Protein AF-0000000080483961 (afdb_homodimer)

Radius of gyration: 27.03 Å; Cα contacts (8 Å, |Δi|>4): 1705; chains: 2; bounding box: 63×78×65 Å

Organism: Haloferax mediterranei (strain ATCC 33500 / DSM 1411 / JCM 8866 / NBRC 14739 / NCIMB 2177 / R-4) (NCBI:txid523841)

pLDDT: mean 86.82, std 18.53, range [15.66, 98.79]

Secondary structure (DSSP, 8-state):
-EEEEEEEEEE-TTSPEEEEEEEEE--TT-----EEEEEE-S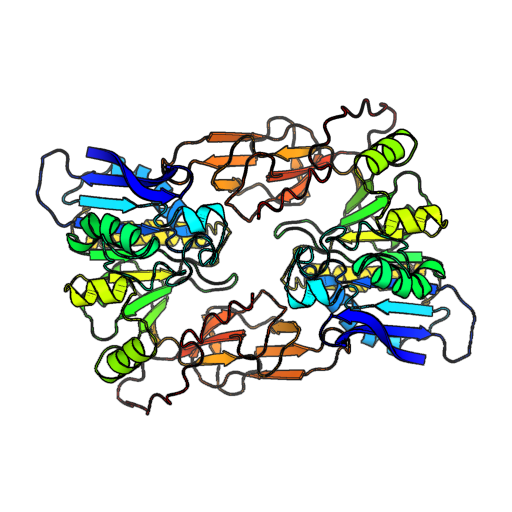STT--HHHHHHHHHHHHHHHS--SSEEEEES-S-HHHHTTT-SS--TTT-SS---GGGSTT--TTS-HHHHHHHHHHHHHTT-SEEEEEEEESSSB--EEEEETT-HHHHHHHHHHT-SEEEEE--SHHHHHHHHHTT-TT-HHHHHHHTT--EEEEEEEESSS--HHHHHHHHHHHHHHHHHTTSS-SPPPPP--EEEE-SSS-EE-SS-EEEEE-TT--TT-EE-TT-EEEEEE-TTT--EEEEEE--S-EEEEEE--S-EE-TT-EEEEEEEE--SS------S--TTS--------/-EEEEEEEEEE-TTSPEEEEEEEEE--TT-----EEEEEE-SSTT--HHHHHHHHHHHHHHHS--SSEEEEES-S-HHHHTTT-SS--TTT-SS---GGGSTT--TTS-HHHHHHHHHHHHHTT-SEEEEEEEESSSB--EEEEETT-HHHHHHHHHHT-SEEEEEP-SHHHHHHHHHTT-TT-HHHHHHHTT--EEEEEEEESSS--HHHHHHHHHHHHHHHHHTTSS-SPPPPP--EEEE-SSS-EE-SS-EEEEE-TT--TT-EE-TT-EEEEEE-TTT--EEEEEE--S-EEEEEE--S-EE-TT-EEEEEEEE--SS------S--TTS--------

Sequence (684 aa):
MHTAETVTLARLPSGVPVQTTVHTYEPDDGTDGPTLYVQAAQHGREINGTEVLRRLHSQLERADLSGRVVAVPVADPLTFDRVSYATPEALDSLNSNMNRVWPGDAEGTLHERMAATLWEFAGEADAIVDLHTGSPDMLTHTVYRQNDDESRELAEAFGADLLLAEAAGEDAEEEWTKRNFDGKLRVAATTANIPSITPELAHNKQLVESAIVAGVEGLLNVCRSLSILTGAVEPWNGQTYRNHLGRVSAATSGLFVAREDVELGHEVRPGDHLGWVYDPTEYTVLQEVEAERAGIVYSITREATVTAGTTLVGVALPLADGLDADLDEDDPFADDDDVLDIMHTAETVTLARLPSGVPVQTTVHTYEPDDGTDGPTLYVQAAQHGREINGTEVLRRLHSQLERADLSGRVVAVPVADPLTFDRVSYATPEALDSLNSNMNRVWPGDAEGTLHERMAATLWEFAGEADAIVDLHTGSPDMLTHTVYRQNDDESRELAEAFGADLLLAEAAGEDAEEEWTKRNFDGKLRVAATTANIPSITPELAHNKQLVESAIVAGVEGLLNVCRSLSILTGAVEPWNGQTYRNHLGRVSAATSGLFVAREDVELGHEVRPGDHLGWVYDPTEYTVLQEVEAERAGIVYSITREATVTAGTTLVGVALPLADGLDADLDEDDPFADDDDVLDI

Solvent-accessible surface area (backbone atoms only — not comparable to full-atom values): 34140 Å² total; per-residue (Å²): 74,77,49,76,43,82,43,74,37,46,66,46,97,90,63,52,68,40,59,35,34,43,34,38,37,34,25,79,84,64,55,87,44,49,34,39,23,36,40,5,11,60,32,18,24,15,44,29,28,21,54,20,48,47,60,41,45,65,53,57,73,72,48,77,41,42,9,32,40,38,39,25,30,39,65,23,53,73,16,36,79,60,57,20,71,46,44,56,56,92,73,28,69,87,50,35,44,52,67,44,36,27,57,36,32,82,87,54,53,61,43,19,22,31,34,26,55,51,31,70,56,51,73,71,25,62,30,39,40,45,32,35,34,36,56,77,38,27,50,53,26,27,35,24,50,37,95,35,65,66,14,46,52,48,42,40,35,31,45,49,56,32,34,29,34,35,80,56,54,76,69,26,51,50,46,27,56,73,47,58,42,63,9,18,56,58,50,36,29,48,75,68,71,23,38,31,33,36,39,28,34,21,24,40,40,30,77,49,66,72,37,29,52,49,46,37,54,12,52,52,23,35,33,20,69,60,50,23,29,81,67,82,57,66,83,60,84,54,48,66,26,26,53,83,72,30,60,34,58,30,89,55,60,28,34,48,44,67,38,88,83,64,48,72,68,38,74,46,42,60,65,41,77,46,32,35,29,24,35,60,58,77,60,43,80,74,40,82,38,46,36,83,46,53,28,29,27,40,29,44,58,44,62,18,76,41,49,53,66,38,67,43,34,34,22,30,25,67,62,64,91,82,74,75,75,80,65,74,85,79,53,70,81,42,73,64,77,79,73,65,74,126,75,76,49,74,43,82,43,74,37,46,67,46,97,89,62,51,68,39,58,36,36,42,34,38,38,35,26,81,84,65,56,86,43,50,33,38,25,36,38,6,12,61,33,18,25,14,44,28,30,21,52,22,48,48,61,40,46,66,54,58,73,70,49,78,41,43,10,32,40,38,38,24,28,40,65,24,54,73,18,37,78,60,57,20,71,46,45,55,58,91,74,25,70,86,49,34,43,50,68,42,37,28,59,36,32,81,86,54,54,60,43,18,20,30,34,28,56,51,30,69,56,50,72,71,26,62,29,38,42,45,32,33,33,37,56,78,37,28,52,53,26,28,36,25,51,36,96,34,67,63,14,45,51,49,42,40,34,30,46,47,56,33,34,30,34,34,81,58,52,77,70,29,50,52,47,27,58,72,49,56,43,61,9,19,56,58,50,36,28,49,75,70,72,23,37,31,31,35,40,26,34,20,25,38,39,29,77,49,65,71,37,30,52,48,46,36,53,12,52,54,22,36,33,20,69,60,50,23,31,83,67,84,57,66,84,61,85,54,48,68,26,26,53,83,73,31,62,34,57,31,88,55,60,29,35,48,44,69,38,87,83,63,48,72,68,37,75,45,43,61,65,40,76,45,33,36,28,25,34,61,56,78,59,44,82,75,39,80,38,46,37,81,46,54,28,29,27,40,31,43,57,44,63,17,77,40,49,53,66,38,68,43,34,35,22,32,25,66,59,61,90,83,71,76,67,80,73,74,83,78,50,70,82,43,75,65,76,77,75,64,74,126

Foldseek 3Di:
DKDKDKDFQFADPVRDTDIFIKIKFAAPVPAAFFEEEEEEPLQQQFQLQLVLVVVLVVVSVPAHFNYMYIYTSHLDVQRNVVSGRFHDCVQPVPDRRLQLQPCADCPDGSSSSSSVRCCVVVLPGQAYEYEGAAAQAFAWEKEFEPPPVVLVVLRQLLARQEYAYEYDDPVVVVVCVVLSSCRGPCNNCVVSVHHYMYIHQHHTNDHDPVSSVSRNNSVVSSCCVRVRHPDDRDGHDHAYFYFLPWFWWAQAWAFWDFDPPDHFFDWFAFFAFGTFGAHPVPRHTPDGTTTHHTATWGGAHDVGGDGGLHTGTTGTHHPDPPDDCPPDPPSSVSPPDPCPVD/DKDKDKDFQFADPVRDTDIFIKIKFAAPVPAAFFEEEEEEPLQQQFQLQLVLVVVLVVVSVPAHFNYMYIYTSHLDVQRNVVSGRFHDCVQPVPDRRLQLQPCADCPDGSSSSSSVRCCVVVLPGQAYEYEGAAAQAFAWEKEFEPPPVVLVVLRQLLARQEYAYEYDDPVVVVVCVVLSSCRGPCNNCVVSVHHYMYIHQHHTNDHDPVSSVSRNNSVVSSCCVRVRHPDDRDGHDHAYFYFLQWFWWAQAWAFWDFDPPDHFFDWFAFFAFGTFGAHPVPRDTPDGTTTHHTATWGGAHDVGGDGGLHTGTTGTHHPPPPDPPDPPPPSSVSPPDPCVVD

Nearest PDB structures (foldseek):
  6twm-assembly10_J  TM=8.615E-01  e=2.887E-25  Ruegeria pomeroyi DSS-3
  6twm-assembly13_D  TM=8.549E-01  e=2.302E-24  Ruegeria pomeroyi DSS-3
  3na6-assembly1_A  TM=8.326E-01  e=4.705E-25  Ruegeria sp. TM1040
  6twm-assembly14_L  TM=8.326E-01  e=8.819E-24  Ruegeria pomeroyi DSS-3
  6twl-assembly1_A  TM=8.377E-01  e=3.721E-21  Ruegeria pomeroyi DSS-3

InterPro domains:
  IPR043795 N-alpha-acetyl diaminobutyric acid deacetylase-like [PIRSF039012] (29-317)
  IPR053138 N-alpha-acetyl-L-2,4-diaminobutyric acid deacetylase [PTHR37326] (15-316)
  IPR055438 Succinylglutamate desuccinylase/Aspartoacylase, catalytic domain [PF24827] (32-224)

Structure (mmCIF, N/CA/C/O backbone):
data_AF-0000000080483961-model_v1
#
loop_
_entity.id
_entity.type
_entity.pdbx_description
1 polymer 'Serine protease'
#
loop_
_atom_site.group_PDB
_atom_site.id
_atom_site.type_symbol
_atom_site.label_atom_id
_atom_site.label_alt_id
_atom_site.label_comp_id
_atom_site.label_asym_id
_atom_site.label_entity_id
_atom_site.label_seq_id
_atom_site.pdbx_PDB_ins_code
_atom_site.Cartn_x
_atom_site.Cartn_y
_atom_site.Cartn_z
_atom_site.occupancy
_atom_site.B_iso_or_equiv
_atom_site.auth_seq_id
_atom_site.auth_comp_id
_atom_site.auth_asym_id
_atom_site.auth_atom_id
_atom_site.pdbx_PDB_model_num
ATOM 1 N N . MET A 1 1 ? 16.861 -33.311 -11.259 1 91.24 1 MET A N 1
ATOM 2 C CA . MET A 1 1 ? 17.583 -32.346 -12.084 1 91.24 1 MET A CA 1
ATOM 3 C C . MET A 1 1 ? 16.828 -31.023 -12.16 1 91.24 1 MET A C 1
ATOM 5 O O . MET A 1 1 ? 15.604 -31.009 -12.294 1 91.24 1 MET A O 1
ATOM 9 N N . HIS A 1 2 ? 17.515 -29.99 -11.985 1 95.84 2 HIS A N 1
ATOM 10 C CA . HIS A 1 2 ? 16.963 -28.646 -12.117 1 95.84 2 HIS A CA 1
ATOM 11 C C . HIS A 1 2 ? 17.548 -27.927 -13.328 1 95.84 2 HIS A C 1
ATOM 13 O O . HIS A 1 2 ? 18.762 -27.951 -13.543 1 95.84 2 HIS A O 1
ATOM 19 N N . THR A 1 3 ? 16.73 -27.365 -14.164 1 96.35 3 THR A N 1
ATOM 20 C CA . THR A 1 3 ? 17.151 -26.501 -15.261 1 96.35 3 THR A CA 1
ATOM 21 C C . THR A 1 3 ? 16.403 -25.172 -15.22 1 96.35 3 THR A C 1
ATOM 23 O O . THR A 1 3 ? 15.263 -25.109 -14.754 1 96.35 3 THR A O 1
ATOM 26 N N . ALA A 1 4 ? 17.062 -24.146 -15.551 1 96.67 4 ALA A N 1
ATOM 27 C CA . ALA A 1 4 ? 16.484 -22.812 -15.69 1 96.67 4 ALA A CA 1
ATOM 28 C C . ALA A 1 4 ? 16.706 -22.262 -17.096 1 96.67 4 ALA A C 1
ATOM 30 O O . ALA A 1 4 ? 17.825 -22.295 -17.613 1 96.67 4 ALA A O 1
ATOM 31 N N . GLU A 1 5 ? 15.65 -21.816 -17.721 1 96.65 5 GLU A N 1
ATOM 32 C CA . GLU A 1 5 ? 15.744 -21.276 -19.074 1 96.65 5 GLU A CA 1
ATOM 33 C C . GLU A 1 5 ? 15.149 -19.873 -19.151 1 96.65 5 GLU A C 1
ATOM 35 O O . GLU A 1 5 ? 14.09 -19.61 -18.578 1 96.65 5 GLU A O 1
ATOM 40 N N . THR A 1 6 ? 15.878 -18.976 -19.793 1 96.01 6 THR A N 1
ATOM 41 C CA . THR A 1 6 ? 15.341 -17.655 -20.101 1 96.01 6 THR A CA 1
ATOM 42 C C . THR A 1 6 ? 14.404 -17.718 -21.304 1 96.01 6 THR A C 1
ATOM 44 O O . THR A 1 6 ? 14.801 -18.163 -22.383 1 96.01 6 THR A O 1
ATOM 47 N N . VAL A 1 7 ? 13.238 -17.309 -21.144 1 97.24 7 VAL A N 1
ATOM 48 C CA . VAL A 1 7 ? 12.221 -17.358 -22.19 1 97.24 7 VAL A CA 1
ATOM 49 C C . VAL A 1 7 ? 11.813 -15.94 -22.582 1 97.24 7 VAL A C 1
ATOM 51 O O . VAL A 1 7 ? 11.486 -15.121 -21.72 1 97.24 7 VAL A O 1
ATOM 54 N N . THR A 1 8 ? 11.864 -15.634 -23.841 1 96.53 8 THR A N 1
ATOM 55 C CA . THR A 1 8 ? 11.38 -14.35 -24.336 1 96.53 8 THR A CA 1
ATOM 56 C C . THR A 1 8 ? 9.868 -14.383 -24.54 1 96.53 8 THR A C 1
ATOM 58 O O . THR A 1 8 ? 9.358 -15.206 -25.304 1 96.53 8 THR A O 1
ATOM 61 N N . LEU A 1 9 ? 9.171 -13.531 -23.912 1 96.28 9 LEU A N 1
ATOM 62 C CA . LEU A 1 9 ? 7.713 -13.509 -23.942 1 96.28 9 LEU A CA 1
ATOM 63 C C . LEU A 1 9 ? 7.206 -12.578 -25.038 1 96.28 9 LEU A C 1
ATOM 65 O O . LEU A 1 9 ? 6.167 -12.839 -25.649 1 96.28 9 LEU A O 1
ATOM 69 N N . ALA A 1 10 ? 7.921 -11.522 -25.19 1 93.16 10 ALA A N 1
ATOM 70 C CA . ALA A 1 10 ? 7.585 -10.485 -26.162 1 93.16 10 ALA A CA 1
ATOM 71 C C . ALA A 1 10 ? 8.763 -9.54 -26.384 1 93.16 10 ALA A C 1
ATOM 73 O O . ALA A 1 10 ? 9.868 -9.79 -25.898 1 93.16 10 ALA A O 1
ATOM 74 N N . ARG A 1 11 ? 8.558 -8.581 -27.253 1 91.29 11 ARG A N 1
ATOM 75 C CA . ARG A 1 11 ? 9.553 -7.546 -27.518 1 91.29 11 ARG A CA 1
ATOM 76 C C . ARG A 1 11 ? 8.913 -6.162 -27.533 1 91.29 11 ARG A C 1
ATOM 78 O O . ARG A 1 11 ? 7.835 -5.977 -28.103 1 91.29 11 ARG A O 1
ATOM 85 N N . LEU A 1 12 ? 9.589 -5.24 -26.884 1 88.81 12 LEU A N 1
ATOM 86 C CA . LEU A 1 12 ? 9.102 -3.865 -26.861 1 88.81 12 LEU A CA 1
ATOM 87 C C . LEU A 1 12 ? 9.554 -3.107 -28.105 1 88.81 12 LEU A C 1
ATOM 89 O O . LEU A 1 12 ? 10.411 -3.585 -28.851 1 88.81 12 LEU A O 1
ATOM 93 N N . PRO A 1 13 ? 8.938 -1.917 -28.449 1 83.06 13 PRO A N 1
ATOM 94 C CA . PRO A 1 13 ? 9.284 -1.162 -29.655 1 83.06 13 PRO A CA 1
ATOM 95 C C . PRO A 1 13 ? 10.769 -0.818 -29.73 1 83.06 13 PRO A C 1
ATOM 97 O O . PRO A 1 13 ? 11.329 -0.719 -30.825 1 83.06 13 PRO A O 1
ATOM 100 N N . SER A 1 14 ? 11.482 -0.667 -28.609 1 86.34 14 SER A N 1
ATOM 101 C CA . SER A 1 14 ? 12.905 -0.349 -28.562 1 86.34 14 SER A CA 1
ATOM 102 C C . SER A 1 14 ? 13.753 -1.547 -28.977 1 86.34 14 SER A C 1
ATOM 104 O O . SER A 1 14 ? 14.962 -1.417 -29.183 1 86.34 14 SER A O 1
ATOM 106 N N . GLY A 1 15 ? 13.094 -2.704 -29.051 1 86.43 15 GLY A N 1
ATOM 107 C CA . GLY A 1 15 ? 13.805 -3.938 -29.343 1 86.43 15 GLY A CA 1
ATOM 108 C C . GLY A 1 15 ? 14.151 -4.736 -28.1 1 86.43 15 GLY A C 1
ATOM 109 O O . GLY A 1 15 ? 14.595 -5.882 -28.195 1 86.43 15 GLY A O 1
ATOM 110 N N . VAL A 1 16 ? 13.904 -4.221 -26.959 1 87.86 16 VAL A N 1
ATOM 111 C CA . VAL A 1 16 ? 14.222 -4.871 -25.692 1 87.86 16 VAL A CA 1
ATOM 112 C C . VAL A 1 16 ? 13.306 -6.075 -25.484 1 87.86 16 VAL A C 1
ATOM 114 O O . VAL A 1 16 ? 12.083 -5.958 -25.589 1 87.86 16 VAL A O 1
ATOM 117 N N . PRO A 1 17 ? 13.892 -7.186 -25.23 1 94 17 PRO A N 1
ATOM 118 C CA . PRO A 1 17 ? 13.054 -8.36 -24.975 1 94 17 PRO A CA 1
ATOM 119 C C . PRO A 1 17 ? 12.435 -8.351 -23.579 1 94 17 PRO A C 1
ATOM 121 O O . PRO A 1 17 ? 13.081 -7.93 -22.616 1 94 17 PRO A O 1
ATOM 124 N N . VAL A 1 18 ? 11.199 -8.674 -23.53 1 94.24 18 VAL A N 1
ATOM 125 C CA . VAL A 1 18 ? 10.555 -8.999 -22.262 1 94.24 18 VAL A CA 1
ATOM 126 C C . VAL A 1 18 ? 10.762 -10.478 -21.942 1 94.24 18 VAL A C 1
ATOM 128 O O . VAL A 1 18 ? 10.279 -11.35 -22.668 1 94.24 18 VAL A O 1
ATOM 131 N N . GLN A 1 19 ? 11.473 -10.708 -20.837 1 96.48 19 GLN A N 1
ATOM 132 C CA . GLN A 1 19 ? 11.891 -12.083 -20.585 1 96.48 19 GLN A CA 1
ATOM 133 C C . GLN A 1 19 ? 11.534 -12.515 -19.165 1 96.48 19 GLN A C 1
ATOM 135 O O . GLN A 1 19 ? 11.345 -11.674 -18.284 1 96.48 19 GLN A O 1
ATOM 140 N N . THR A 1 20 ? 11.342 -13.757 -19.008 1 97.01 20 THR A N 1
ATOM 141 C CA . THR A 1 20 ? 11.224 -14.39 -17.699 1 97.01 20 THR A CA 1
ATOM 142 C C . THR A 1 20 ? 12.067 -15.661 -17.636 1 97.01 20 THR A C 1
ATOM 144 O O . THR A 1 20 ? 12.75 -16.009 -18.601 1 97.01 20 THR A O 1
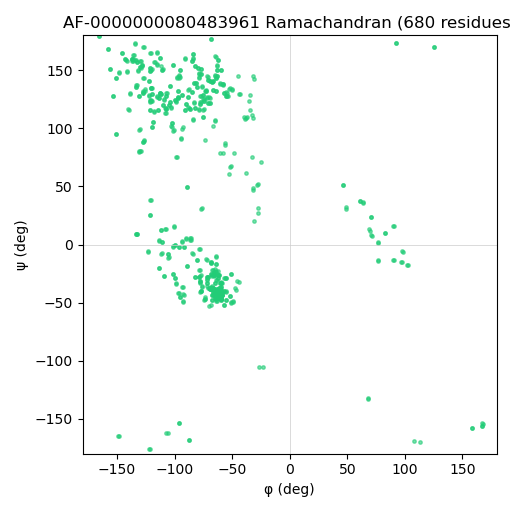ATOM 147 N N . THR A 1 21 ? 12.171 -16.243 -16.499 1 97.75 21 THR A N 1
ATOM 148 C CA . THR A 1 21 ? 12.888 -17.5 -16.315 1 97.75 21 THR A CA 1
ATOM 149 C C . THR A 1 21 ? 11.919 -18.631 -15.979 1 97.75 21 THR A C 1
ATOM 151 O O . THR A 1 21 ? 11.054 -18.478 -15.114 1 97.75 21 THR A O 1
ATOM 154 N N . VAL A 1 22 ? 12.005 -19.717 -16.655 1 98.28 22 VAL A N 1
ATOM 155 C CA . VAL A 1 22 ? 11.253 -20.932 -16.36 1 98.28 22 VAL A CA 1
ATOM 156 C C . VAL A 1 22 ? 12.17 -21.962 -15.705 1 98.28 22 VAL A C 1
ATOM 158 O O . VAL A 1 22 ? 13.189 -22.351 -16.281 1 98.28 22 VAL A O 1
ATOM 161 N N . HIS A 1 23 ? 11.804 -22.336 -14.498 1 98.44 23 HIS A N 1
ATOM 162 C CA . HIS A 1 23 ? 12.531 -23.38 -13.783 1 98.44 23 HIS A CA 1
ATOM 163 C C . HIS A 1 23 ? 11.845 -24.733 -13.938 1 98.44 23 HIS A C 1
ATOM 165 O O . HIS A 1 23 ? 10.631 -24.844 -13.751 1 98.44 23 HIS A O 1
ATOM 171 N N . THR A 1 24 ? 12.602 -25.755 -14.272 1 97.84 24 THR A N 1
ATOM 172 C CA . THR A 1 24 ? 12.08 -27.114 -14.367 1 97.84 24 THR A CA 1
ATOM 173 C C . THR A 1 24 ? 12.83 -28.049 -13.422 1 97.84 24 THR A C 1
ATOM 175 O O . THR A 1 24 ? 14.062 -28.093 -13.432 1 97.84 24 THR A O 1
ATOM 178 N N . TYR A 1 25 ? 12.054 -28.658 -12.574 1 97.8 25 TYR A N 1
ATOM 179 C CA . TYR A 1 25 ? 12.561 -29.693 -11.679 1 97.8 25 TYR A CA 1
ATOM 180 C C . TYR A 1 25 ? 12.047 -31.068 -12.09 1 97.8 25 TYR A C 1
ATOM 182 O O . TYR A 1 25 ? 10.84 -31.268 -12.238 1 97.8 25 TYR A O 1
ATOM 190 N N . GLU A 1 26 ? 12.911 -32.009 -12.314 1 95.47 26 GLU A N 1
ATOM 191 C CA . GLU A 1 26 ? 12.478 -33.327 -12.768 1 95.47 26 GLU A CA 1
ATOM 192 C C . GLU A 1 26 ? 13.371 -34.427 -12.2 1 95.47 26 GLU A C 1
ATOM 194 O O . GLU A 1 26 ? 14.459 -34.149 -11.69 1 95.47 26 GLU A O 1
ATOM 199 N N . PRO A 1 27 ? 12.887 -35.652 -12.291 1 94.36 27 PRO A N 1
ATOM 200 C CA . PRO A 1 27 ? 13.659 -36.77 -11.744 1 94.36 27 PRO A CA 1
ATOM 201 C C . PRO A 1 27 ? 14.998 -36.965 -12.452 1 94.36 27 PRO A C 1
ATOM 203 O O . PRO A 1 27 ? 15.082 -36.817 -13.674 1 94.36 27 PRO A O 1
ATOM 206 N N . ASP A 1 28 ? 15.948 -37.359 -11.698 1 89.36 28 ASP A N 1
ATOM 207 C CA . ASP A 1 28 ? 17.278 -37.616 -12.24 1 89.36 28 ASP A CA 1
ATOM 208 C C . ASP A 1 28 ? 17.286 -38.878 -13.101 1 89.36 28 ASP A C 1
ATOM 210 O O . ASP A 1 28 ? 18.063 -38.981 -14.053 1 89.36 28 ASP A O 1
ATOM 214 N N . ASP A 1 29 ? 16.395 -39.768 -12.773 1 88.33 29 ASP A N 1
ATOM 215 C CA . ASP A 1 29 ? 16.435 -41.067 -13.436 1 88.33 29 ASP A CA 1
ATOM 216 C C . ASP A 1 29 ? 15.52 -41.088 -14.659 1 88.33 29 ASP A C 1
ATOM 218 O O . ASP A 1 29 ? 15.329 -42.136 -15.279 1 88.33 29 ASP A O 1
ATOM 222 N N . GLY A 1 30 ? 14.904 -40.033 -14.979 1 83.4 30 GLY A N 1
ATOM 223 C CA . GLY A 1 30 ? 14.098 -39.922 -16.184 1 83.4 30 GLY A CA 1
ATOM 224 C C . GLY A 1 30 ? 12.696 -40.477 -16.017 1 83.4 30 GLY A C 1
ATOM 225 O O . GLY A 1 30 ? 11.972 -40.657 -16.998 1 83.4 30 GLY A O 1
ATOM 226 N N . THR A 1 31 ? 12.347 -40.788 -14.805 1 86.23 31 THR A N 1
ATOM 227 C CA . THR A 1 31 ? 10.99 -41.253 -14.542 1 86.23 31 THR A CA 1
ATOM 228 C C . THR A 1 31 ? 9.964 -40.282 -15.119 1 86.23 31 THR A C 1
ATOM 230 O O . THR A 1 31 ? 10.115 -39.065 -14.995 1 86.23 31 THR A O 1
ATOM 233 N N . ASP A 1 32 ? 8.974 -40.881 -15.789 1 88.54 32 ASP A N 1
ATOM 234 C CA . ASP A 1 32 ? 7.897 -40.081 -16.364 1 88.54 32 ASP A CA 1
ATOM 235 C C . ASP A 1 32 ? 6.717 -39.975 -15.4 1 88.54 32 ASP A C 1
ATOM 237 O O . ASP A 1 32 ? 5.997 -40.951 -15.182 1 88.54 32 ASP A O 1
ATOM 241 N N . GLY A 1 33 ? 6.612 -38.94 -14.724 1 93.75 33 GLY A N 1
ATOM 242 C CA . GLY A 1 33 ? 5.524 -38.703 -13.789 1 93.75 33 GLY A CA 1
ATOM 243 C C . GLY A 1 33 ? 4.72 -37.457 -14.111 1 93.75 33 GLY A C 1
ATOM 244 O O . GLY A 1 33 ? 4.887 -36.863 -15.178 1 93.75 33 GLY A O 1
ATOM 245 N N . PRO A 1 34 ? 3.785 -37.134 -13.285 1 97.34 34 PRO A N 1
ATOM 246 C CA . PRO A 1 34 ? 2.919 -35.974 -13.51 1 97.34 34 PRO A CA 1
ATOM 247 C C . PRO A 1 34 ? 3.687 -34.655 -13.505 1 97.34 34 PRO A C 1
ATOM 249 O O . PRO A 1 34 ? 4.783 -34.576 -12.945 1 97.34 34 PRO A O 1
ATOM 252 N N . THR A 1 35 ? 3.134 -33.699 -14.188 1 98.11 35 THR A N 1
ATOM 253 C CA . THR A 1 35 ? 3.742 -32.375 -14.267 1 98.11 35 THR A CA 1
ATOM 254 C C . THR A 1 35 ? 2.868 -31.336 -13.572 1 98.11 35 THR A C 1
ATOM 256 O O . THR A 1 35 ? 1.666 -31.253 -13.833 1 98.11 35 THR A O 1
ATOM 259 N N . LEU A 1 36 ? 3.451 -30.6 -12.648 1 98.68 36 LEU A N 1
ATOM 260 C CA . LEU A 1 36 ? 2.81 -29.457 -12.008 1 98.68 36 LEU A CA 1
ATOM 261 C C . LEU A 1 36 ? 3.362 -28.146 -12.558 1 98.68 36 LEU A C 1
ATOM 263 O O . LEU A 1 36 ? 4.577 -27.936 -12.569 1 98.68 36 LEU A O 1
ATOM 267 N N . TYR A 1 37 ? 2.468 -27.299 -13.096 1 98.76 37 TYR A N 1
ATOM 268 C CA . TYR A 1 37 ? 2.837 -25.942 -13.482 1 98.76 37 TYR A CA 1
ATOM 269 C C . TYR A 1 37 ? 2.464 -24.945 -12.391 1 98.76 37 TYR A C 1
ATOM 271 O O . TYR A 1 37 ? 1.325 -24.929 -11.918 1 98.76 37 TYR A O 1
ATOM 279 N N . VAL A 1 38 ? 3.414 -24.156 -11.943 1 98.79 38 VAL A N 1
ATOM 280 C CA . VAL A 1 38 ? 3.175 -23.132 -10.932 1 98.79 38 VAL A CA 1
ATOM 281 C C . VAL A 1 38 ? 3.701 -21.786 -11.425 1 98.79 38 VAL A C 1
ATOM 283 O O . VAL A 1 38 ? 4.827 -21.697 -11.922 1 98.79 38 VAL A O 1
ATOM 286 N N . GLN A 1 39 ? 2.881 -20.751 -11.308 1 98.55 39 GLN A N 1
ATOM 287 C CA . GLN A 1 39 ? 3.378 -19.422 -11.651 1 98.55 39 GLN A CA 1
ATOM 288 C C . GLN A 1 39 ? 2.995 -18.4 -10.585 1 98.55 39 GLN A C 1
ATOM 290 O O . GLN A 1 39 ? 2.1 -18.647 -9.773 1 98.55 39 GLN A O 1
ATOM 295 N N . ALA A 1 40 ? 3.748 -17.302 -10.564 1 98.09 40 ALA A N 1
ATOM 296 C CA . ALA A 1 40 ? 3.5 -16.162 -9.686 1 98.09 40 ALA A CA 1
ATOM 297 C C . ALA A 1 40 ? 3.63 -14.845 -10.446 1 98.09 40 ALA A C 1
ATOM 299 O O . ALA A 1 40 ? 4.104 -14.823 -11.584 1 98.09 40 ALA A O 1
ATOM 300 N N . ALA A 1 41 ? 3.113 -13.807 -9.885 1 96.77 41 ALA A N 1
ATOM 301 C CA . ALA A 1 41 ? 3.283 -12.432 -10.348 1 96.77 41 ALA A CA 1
ATOM 302 C C . ALA A 1 41 ? 2.73 -12.257 -11.76 1 96.77 41 ALA A C 1
ATOM 304 O O . ALA A 1 41 ? 3.374 -11.645 -12.614 1 96.77 41 ALA A O 1
ATOM 305 N N . GLN A 1 42 ? 1.595 -12.981 -11.958 1 95.88 42 GLN A N 1
ATOM 306 C CA . GLN A 1 42 ? 0.837 -12.602 -13.145 1 95.88 42 GLN A CA 1
ATOM 307 C C . GLN A 1 42 ? 0.378 -11.149 -13.064 1 95.88 42 GLN A C 1
ATOM 309 O O . GLN A 1 42 ? 0.267 -10.47 -14.087 1 95.88 42 GLN A O 1
ATOM 314 N N . HIS A 1 43 ? 0.028 -10.763 -11.908 1 94.21 43 HIS A N 1
ATOM 315 C CA . HIS A 1 43 ? -0.047 -9.361 -11.515 1 94.21 43 HIS A CA 1
ATOM 316 C C . HIS A 1 43 ? 1.194 -8.94 -10.734 1 94.21 43 HIS A C 1
ATOM 318 O O . HIS A 1 43 ? 1.516 -9.537 -9.703 1 94.21 43 HIS A O 1
ATOM 324 N N . GLY A 1 44 ? 1.819 -7.925 -11.219 1 93.06 44 GLY A N 1
ATOM 325 C CA . GLY A 1 44 ? 3.167 -7.598 -10.781 1 93.06 44 GLY A CA 1
ATOM 326 C C . GLY A 1 44 ? 3.235 -7.17 -9.328 1 93.06 44 GLY A C 1
ATOM 327 O O . GLY A 1 44 ? 4.299 -7.224 -8.708 1 93.06 44 GLY A O 1
ATOM 328 N N . ARG A 1 45 ? 2.163 -6.691 -8.799 1 93.18 45 ARG A N 1
ATOM 329 C CA . ARG A 1 45 ? 2.173 -6.252 -7.407 1 93.18 45 ARG A CA 1
ATOM 330 C C . ARG A 1 45 ? 1.928 -7.423 -6.462 1 93.18 45 ARG A C 1
ATOM 332 O O . ARG A 1 45 ? 2.025 -7.274 -5.242 1 93.18 45 ARG A O 1
ATOM 339 N N . GLU A 1 46 ? 1.606 -8.588 -6.921 1 94.77 46 GLU A N 1
ATOM 340 C CA . GLU A 1 46 ? 1.35 -9.785 -6.126 1 94.77 46 GLU A CA 1
ATOM 341 C C . GLU A 1 46 ? 2.606 -10.643 -6.001 1 94.77 46 GLU A C 1
ATOM 343 O O . GLU A 1 46 ? 2.814 -11.568 -6.789 1 94.77 46 GLU A O 1
ATOM 348 N N . ILE A 1 47 ? 3.41 -10.416 -4.94 1 94.68 47 ILE A N 1
ATOM 349 C CA . ILE A 1 47 ? 4.796 -10.864 -5.023 1 94.68 47 ILE A CA 1
ATOM 350 C C . ILE A 1 47 ? 5.028 -12.008 -4.039 1 94.68 47 ILE A C 1
ATOM 352 O O . ILE A 1 47 ? 6.093 -12.631 -4.042 1 94.68 47 ILE A O 1
ATOM 356 N N . ASN A 1 48 ? 4.085 -12.35 -3.156 1 96.77 48 ASN A N 1
ATOM 357 C CA . ASN A 1 48 ? 4.313 -13.441 -2.215 1 96.77 48 ASN A CA 1
ATOM 358 C C . ASN A 1 48 ? 4.585 -14.757 -2.938 1 96.77 48 ASN A C 1
ATOM 360 O O . ASN A 1 48 ? 5.396 -15.565 -2.482 1 96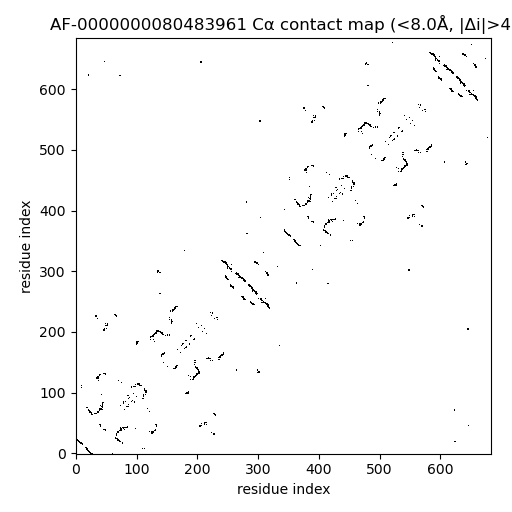.77 48 ASN A O 1
ATOM 364 N N . GLY A 1 49 ? 3.879 -14.923 -4.051 1 97.83 49 GLY A N 1
ATOM 365 C CA . GLY A 1 49 ? 4.109 -16.13 -4.829 1 97.83 49 GLY A CA 1
ATOM 366 C C . GLY A 1 49 ? 5.534 -16.251 -5.336 1 97.83 49 GLY A C 1
ATOM 367 O O . GLY A 1 49 ? 6.08 -17.354 -5.412 1 97.83 49 GLY A O 1
ATOM 368 N N . THR A 1 50 ? 6.103 -15.121 -5.722 1 97.3 50 THR A N 1
ATOM 369 C CA . THR A 1 50 ? 7.488 -15.102 -6.181 1 97.3 50 THR A CA 1
ATOM 370 C C . THR A 1 50 ? 8.43 -15.577 -5.078 1 97.3 50 THR A C 1
ATOM 372 O O . THR A 1 50 ? 9.331 -16.38 -5.327 1 97.3 50 THR A O 1
ATOM 375 N N . GLU A 1 51 ? 8.225 -15.111 -3.885 1 96.91 51 GLU A N 1
ATOM 376 C CA . GLU A 1 51 ? 9.039 -15.53 -2.748 1 96.91 51 GLU A CA 1
ATOM 377 C C . GLU A 1 51 ? 8.783 -16.992 -2.395 1 96.91 51 GLU A C 1
ATOM 379 O O . GLU A 1 51 ? 9.701 -17.709 -1.992 1 96.91 51 GLU A O 1
ATOM 384 N N . VAL A 1 52 ? 7.564 -17.451 -2.492 1 97.95 52 VAL A N 1
ATOM 385 C CA . VAL A 1 52 ? 7.228 -18.853 -2.271 1 97.95 52 VAL A CA 1
ATOM 386 C C . VAL A 1 52 ? 8.07 -19.737 -3.188 1 97.95 52 VAL A C 1
ATOM 388 O O . VAL A 1 52 ? 8.668 -20.718 -2.739 1 97.95 52 VAL A O 1
ATOM 391 N N . LEU A 1 53 ? 8.127 -19.372 -4.457 1 98.37 53 LEU A N 1
ATOM 392 C CA . LEU A 1 53 ? 8.837 -20.197 -5.428 1 98.37 53 LEU A CA 1
ATOM 393 C C . LEU A 1 53 ? 10.338 -20.181 -5.159 1 98.37 53 LEU A C 1
ATOM 395 O O . LEU A 1 53 ? 11.021 -21.187 -5.368 1 98.37 53 LEU A O 1
ATOM 399 N N . ARG A 1 54 ? 10.845 -19.034 -4.726 1 96.9 54 ARG A N 1
ATOM 400 C CA . ARG A 1 54 ? 12.253 -18.99 -4.344 1 96.9 54 ARG A CA 1
ATOM 401 C C . ARG A 1 54 ? 12.545 -19.971 -3.214 1 96.9 54 ARG A C 1
ATOM 403 O O . ARG A 1 54 ? 13.514 -20.731 -3.281 1 96.9 54 ARG A O 1
ATOM 410 N N . ARG A 1 55 ? 11.731 -19.962 -2.233 1 96.9 55 ARG A N 1
ATOM 411 C CA . ARG A 1 55 ? 11.952 -20.837 -1.086 1 96.9 55 ARG A CA 1
ATOM 412 C C . ARG A 1 55 ? 11.716 -22.297 -1.457 1 96.9 55 ARG A C 1
ATOM 414 O O . ARG A 1 55 ? 12.403 -23.189 -0.955 1 96.9 55 ARG A O 1
ATOM 421 N N . LEU A 1 56 ? 10.739 -22.555 -2.281 1 97.64 56 LEU A N 1
ATOM 422 C CA . LEU A 1 56 ? 10.451 -23.907 -2.747 1 97.64 56 LEU A CA 1
ATOM 423 C C . LEU A 1 56 ? 11.64 -24.485 -3.507 1 97.64 56 LEU A C 1
ATOM 425 O O . LEU A 1 56 ? 11.883 -25.693 -3.464 1 97.64 56 LEU A O 1
ATOM 429 N N . HIS A 1 57 ? 12.353 -23.654 -4.179 1 97.03 57 HIS A N 1
ATOM 430 C CA . HIS A 1 57 ? 13.491 -24.036 -5.009 1 97.03 57 HIS A CA 1
ATOM 431 C C . HIS A 1 57 ? 14.471 -24.909 -4.232 1 97.03 57 HIS A C 1
ATOM 433 O O . HIS A 1 57 ? 14.861 -25.98 -4.701 1 97.03 57 HIS A O 1
ATOM 439 N N . SER A 1 58 ? 14.836 -24.446 -3.057 1 93.15 58 SER A N 1
ATOM 440 C CA . SER A 1 58 ? 15.823 -25.167 -2.261 1 93.15 58 SER A CA 1
ATOM 441 C C . SER A 1 58 ? 15.312 -26.548 -1.863 1 93.15 58 SER A C 1
ATOM 443 O O . SER A 1 58 ? 16.093 -27.493 -1.737 1 93.15 58 SER A O 1
ATOM 445 N N . GLN A 1 59 ? 14.089 -26.671 -1.715 1 94.47 59 GLN A N 1
ATOM 446 C CA . GLN A 1 59 ? 13.486 -27.941 -1.322 1 94.47 59 GLN A CA 1
ATOM 447 C C . GLN A 1 59 ? 13.398 -28.898 -2.508 1 94.47 59 GLN A C 1
ATOM 449 O O . GLN A 1 59 ? 13.712 -30.083 -2.379 1 94.47 59 GLN A O 1
ATOM 454 N N . LEU A 1 60 ? 13.059 -28.392 -3.634 1 96.04 60 LEU A N 1
ATOM 455 C CA . LEU A 1 60 ? 12.907 -29.226 -4.82 1 96.04 60 LEU A CA 1
ATOM 456 C C . LEU A 1 60 ? 14.264 -29.703 -5.327 1 96.04 60 LEU A C 1
ATOM 458 O O . LEU A 1 60 ? 14.383 -30.818 -5.84 1 96.04 60 LEU A O 1
ATOM 462 N N . GLU A 1 61 ? 15.231 -28.887 -5.155 1 94.22 61 GLU A N 1
ATOM 463 C CA . GLU A 1 61 ? 16.569 -29.249 -5.612 1 94.22 61 GLU A CA 1
ATOM 464 C C . GLU A 1 61 ? 17.12 -30.435 -4.825 1 94.22 61 GLU A C 1
ATOM 466 O O . GLU A 1 61 ? 17.911 -31.221 -5.349 1 94.22 61 GLU A O 1
ATOM 471 N N . ARG A 1 62 ? 16.641 -30.576 -3.649 1 92.17 62 ARG A N 1
ATOM 472 C CA . ARG A 1 62 ? 17.189 -31.603 -2.769 1 92.17 62 ARG A CA 1
ATOM 473 C C . ARG A 1 62 ? 16.279 -32.826 -2.721 1 92.17 62 ARG A C 1
ATOM 475 O O . ARG A 1 62 ? 16.628 -33.843 -2.117 1 92.17 62 ARG A O 1
ATOM 482 N N . ALA A 1 63 ? 15.221 -32.771 -3.384 1 93.49 63 ALA A N 1
ATOM 483 C CA . ALA A 1 63 ? 14.216 -33.823 -3.248 1 93.49 63 ALA A CA 1
ATOM 484 C C . ALA A 1 63 ? 14.381 -34.882 -4.335 1 93.49 63 ALA A C 1
ATOM 486 O O . ALA A 1 63 ? 14.922 -34.602 -5.407 1 93.49 63 ALA A O 1
ATOM 487 N N . ASP A 1 64 ? 13.99 -36.106 -3.975 1 93.26 64 ASP A N 1
ATOM 488 C CA . ASP A 1 64 ? 13.827 -37.158 -4.974 1 93.26 64 ASP A CA 1
ATOM 489 C C . ASP A 1 64 ? 12.448 -37.085 -5.627 1 93.26 64 ASP A C 1
ATOM 491 O O . ASP A 1 64 ? 11.45 -37.491 -5.029 1 93.26 64 ASP A O 1
ATOM 495 N N . LEU A 1 65 ? 12.427 -36.654 -6.842 1 96.1 65 LEU A N 1
ATOM 496 C CA . LEU A 1 65 ? 11.162 -36.385 -7.517 1 96.1 65 LEU A CA 1
ATOM 497 C C . LEU A 1 65 ? 10.733 -37.578 -8.364 1 96.1 65 LEU A C 1
ATOM 499 O O . LEU A 1 65 ? 11.575 -38.278 -8.93 1 96.1 65 LEU A O 1
ATOM 503 N N . SER A 1 66 ? 9.459 -37.788 -8.431 1 95.87 66 SER A N 1
ATOM 504 C CA . SER A 1 66 ? 8.88 -38.811 -9.296 1 95.87 66 SER A CA 1
ATOM 505 C C . SER A 1 66 ? 8.048 -38.186 -10.41 1 95.87 66 SER A C 1
ATOM 507 O O . SER A 1 66 ? 7.358 -38.894 -11.148 1 95.87 66 SER A O 1
ATOM 509 N N . GLY A 1 67 ? 8.019 -36.939 -10.476 1 97.09 67 GLY A N 1
ATOM 510 C CA . GLY A 1 67 ? 7.374 -36.123 -11.492 1 97.09 67 GLY A CA 1
ATOM 511 C C . GLY A 1 67 ? 8.094 -34.814 -11.752 1 97.09 67 GLY A C 1
ATOM 512 O O . GLY A 1 67 ? 9.28 -34.68 -11.443 1 97.09 67 GLY A O 1
ATOM 513 N N . ARG A 1 68 ? 7.402 -33.925 -12.419 1 97.29 68 ARG A N 1
ATOM 514 C CA . ARG A 1 68 ? 8.038 -32.69 -12.868 1 97.29 68 ARG A CA 1
ATOM 515 C C . ARG A 1 68 ? 7.317 -31.468 -12.308 1 97.29 68 ARG A C 1
ATOM 517 O O . ARG A 1 68 ? 6.088 -31.458 -12.208 1 97.29 68 ARG A O 1
ATOM 524 N N . VAL A 1 69 ? 8.089 -30.453 -11.921 1 98.38 69 VAL A N 1
ATOM 525 C CA . VAL A 1 69 ? 7.55 -29.151 -11.543 1 98.38 69 VAL A CA 1
ATOM 526 C C . VAL A 1 69 ? 8.117 -28.07 -12.461 1 98.38 69 VAL A C 1
ATOM 528 O O . VAL A 1 69 ? 9.334 -27.963 -12.625 1 98.38 69 VAL A O 1
ATOM 531 N N . VAL A 1 70 ? 7.26 -27.351 -13.107 1 98.65 70 VAL A N 1
ATOM 532 C CA . VAL A 1 70 ? 7.63 -26.195 -13.916 1 98.65 70 VAL A CA 1
ATOM 533 C C . VAL A 1 70 ? 7.198 -24.911 -13.211 1 98.65 70 VAL A C 1
ATOM 535 O O . VAL A 1 70 ? 6.004 -24.677 -13.009 1 98.65 70 VAL A O 1
ATOM 538 N N . ALA A 1 71 ? 8.156 -24.073 -12.841 1 98.71 71 ALA A N 1
ATOM 539 C CA . ALA A 1 71 ? 7.882 -22.895 -12.023 1 98.71 71 ALA A CA 1
ATOM 540 C C . ALA A 1 71 ? 8.273 -21.614 -12.755 1 98.71 71 ALA A C 1
ATOM 542 O O . ALA A 1 71 ? 9.376 -21.514 -13.297 1 98.71 71 ALA A O 1
ATOM 543 N N . VAL A 1 72 ? 7.362 -20.673 -12.801 1 98.56 72 VAL A N 1
ATOM 544 C CA . VAL A 1 72 ? 7.601 -19.351 -13.369 1 98.56 72 VAL A CA 1
ATOM 545 C C . VAL A 1 72 ? 7.392 -18.283 -12.298 1 98.56 72 VAL A C 1
ATOM 547 O O . VAL A 1 72 ? 6.262 -17.854 -12.052 1 98.56 72 VAL A O 1
ATOM 550 N N . PRO A 1 73 ? 8.451 -17.749 -11.72 1 98.26 73 PRO A N 1
ATOM 551 C CA . PRO A 1 73 ? 8.334 -16.868 -10.556 1 98.26 73 PRO A CA 1
ATOM 552 C C . PRO A 1 73 ? 7.765 -15.496 -10.909 1 98.26 73 PRO A C 1
ATOM 554 O O . PRO A 1 73 ? 7.17 -14.832 -10.056 1 98.26 73 PRO A O 1
ATOM 557 N N . VAL A 1 74 ? 8.003 -14.995 -12.124 1 98.04 74 VAL A N 1
ATOM 558 C CA . VAL A 1 74 ? 7.455 -13.739 -12.624 1 98.04 74 VAL A CA 1
ATOM 559 C C . VAL A 1 74 ? 6.832 -13.957 -14.001 1 98.04 74 VAL A C 1
ATOM 561 O O . VAL A 1 74 ? 7.526 -13.899 -15.019 1 98.04 74 VAL A O 1
ATOM 564 N N . ALA A 1 75 ? 5.585 -14.097 -14.019 1 98.09 75 ALA A N 1
ATOM 565 C CA . ALA A 1 75 ? 4.896 -14.401 -15.27 1 98.09 75 ALA A CA 1
ATOM 566 C C . ALA A 1 75 ? 4.742 -13.15 -16.13 1 98.09 75 ALA A C 1
ATOM 568 O O . ALA A 1 75 ? 4.74 -13.232 -17.361 1 98.09 75 ALA A O 1
ATOM 569 N N . ASP A 1 76 ? 4.607 -12.003 -15.483 1 97.29 76 ASP A N 1
ATOM 570 C CA . ASP A 1 76 ? 4.423 -10.745 -16.2 1 97.29 76 ASP A CA 1
ATOM 571 C C . ASP A 1 76 ? 5.437 -9.699 -15.741 1 97.29 76 ASP A C 1
ATOM 573 O O . ASP A 1 76 ? 5.122 -8.844 -14.91 1 97.29 76 ASP A O 1
ATOM 577 N N . PRO A 1 77 ? 6.621 -9.67 -16.362 1 96.01 77 PRO A N 1
ATOM 578 C CA . PRO A 1 77 ? 7.656 -8.704 -15.985 1 96.01 77 PRO A CA 1
ATOM 579 C C . PRO A 1 77 ? 7.213 -7.257 -16.184 1 96.01 77 PRO A C 1
ATOM 581 O O . PRO A 1 77 ? 7.698 -6.358 -15.493 1 96.01 77 PRO A O 1
ATOM 584 N N . LEU A 1 78 ? 6.281 -7.027 -17.112 1 94.37 78 LEU A N 1
ATOM 585 C CA . LEU A 1 78 ? 5.835 -5.671 -17.412 1 94.37 78 LEU A CA 1
ATOM 586 C C . LEU A 1 78 ? 5.125 -5.054 -16.211 1 94.37 78 LEU A C 1
ATOM 588 O O . LEU A 1 78 ? 5.382 -3.901 -15.858 1 94.37 78 LEU A O 1
ATOM 592 N N . THR A 1 79 ? 4.246 -5.853 -15.637 1 95.4 79 THR A N 1
ATOM 593 C CA . THR A 1 79 ? 3.536 -5.34 -14.471 1 95.4 79 THR A CA 1
ATOM 594 C C . THR A 1 79 ? 4.412 -5.423 -13.224 1 95.4 79 THR A C 1
ATOM 596 O O . THR A 1 79 ? 4.308 -4.582 -12.329 1 95.4 79 THR A O 1
ATOM 599 N N . PHE A 1 80 ? 5.36 -6.382 -13.159 1 95.5 80 PHE A N 1
ATOM 600 C CA . PHE A 1 80 ? 6.243 -6.54 -12.01 1 95.5 80 PHE A CA 1
ATOM 601 C C . PHE A 1 80 ? 7.124 -5.309 -11.831 1 95.5 80 PHE A C 1
ATOM 603 O O . PHE A 1 80 ? 7.195 -4.743 -10.739 1 95.5 80 PHE A O 1
ATOM 610 N N . ASP A 1 81 ? 7.677 -4.83 -12.943 1 92.63 81 ASP A N 1
ATOM 611 C CA . ASP A 1 81 ? 8.594 -3.695 -12.92 1 92.63 81 ASP A CA 1
ATOM 612 C C . ASP A 1 81 ? 7.865 -2.407 -12.544 1 92.63 81 ASP A C 1
ATOM 614 O O . ASP A 1 81 ? 8.492 -1.434 -12.118 1 92.63 81 ASP A O 1
ATOM 618 N N . ARG A 1 82 ? 6.581 -2.473 -12.629 1 90.09 82 ARG A N 1
ATOM 619 C CA . ARG A 1 82 ? 5.792 -1.271 -12.376 1 90.09 82 ARG A CA 1
ATOM 620 C C . ARG A 1 82 ? 4.997 -1.401 -11.082 1 90.09 82 ARG A C 1
ATOM 622 O O . ARG A 1 82 ? 4.232 -0.502 -10.724 1 90.09 82 ARG A O 1
ATOM 629 N N . VAL A 1 83 ? 5.213 -2.552 -10.436 1 93.55 83 VAL A N 1
ATOM 630 C CA . VAL A 1 83 ? 4.479 -2.841 -9.208 1 93.55 83 VAL A CA 1
ATOM 631 C C . VAL A 1 83 ? 2.999 -2.522 -9.403 1 93.55 83 VAL A C 1
ATOM 633 O O . VAL A 1 83 ? 2.41 -1.772 -8.621 1 93.55 83 VAL A O 1
ATOM 636 N N . SER A 1 84 ? 2.485 -3.075 -10.466 1 91.77 84 SER A N 1
ATOM 637 C CA . SER A 1 84 ? 1.124 -2.72 -10.857 1 91.77 84 SER A CA 1
ATOM 638 C C . SER A 1 84 ? 0.277 -3.964 -11.104 1 91.77 84 SER A C 1
ATOM 640 O O . SER A 1 84 ? 0.812 -5.061 -11.279 1 91.77 84 SER A O 1
ATOM 642 N N . TYR A 1 85 ? -1.01 -3.761 -11.001 1 90.21 85 TYR A N 1
ATOM 643 C CA . TYR A 1 85 ? -1.967 -4.831 -11.264 1 90.21 85 TYR A CA 1
ATOM 644 C C . TYR A 1 85 ? -2.114 -5.075 -12.761 1 90.21 85 TYR A C 1
ATOM 646 O O . TYR A 1 85 ? -2.25 -6.22 -13.198 1 90.21 85 TYR A O 1
ATOM 654 N N . ALA A 1 86 ? -2.045 -3.995 -13.526 1 90.6 86 ALA A N 1
ATOM 655 C CA . ALA A 1 86 ? -2.202 -4.051 -14.977 1 90.6 86 ALA A CA 1
ATOM 656 C C . ALA A 1 86 ? -1.172 -3.168 -15.676 1 90.6 86 ALA A C 1
ATOM 658 O O . ALA A 1 86 ? -0.533 -2.327 -15.04 1 90.6 86 ALA A O 1
ATOM 659 N N . THR A 1 87 ? -0.95 -3.449 -16.94 1 90.91 87 THR A N 1
ATOM 660 C CA . THR A 1 87 ? 0.003 -2.655 -17.707 1 90.91 87 THR A CA 1
ATOM 661 C C . THR A 1 87 ? -0.63 -1.345 -18.167 1 90.91 87 THR A C 1
ATOM 663 O O . THR A 1 87 ? -1.844 -1.273 -18.368 1 90.91 87 THR A O 1
ATOM 666 N N . PRO A 1 88 ? 0.212 -0.322 -18.332 1 87.18 88 PRO A N 1
ATOM 667 C CA . PRO A 1 88 ? -0.306 0.926 -18.896 1 87.18 88 PRO A CA 1
ATOM 668 C C . PRO A 1 88 ? -0.844 0.754 -20.315 1 87.18 88 PRO A C 1
ATOM 670 O O . PRO A 1 88 ? -0.406 -0.142 -21.041 1 87.18 88 PRO A O 1
ATOM 673 N N . GLU A 1 89 ? -1.687 1.653 -20.712 1 84.34 89 GLU A N 1
ATOM 674 C CA . GLU A 1 89 ? -2.292 1.646 -22.04 1 84.34 89 GLU A CA 1
ATOM 675 C C . GLU A 1 89 ? -1.227 1.714 -23.131 1 84.34 89 GLU A C 1
ATOM 677 O O . GLU A 1 89 ? -1.396 1.137 -24.208 1 84.34 89 GLU A O 1
ATOM 682 N N . ALA A 1 90 ? -0.158 2.396 -22.85 1 84.47 90 ALA A N 1
ATOM 683 C CA . ALA A 1 90 ? 0.891 2.582 -23.849 1 84.47 90 ALA A CA 1
ATOM 684 C C . ALA A 1 90 ? 1.532 1.249 -24.225 1 84.47 90 ALA A C 1
ATOM 686 O O . ALA A 1 90 ? 2.092 1.108 -25.315 1 84.47 90 ALA A O 1
ATOM 687 N N . LEU A 1 91 ? 1.454 0.256 -23.36 1 88.07 91 LEU A N 1
ATOM 688 C CA . LEU A 1 91 ? 2.073 -1.036 -23.634 1 88.07 91 LEU A CA 1
ATOM 689 C C . LEU A 1 91 ? 1.058 -2.01 -24.223 1 88.07 91 LEU A C 1
ATOM 691 O O . LEU A 1 91 ? 1.363 -2.731 -25.176 1 88.07 91 LEU A O 1
ATOM 695 N N . ASP A 1 92 ? -0.135 -2.048 -23.718 1 89.49 92 ASP A N 1
ATOM 696 C CA . ASP A 1 92 ? -1.215 -2.879 -24.24 1 89.49 92 ASP A CA 1
ATOM 697 C C . ASP A 1 92 ? -2.577 -2.242 -23.974 1 89.49 92 ASP A C 1
ATOM 699 O O . ASP A 1 92 ? -3.157 -2.43 -22.902 1 89.49 92 ASP A O 1
ATOM 703 N N . SER A 1 93 ? -3.098 -1.563 -24.838 1 84.5 93 SER A N 1
ATOM 704 C CA . SER A 1 93 ? -4.311 -0.769 -24.672 1 84.5 93 SER A CA 1
ATOM 705 C C . SER A 1 93 ? -5.558 -1.645 -24.737 1 84.5 93 SER A C 1
ATOM 707 O O . SER A 1 93 ? -6.609 -1.277 -24.209 1 84.5 93 SER A O 1
ATOM 709 N N . LEU A 1 94 ? -5.497 -2.785 -25.314 1 85.55 94 LEU A N 1
ATOM 710 C CA . LEU A 1 94 ? -6.653 -3.655 -25.496 1 85.55 94 LEU A CA 1
ATOM 711 C C . LEU A 1 94 ? -6.776 -4.644 -24.341 1 85.55 94 LEU A C 1
ATOM 713 O O . LEU A 1 94 ? -7.881 -4.91 -23.861 1 85.55 94 LEU A O 1
ATOM 717 N N . ASN A 1 95 ? -5.596 -5.185 -23.959 1 89.85 95 ASN A N 1
ATOM 718 C CA . ASN A 1 95 ? -5.577 -6.204 -22.916 1 89.85 95 ASN A CA 1
ATOM 719 C C . ASN A 1 95 ? -4.555 -5.876 -21.831 1 89.85 95 ASN A C 1
ATOM 721 O O . ASN A 1 95 ? -3.51 -6.523 -21.74 1 89.85 95 ASN A O 1
ATOM 725 N N . SER A 1 96 ? -4.895 -5.024 -20.936 1 91.39 96 SER A N 1
ATOM 726 C CA . SER A 1 96 ? -3.941 -4.524 -19.951 1 91.39 96 SER A CA 1
ATOM 727 C C . SER A 1 96 ? -3.754 -5.518 -18.809 1 91.39 96 SER A C 1
ATOM 729 O O . SER A 1 96 ? -2.816 -5.395 -18.019 1 91.39 96 SER A O 1
ATOM 731 N N . ASN A 1 97 ? -4.643 -6.47 -18.754 1 92.99 97 ASN A N 1
ATOM 732 C CA . ASN A 1 97 ? -4.591 -7.503 -17.724 1 92.99 97 ASN A CA 1
ATOM 733 C C . ASN A 1 97 ? -4.316 -8.879 -18.324 1 92.99 97 ASN A C 1
ATOM 735 O O . ASN A 1 97 ? -5.167 -9.44 -19.017 1 92.99 97 ASN A O 1
ATOM 739 N N . MET A 1 98 ? -3.215 -9.448 -17.985 1 93.69 98 MET A N 1
ATOM 740 C CA . MET A 1 98 ? -2.811 -10.719 -18.578 1 93.69 98 MET A CA 1
ATOM 741 C C . MET A 1 98 ? -3.779 -11.832 -18.192 1 93.69 98 MET A C 1
ATOM 743 O O . MET A 1 98 ? -4.016 -12.753 -18.976 1 93.69 98 MET A O 1
ATOM 747 N N . ASN A 1 99 ? -4.356 -11.761 -16.966 1 93.84 99 ASN A N 1
ATOM 748 C CA . ASN A 1 99 ? -5.279 -12.798 -16.517 1 93.84 99 ASN A CA 1
ATOM 749 C C . ASN A 1 99 ? -6.653 -12.644 -17.163 1 93.84 99 ASN A C 1
ATOM 751 O O . ASN A 1 99 ? -7.674 -12.929 -16.535 1 93.84 99 ASN A O 1
ATOM 755 N N . ARG A 1 100 ? -6.672 -12.136 -18.345 1 92.93 100 ARG A N 1
ATOM 756 C CA . ARG A 1 100 ? -7.904 -12.033 -19.121 1 92.93 100 ARG A CA 1
ATOM 757 C C . ARG A 1 100 ? -7.693 -12.522 -20.55 1 92.93 100 ARG A C 1
ATOM 759 O O . ARG A 1 100 ? -8.589 -12.406 -21.389 1 92.93 100 ARG A O 1
ATOM 766 N N . VAL A 1 101 ? -6.517 -13.112 -20.787 1 94.3 101 VAL A N 1
ATOM 767 C CA . VAL A 1 101 ? -6.236 -13.369 -22.195 1 94.3 101 VAL A CA 1
ATOM 768 C C . VAL A 1 101 ? -5.741 -14.803 -22.369 1 94.3 101 VAL A C 1
ATOM 770 O O . VAL A 1 101 ? -5.202 -15.157 -23.421 1 94.3 101 VAL A O 1
ATOM 773 N N . TRP A 1 102 ? -5.795 -15.622 -21.379 1 95.2 102 TRP A N 1
ATOM 774 C CA . TRP A 1 102 ? -5.371 -17.012 -21.506 1 95.2 102 TRP A CA 1
ATOM 775 C C . TRP A 1 102 ? -6.333 -17.795 -22.393 1 95.2 102 TRP A C 1
ATOM 777 O O . TRP A 1 102 ? -7.544 -17.561 -22.365 1 95.2 102 TRP A O 1
ATOM 787 N N . PRO A 1 103 ? -5.881 -18.7 -23.252 1 95.73 103 PRO A N 1
ATOM 788 C CA . PRO A 1 103 ? -4.524 -19.243 -23.351 1 95.73 103 PRO A CA 1
ATOM 789 C C . PRO A 1 103 ? -3.606 -18.383 -24.217 1 95.73 103 PRO A C 1
ATOM 791 O O . PRO A 1 103 ? -2.476 -18.782 -24.511 1 95.73 103 PRO A O 1
ATOM 794 N N . GLY A 1 104 ? -4.024 -17.346 -24.631 1 95.41 104 GLY A N 1
ATOM 795 C CA . GLY A 1 104 ? -3.225 -16.407 -25.401 1 95.41 104 GLY A CA 1
ATOM 796 C C . GLY A 1 104 ? -3.334 -16.619 -26.899 1 95.41 104 GLY A C 1
ATOM 797 O O . GLY A 1 104 ? -4.059 -17.505 -27.355 1 95.41 104 GLY A O 1
ATOM 798 N N . ASP A 1 105 ? -2.741 -15.702 -27.657 1 94.51 105 ASP A N 1
ATOM 799 C CA . ASP A 1 105 ? -2.652 -15.692 -29.114 1 94.51 105 ASP A CA 1
ATOM 800 C C . ASP A 1 105 ? -1.273 -15.225 -29.576 1 94.51 105 ASP A C 1
ATOM 802 O O . ASP A 1 105 ? -0.912 -14.061 -29.392 1 94.51 105 ASP A O 1
ATOM 806 N N . ALA A 1 106 ? -0.557 -16.142 -30.235 1 93.97 106 ALA A N 1
ATOM 807 C CA . ALA A 1 106 ? 0.814 -15.846 -30.641 1 93.97 106 ALA A CA 1
ATOM 808 C C . ALA A 1 106 ? 0.853 -14.7 -31.648 1 93.97 106 ALA A C 1
ATOM 810 O O . ALA A 1 106 ? 1.903 -14.091 -31.866 1 93.97 106 ALA A O 1
ATOM 811 N N . GLU A 1 107 ? -0.265 -14.354 -32.269 1 93.02 107 GLU A N 1
ATOM 812 C CA . GLU A 1 107 ? -0.35 -13.271 -33.245 1 93.02 107 GLU A CA 1
ATOM 813 C C . GLU A 1 107 ? -1.17 -12.104 -32.704 1 93.02 107 GLU A C 1
ATOM 815 O O . GLU A 1 107 ? -1.598 -11.234 -33.466 1 93.02 107 GLU A O 1
ATOM 820 N N . GLY A 1 108 ? -1.433 -12.135 -31.38 1 93.88 108 GLY A N 1
ATOM 821 C CA . GLY A 1 108 ? -2.304 -11.137 -30.78 1 93.88 108 GLY A CA 1
ATOM 822 C C . GLY A 1 108 ? -1.545 -9.98 -30.157 1 93.88 108 GLY A C 1
ATOM 823 O O . GLY A 1 108 ? -0.497 -9.575 -30.663 1 93.88 108 GLY A O 1
ATOM 824 N N . THR A 1 109 ? -2.156 -9.38 -29.19 1 93.81 109 THR A N 1
ATOM 825 C CA . THR A 1 109 ? -1.574 -8.247 -28.48 1 93.81 109 THR A CA 1
ATOM 826 C C . THR A 1 109 ? -0.366 -8.687 -27.657 1 93.81 109 THR A C 1
ATOM 828 O O . THR A 1 109 ? -0.043 -9.875 -27.605 1 93.81 109 THR A O 1
ATOM 831 N N . LEU A 1 110 ? 0.253 -7.746 -27.036 1 94.52 110 LEU A N 1
ATOM 832 C CA . LEU A 1 110 ? 1.463 -8.012 -26.266 1 94.52 110 LEU A CA 1
ATOM 833 C C . LEU A 1 110 ? 1.204 -9.064 -25.193 1 94.52 110 LEU A C 1
ATOM 835 O O . LEU A 1 110 ? 1.93 -10.056 -25.102 1 94.52 110 LEU A O 1
ATOM 839 N N . HIS A 1 111 ? 0.177 -8.906 -24.35 1 95.29 111 HIS A N 1
ATOM 840 C CA . HIS A 1 111 ? -0.133 -9.859 -23.29 1 95.29 111 HIS A CA 1
ATOM 841 C C . HIS A 1 111 ? -0.58 -11.198 -23.866 1 95.29 111 HIS A C 1
ATOM 843 O O . HIS A 1 111 ? -0.302 -12.251 -23.289 1 95.29 111 HIS A O 1
ATOM 849 N N . GLU A 1 112 ? -1.326 -11.18 -24.961 1 95.65 112 GLU A N 1
ATOM 850 C CA . GLU A 1 112 ? -1.733 -12.429 -25.596 1 95.65 112 GLU A CA 1
ATOM 851 C C . GLU A 1 112 ? -0.521 -13.25 -26.028 1 95.65 112 GLU A C 1
ATOM 853 O O . GLU A 1 112 ? -0.509 -14.474 -25.882 1 95.65 112 GLU A O 1
ATOM 858 N N . ARG A 1 113 ? 0.444 -12.593 -26.577 1 95.63 113 ARG A N 1
ATOM 859 C CA . ARG A 1 113 ? 1.66 -13.278 -27.002 1 95.63 113 ARG A CA 1
ATOM 860 C C . ARG A 1 113 ? 2.413 -13.852 -25.806 1 95.63 113 ARG A C 1
ATOM 862 O O . ARG A 1 113 ? 2.926 -14.971 -25.868 1 95.63 113 ARG A O 1
ATOM 869 N N . MET A 1 114 ? 2.516 -13.097 -24.751 1 97.36 114 MET A N 1
ATOM 870 C CA . MET A 1 114 ? 3.169 -13.572 -23.535 1 97.36 114 MET A CA 1
ATOM 871 C C . MET A 1 114 ? 2.458 -14.803 -22.982 1 97.36 114 MET A C 1
ATOM 873 O O . MET A 1 114 ? 3.102 -15.8 -22.65 1 97.36 114 MET A O 1
ATOM 877 N N . ALA A 1 115 ? 1.091 -14.681 -22.902 1 97.58 115 ALA A N 1
ATOM 878 C CA . ALA A 1 115 ? 0.291 -15.796 -22.403 1 97.58 115 ALA A CA 1
ATOM 879 C C . ALA A 1 115 ? 0.455 -17.028 -23.288 1 97.58 115 ALA A C 1
ATOM 881 O O . ALA A 1 115 ? 0.542 -18.152 -22.789 1 97.58 115 ALA A O 1
ATOM 882 N N . ALA A 1 116 ? 0.511 -16.849 -24.61 1 97.46 116 ALA A N 1
ATOM 883 C CA . ALA A 1 116 ? 0.681 -17.961 -25.543 1 97.46 116 ALA A CA 1
ATOM 884 C C . ALA A 1 116 ? 1.999 -18.689 -25.294 1 97.46 116 ALA A C 1
ATOM 886 O O . ALA A 1 116 ? 2.054 -19.92 -25.342 1 97.46 116 ALA A O 1
ATOM 887 N N . THR A 1 117 ? 2.996 -17.947 -25.06 1 97.83 117 THR A N 1
ATOM 888 C CA . THR A 1 117 ? 4.311 -18.525 -24.805 1 97.83 117 THR A CA 1
ATOM 889 C C . THR A 1 117 ? 4.296 -19.362 -23.529 1 97.83 117 THR A C 1
ATOM 891 O O . THR A 1 117 ? 4.784 -20.494 -23.517 1 97.83 117 THR A O 1
ATOM 894 N N . LEU A 1 118 ? 3.744 -18.828 -22.485 1 98.11 118 LEU A N 1
ATOM 895 C CA . LEU A 1 118 ? 3.723 -19.546 -21.215 1 98.11 118 LEU A CA 1
ATOM 896 C C . LEU A 1 118 ? 2.753 -20.721 -21.271 1 98.11 118 LEU A C 1
ATOM 898 O O . LEU A 1 118 ? 2.926 -21.709 -20.554 1 98.11 118 LEU A O 1
ATOM 902 N N . TRP A 1 119 ? 1.731 -20.601 -22.097 1 97.95 119 TRP A N 1
ATOM 903 C CA . TRP A 1 119 ? 0.769 -21.688 -22.248 1 97.95 119 TRP A CA 1
ATOM 904 C C . TRP A 1 119 ? 1.444 -22.94 -22.799 1 97.95 119 TRP A C 1
ATOM 906 O O . TRP A 1 119 ? 0.975 -24.057 -22.571 1 97.95 119 TRP A O 1
ATOM 916 N N . GLU A 1 120 ? 2.539 -22.807 -23.534 1 97.38 120 GLU A N 1
ATOM 917 C CA . GLU A 1 120 ? 3.293 -23.964 -24.006 1 97.38 120 GLU A CA 1
ATOM 918 C C . GLU A 1 120 ? 3.736 -24.846 -22.842 1 97.38 120 GLU A C 1
ATOM 920 O O . GLU A 1 120 ? 3.869 -26.062 -22.993 1 97.38 120 GLU A O 1
ATOM 925 N N . PHE A 1 121 ? 3.914 -24.23 -21.719 1 97.62 121 PHE A N 1
ATOM 926 C CA . PHE A 1 121 ? 4.284 -24.969 -20.518 1 97.62 121 PHE A CA 1
ATOM 927 C C . PHE A 1 121 ? 3.046 -25.359 -19.72 1 97.62 121 PHE A C 1
ATOM 929 O O . PHE A 1 121 ? 2.866 -26.529 -19.375 1 97.62 121 PHE A O 1
ATOM 936 N N . ALA A 1 122 ? 2.148 -24.401 -19.469 1 97.97 122 ALA A N 1
ATOM 937 C CA . ALA A 1 122 ? 0.967 -24.594 -18.631 1 97.97 122 ALA A CA 1
ATOM 938 C C . ALA A 1 122 ? 0.008 -25.601 -19.259 1 97.97 122 ALA A C 1
ATOM 940 O O . ALA A 1 122 ? -0.554 -26.451 -18.564 1 97.97 122 ALA A O 1
ATOM 941 N N . GLY A 1 123 ? -0.188 -25.505 -20.559 1 96.77 123 GLY A N 1
ATOM 942 C CA . GLY A 1 123 ? -1.163 -26.33 -21.253 1 96.77 123 GLY A CA 1
ATOM 943 C C . GLY A 1 123 ? -0.783 -27.798 -21.29 1 96.77 123 GLY A C 1
ATOM 944 O O . GLY A 1 123 ? -1.626 -28.656 -21.561 1 96.77 123 GLY A O 1
ATOM 945 N N . GLU A 1 124 ? 0.431 -28.139 -21.006 1 95.72 124 GLU A N 1
ATOM 946 C CA . GLU A 1 124 ? 0.905 -29.52 -21.04 1 95.72 124 GLU A CA 1
ATOM 947 C C . GLU A 1 124 ? 0.949 -30.123 -19.639 1 95.72 124 GLU A C 1
ATOM 949 O O . GLU A 1 124 ? 1.297 -31.293 -19.472 1 95.72 124 GLU A O 1
ATOM 954 N N . ALA A 1 125 ? 0.581 -29.368 -18.657 1 97.91 125 ALA A N 1
ATOM 955 C CA . ALA A 1 125 ? 0.688 -29.811 -17.27 1 97.91 125 ALA A CA 1
ATOM 956 C C . ALA A 1 125 ? -0.52 -30.653 -16.868 1 97.91 125 ALA A C 1
ATOM 958 O O . ALA A 1 125 ? -1.56 -30.612 -17.529 1 97.91 125 ALA A O 1
ATOM 959 N N . ASP A 1 126 ? -0.359 -31.402 -15.846 1 98.11 126 ASP A N 1
ATOM 960 C CA . ASP A 1 126 ? -1.446 -32.207 -15.298 1 98.11 126 ASP A CA 1
ATOM 961 C C . ASP A 1 126 ? -2.234 -31.425 -14.249 1 98.11 126 ASP A C 1
ATOM 963 O O . ASP A 1 126 ? -3.361 -31.791 -13.911 1 98.11 126 ASP A O 1
ATOM 967 N N . ALA A 1 127 ? -1.633 -30.357 -13.721 1 98.56 127 ALA A N 1
ATOM 968 C CA . ALA A 1 127 ? -2.258 -29.453 -12.759 1 98.56 127 ALA A CA 1
ATOM 969 C C . ALA A 1 127 ? -1.596 -28.078 -12.788 1 98.56 127 ALA A C 1
ATOM 971 O O . ALA A 1 127 ? -0.413 -27.959 -13.114 1 98.56 127 ALA A O 1
ATOM 972 N N . ILE A 1 128 ? -2.393 -27.066 -12.453 1 98.6 128 ILE A N 1
ATOM 973 C CA . ILE A 1 128 ? -1.898 -25.695 -12.473 1 98.6 128 ILE A CA 1
ATOM 974 C C . ILE A 1 128 ? -2.188 -25.022 -11.133 1 98.6 128 ILE A C 1
ATOM 976 O O . ILE A 1 128 ? -3.296 -25.133 -10.603 1 98.6 128 ILE A O 1
ATOM 980 N N . VAL A 1 129 ? -1.189 -24.388 -10.533 1 98.63 129 VAL A N 1
ATOM 981 C CA . VAL A 1 129 ? -1.354 -23.512 -9.378 1 98.63 129 VAL A CA 1
ATOM 982 C C . VAL A 1 129 ? -0.915 -22.094 -9.738 1 98.63 129 VAL A C 1
ATOM 984 O O . VAL A 1 129 ? 0.248 -21.865 -10.078 1 98.63 129 VAL A O 1
ATOM 987 N N . ASP A 1 130 ? -1.819 -21.197 -9.733 1 98.24 130 ASP A N 1
ATOM 988 C CA . ASP A 1 130 ? -1.572 -19.788 -10.022 1 98.24 130 ASP A CA 1
ATOM 989 C C . ASP A 1 130 ? -1.556 -18.959 -8.74 1 98.24 130 ASP A C 1
ATOM 991 O O . ASP A 1 130 ? -2.611 -18.584 -8.224 1 98.24 130 ASP A O 1
ATOM 995 N N . LEU A 1 131 ? -0.353 -18.61 -8.255 1 98.21 131 LEU A N 1
ATOM 996 C CA . LEU A 1 131 ? -0.2 -17.954 -6.961 1 98.21 131 LEU A CA 1
ATOM 997 C C . LEU A 1 131 ? -0.543 -16.471 -7.059 1 98.21 131 LEU A C 1
ATOM 999 O O . LEU A 1 131 ? 0.07 -15.738 -7.839 1 98.21 131 LEU A O 1
ATOM 1003 N N . HIS A 1 132 ? -1.489 -16.055 -6.312 1 95.96 132 HIS A N 1
ATOM 1004 C CA . HIS A 1 132 ? -1.931 -14.667 -6.252 1 95.96 132 HIS A CA 1
ATOM 1005 C C . HIS A 1 132 ? -1.806 -14.11 -4.838 1 95.96 132 HIS A C 1
ATOM 1007 O O . HIS A 1 132 ? -1.449 -14.837 -3.909 1 95.96 132 HIS A O 1
ATOM 1013 N N . THR A 1 133 ? -1.866 -12.863 -4.733 1 91.06 133 THR A N 1
ATOM 1014 C CA . THR A 1 133 ? -2.045 -12.135 -3.482 1 91.06 133 THR A CA 1
ATOM 1015 C C . THR A 1 133 ? -3.192 -11.135 -3.598 1 91.06 133 THR A C 1
ATOM 1017 O O . THR A 1 133 ? -3.593 -10.768 -4.704 1 91.06 133 THR A O 1
ATOM 1020 N N . GLY A 1 134 ? -3.791 -10.825 -2.483 1 84.45 134 GLY A N 1
ATOM 1021 C CA . GLY A 1 134 ? -4.96 -9.961 -2.504 1 84.45 134 GLY A CA 1
ATOM 1022 C C . GLY A 1 134 ? -4.683 -8.569 -1.969 1 84.45 134 GLY A C 1
ATOM 1023 O O . GLY A 1 134 ? -3.54 -8.106 -1.99 1 84.45 134 GLY A O 1
ATOM 1024 N N . SER A 1 135 ? -5.655 -7.893 -1.632 1 79.84 135 SER A N 1
ATOM 1025 C CA . SER A 1 135 ? -5.612 -6.566 -1.027 1 79.84 135 SER A CA 1
ATOM 1026 C C . SER A 1 135 ? -4.951 -6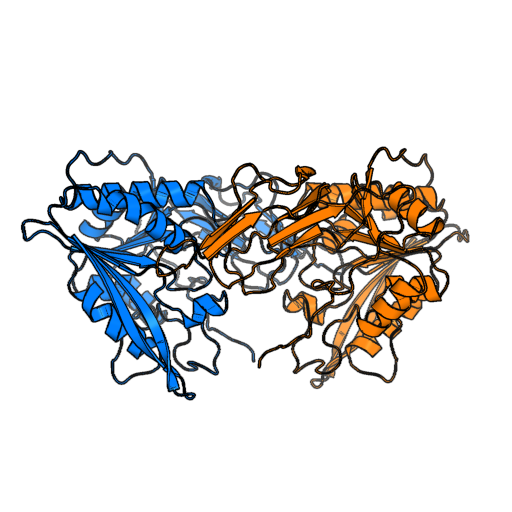.606 0.346 1 79.84 135 SER A C 1
ATOM 1028 O O . SER A 1 135 ? -4.753 -7.681 0.915 1 79.84 135 SER A O 1
ATOM 1030 N N . PRO A 1 136 ? -4.496 -5.501 0.893 1 75.59 136 PRO A N 1
ATOM 1031 C CA . PRO A 1 136 ? -3.68 -5.414 2.107 1 75.59 136 PRO A CA 1
ATOM 1032 C C . PRO A 1 136 ? -4.286 -6.18 3.281 1 75.59 136 PRO A C 1
ATOM 1034 O O . PRO A 1 136 ? -3.563 -6.595 4.191 1 75.59 136 PRO A O 1
ATOM 1037 N N . ASP A 1 137 ? 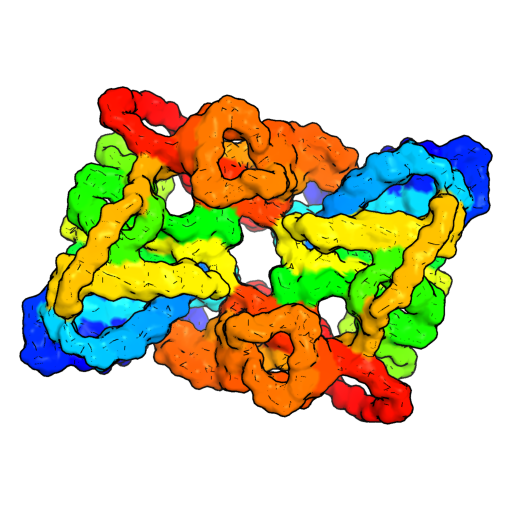-5.533 -6.377 3.321 1 83.95 137 ASP A N 1
ATOM 1038 C CA . ASP A 1 137 ? -6.134 -7.116 4.427 1 83.95 137 ASP A CA 1
ATOM 1039 C C . ASP A 1 137 ? -7.075 -8.204 3.913 1 83.95 137 ASP A C 1
ATOM 1041 O O . ASP A 1 137 ? -8.29 -8.004 3.855 1 83.95 137 ASP A O 1
ATOM 1045 N N . MET A 1 138 ? -6.347 -9.284 3.518 1 88.59 138 MET A N 1
ATOM 1046 C CA . MET A 1 138 ? -7.089 -10.415 2.968 1 88.59 138 MET A CA 1
ATOM 1047 C C . MET A 1 138 ? -6.619 -11.727 3.586 1 88.59 138 MET A C 1
ATOM 1049 O O . MET A 1 138 ? -5.418 -11.939 3.763 1 88.59 138 MET A O 1
ATOM 1053 N N . LEU A 1 139 ? -7.514 -12.522 3.888 1 89.34 139 LEU A N 1
ATOM 1054 C CA . LEU A 1 139 ? -7.229 -13.836 4.455 1 89.34 139 LEU A CA 1
ATOM 1055 C C . LEU A 1 139 ? -6.673 -14.778 3.392 1 89.34 139 LEU A C 1
ATOM 1057 O O . LEU A 1 139 ? -7.163 -14.803 2.261 1 89.34 139 LEU A O 1
ATOM 1061 N N . THR A 1 140 ? -5.562 -15.45 3.78 1 92.59 140 THR A N 1
ATOM 1062 C CA . THR A 1 140 ? -5.067 -16.505 2.903 1 92.59 140 THR A CA 1
ATOM 1063 C C . THR A 1 140 ? -6.16 -17.531 2.62 1 92.59 140 THR A C 1
ATOM 1065 O O . THR A 1 140 ? -6.834 -17.998 3.541 1 92.59 140 THR A O 1
ATOM 1068 N N . HIS A 1 141 ? -6.401 -17.812 1.379 1 93.13 141 HIS A N 1
ATOM 1069 C CA . HIS A 1 141 ? -7.414 -18.774 0.958 1 93.13 141 HIS A CA 1
ATOM 1070 C C . HIS A 1 141 ? -7.127 -19.297 -0.445 1 93.13 141 HIS A C 1
ATOM 1072 O O . HIS A 1 141 ? -6.204 -18.824 -1.112 1 93.13 141 HIS A O 1
ATOM 1078 N N . THR A 1 142 ? -7.828 -20.308 -0.802 1 95.26 142 THR A N 1
ATOM 1079 C CA . THR A 1 142 ? -7.696 -20.87 -2.141 1 95.26 142 THR A CA 1
ATOM 1080 C C . THR A 1 142 ? -9.031 -20.832 -2.878 1 95.26 142 THR A C 1
ATOM 1082 O O . THR A 1 142 ? -10.075 -21.138 -2.298 1 95.26 142 THR A O 1
ATOM 1085 N N . VAL A 1 143 ? -8.948 -20.395 -4.12 1 92.74 143 VAL A N 1
ATOM 1086 C CA . VAL A 1 143 ? -10.133 -20.353 -4.97 1 92.74 143 VAL A CA 1
ATOM 1087 C C . VAL A 1 143 ? -10.096 -21.509 -5.966 1 92.74 143 VAL A C 1
ATOM 1089 O O . VAL A 1 143 ? -9.047 -21.809 -6.54 1 92.74 143 VAL A O 1
ATOM 1092 N N . TYR A 1 144 ? -11.189 -22.176 -6.161 1 91.32 144 TYR A N 1
ATOM 1093 C CA . TYR A 1 144 ? -11.343 -23.224 -7.164 1 91.32 144 TYR A CA 1
ATOM 1094 C C . TYR A 1 144 ? -12.733 -23.182 -7.787 1 91.32 144 TYR A C 1
ATOM 1096 O O . TYR A 1 144 ? -13.619 -22.478 -7.297 1 91.32 144 TYR A O 1
ATOM 1104 N N . ARG A 1 145 ? -12.815 -23.759 -8.89 1 87.97 145 ARG A N 1
ATOM 1105 C CA . ARG A 1 145 ? -14.11 -23.817 -9.56 1 87.97 145 ARG A CA 1
ATOM 1106 C C . ARG A 1 145 ? -15.047 -24.793 -8.857 1 87.97 145 ARG A C 1
ATOM 1108 O O . ARG A 1 145 ? -14.684 -25.947 -8.618 1 87.97 145 ARG A O 1
ATOM 1115 N N . GLN A 1 146 ? -16.21 -24.262 -8.675 1 84.25 146 GLN A N 1
ATOM 1116 C CA . GLN A 1 146 ? -17.199 -25.129 -8.044 1 84.25 146 GLN A CA 1
ATOM 1117 C C . GLN A 1 146 ? -17.537 -26.319 -8.937 1 84.25 146 GLN A C 1
ATOM 1119 O O . GLN A 1 146 ? -17.5 -26.212 -10.164 1 84.25 146 GLN A O 1
ATOM 1124 N N . ASN A 1 147 ? -17.791 -27.459 -8.371 1 80.77 147 ASN A N 1
ATOM 1125 C CA . ASN A 1 147 ? -18.195 -28.699 -9.027 1 80.77 147 ASN A CA 1
ATOM 1126 C C . ASN A 1 147 ? -17.053 -29.299 -9.843 1 80.77 147 ASN A C 1
ATOM 1128 O O . ASN A 1 147 ? -17.291 -29.998 -10.83 1 80.77 147 ASN A O 1
ATOM 1132 N N . ASP A 1 148 ? -15.929 -28.862 -9.707 1 89.64 148 ASP A N 1
ATOM 1133 C CA . ASP A 1 148 ? -14.726 -29.494 -10.24 1 89.64 148 ASP A CA 1
ATOM 1134 C C . ASP A 1 148 ? -13.99 -30.277 -9.155 1 89.64 148 ASP A C 1
ATOM 1136 O O . ASP A 1 148 ? -13.186 -29.712 -8.411 1 89.64 148 ASP A O 1
ATOM 1140 N N . ASP A 1 149 ? -14.222 -31.512 -9.154 1 92.24 149 ASP A N 1
ATOM 1141 C CA . ASP A 1 149 ? -13.737 -32.357 -8.066 1 92.24 149 ASP A CA 1
ATOM 1142 C C . ASP A 1 149 ? -12.211 -32.384 -8.03 1 92.24 149 ASP A C 1
ATOM 1144 O O . ASP A 1 149 ? -11.61 -32.387 -6.954 1 92.24 149 ASP A O 1
ATOM 1148 N N . GLU A 1 150 ? -11.643 -32.442 -9.196 1 95.1 150 GLU A N 1
ATOM 1149 C CA . GLU A 1 150 ? -10.185 -32.496 -9.245 1 95.1 150 GLU A CA 1
ATOM 1150 C C . GLU A 1 150 ? -9.567 -31.207 -8.712 1 95.1 150 GLU A C 1
ATOM 1152 O O . GLU A 1 150 ? -8.572 -31.244 -7.984 1 95.1 150 GLU A O 1
ATOM 1157 N N . SER A 1 151 ? -10.133 -30.089 -9.06 1 95.57 151 SER A N 1
ATOM 1158 C CA . SER A 1 151 ? -9.655 -28.81 -8.544 1 95.57 151 SER A CA 1
ATOM 1159 C C . SER A 1 151 ? -9.905 -28.692 -7.044 1 95.57 151 SER A C 1
ATOM 1161 O O . SER A 1 151 ? -9.095 -28.112 -6.318 1 95.57 151 SER A O 1
ATOM 1163 N N . ARG A 1 152 ? -11.008 -29.194 -6.6 1 94.04 152 ARG A N 1
ATOM 1164 C CA . ARG A 1 152 ? -11.284 -29.203 -5.167 1 94.04 152 ARG A CA 1
ATOM 1165 C C . ARG A 1 152 ? -10.232 -30.008 -4.412 1 94.04 152 ARG A C 1
ATOM 1167 O O . ARG A 1 152 ? -9.744 -29.576 -3.366 1 94.04 152 ARG A O 1
ATOM 1174 N N . GLU A 1 153 ? -9.961 -31.149 -4.962 1 95.14 153 GLU A N 1
ATOM 1175 C CA . GLU A 1 153 ? -8.947 -31.99 -4.334 1 95.14 153 GLU A CA 1
ATOM 1176 C C . GLU A 1 153 ? -7.599 -31.276 -4.272 1 95.14 153 GLU A C 1
ATOM 1178 O O . GLU A 1 153 ? -6.887 -31.37 -3.27 1 95.14 153 GLU A O 1
ATOM 1183 N N . LEU A 1 154 ? -7.265 -30.617 -5.363 1 96.49 154 LEU A N 1
ATOM 1184 C CA . LEU A 1 154 ? -6.037 -29.829 -5.401 1 96.49 154 LEU A CA 1
ATOM 1185 C C . LEU A 1 154 ? -6.058 -28.74 -4.334 1 96.49 154 LEU A C 1
ATOM 1187 O O . LEU A 1 154 ? -5.048 -28.497 -3.669 1 96.49 154 LEU A O 1
ATOM 1191 N N . ALA A 1 155 ? -7.17 -28.071 -4.162 1 96.69 155 ALA A N 1
ATOM 1192 C CA . ALA A 1 155 ? -7.33 -27 -3.182 1 96.69 155 ALA A CA 1
ATOM 1193 C C . ALA A 1 155 ? -7.189 -27.534 -1.759 1 96.69 155 ALA A C 1
ATOM 1195 O O . ALA A 1 155 ? -6.535 -26.912 -0.918 1 96.69 155 ALA A O 1
ATOM 1196 N N . GLU A 1 156 ? -7.77 -28.671 -1.512 1 96.07 156 GLU A N 1
ATOM 1197 C CA . GLU A 1 156 ? -7.657 -29.302 -0.201 1 96.07 156 GLU A CA 1
ATOM 1198 C C . GLU A 1 156 ? -6.217 -29.711 0.093 1 96.07 156 GLU A C 1
ATOM 1200 O O . GLU A 1 156 ? -5.747 -29.576 1.224 1 96.07 156 GLU A O 1
ATOM 1205 N N . ALA A 1 157 ? -5.61 -30.205 -0.941 1 97 157 ALA A N 1
ATOM 1206 C CA . ALA A 1 157 ? -4.208 -30.582 -0.776 1 97 157 ALA A CA 1
ATOM 1207 C C . ALA A 1 157 ? -3.347 -29.365 -0.451 1 97 157 ALA A C 1
ATOM 1209 O O . ALA A 1 157 ? -2.448 -29.44 0.39 1 97 157 ALA A O 1
ATOM 1210 N N . PHE A 1 158 ? -3.587 -28.255 -1.15 1 97.49 158 PHE A N 1
ATOM 1211 C CA . PHE A 1 158 ? -2.845 -27.035 -0.857 1 97.49 158 PHE A CA 1
ATOM 1212 C C . PHE A 1 158 ? -3.015 -26.635 0.603 1 97.49 158 PHE A C 1
ATOM 1214 O O . PHE A 1 158 ? -2.092 -26.096 1.217 1 97.49 158 PHE A O 1
ATOM 1221 N N . GLY A 1 159 ? -4.221 -26.782 1.122 1 95.05 159 GLY A N 1
ATOM 1222 C CA . GLY A 1 159 ? -4.4 -26.858 2.563 1 95.05 159 GLY A CA 1
ATOM 1223 C C . GLY A 1 159 ? -4.631 -25.505 3.208 1 95.05 159 GLY A C 1
ATOM 1224 O O . GLY A 1 159 ? -4.443 -25.347 4.416 1 95.05 159 GLY A O 1
ATOM 1225 N N . ALA A 1 160 ? -4.965 -24.432 2.498 1 93.13 160 ALA A N 1
ATOM 1226 C CA . ALA A 1 160 ? -5.396 -23.201 3.156 1 93.13 160 ALA A CA 1
ATOM 1227 C C . ALA A 1 160 ? -6.642 -23.44 4.004 1 93.13 160 ALA A C 1
ATOM 1229 O O . ALA A 1 160 ? -7.491 -24.263 3.653 1 93.13 160 ALA A O 1
ATOM 1230 N N . ASP A 1 161 ? -6.802 -22.675 5.081 1 90.81 161 ASP A N 1
ATOM 1231 C CA . ASP A 1 161 ? -7.894 -22.9 6.023 1 90.81 161 ASP A CA 1
ATOM 1232 C C . ASP A 1 161 ? -9.243 -22.569 5.39 1 90.81 161 ASP A C 1
ATOM 1234 O O . ASP A 1 161 ? -10.279 -23.083 5.818 1 90.81 161 ASP A O 1
ATOM 1238 N N . LEU A 1 162 ? -9.211 -21.709 4.413 1 92.34 162 LEU A N 1
ATOM 1239 C CA . LEU A 1 162 ? -10.434 -21.275 3.747 1 92.34 162 LEU A CA 1
ATOM 1240 C C . LEU A 1 162 ? -10.384 -21.593 2.256 1 92.34 162 LEU A C 1
ATOM 1242 O O . LEU A 1 162 ? -9.435 -21.21 1.567 1 92.34 162 LEU A O 1
ATOM 1246 N N . LEU A 1 163 ? -11.364 -22.315 1.755 1 93.86 163 LEU A N 1
ATOM 1247 C CA . LEU A 1 163 ? -11.576 -22.539 0.329 1 93.86 163 LEU A CA 1
ATOM 1248 C C . LEU A 1 163 ? -12.783 -21.753 -0.171 1 93.86 163 LEU A C 1
ATOM 1250 O O . LEU A 1 163 ? -13.835 -21.747 0.471 1 93.86 163 LEU A O 1
ATOM 1254 N N . LEU A 1 164 ? -12.58 -21.085 -1.186 1 90.81 164 LEU A N 1
ATOM 1255 C CA . LEU A 1 164 ? -13.682 -20.365 -1.817 1 90.81 164 LEU A CA 1
ATOM 1256 C C . LEU A 1 164 ? -14.049 -20.999 -3.154 1 90.81 164 LEU A C 1
ATOM 1258 O O . LEU A 1 164 ? -13.227 -21.043 -4.072 1 90.81 164 LEU A O 1
ATOM 1262 N N . ALA A 1 165 ? -15.261 -21.433 -3.254 1 88.46 165 ALA A N 1
ATOM 1263 C CA . ALA A 1 165 ? -15.772 -22.037 -4.482 1 88.46 165 ALA A CA 1
ATOM 1264 C C . ALA A 1 165 ? -16.411 -20.987 -5.385 1 88.46 165 ALA A C 1
ATOM 1266 O O . ALA A 1 165 ? -17.35 -20.298 -4.98 1 88.46 165 ALA A O 1
ATOM 1267 N N . GLU A 1 166 ? -15.85 -20.814 -6.444 1 81.73 166 GLU A N 1
ATOM 1268 C CA . GLU A 1 166 ? -16.416 -19.887 -7.42 1 81.73 166 GLU A CA 1
ATOM 1269 C C . GLU A 1 166 ? -17.429 -20.586 -8.322 1 81.73 166 GLU A C 1
ATOM 1271 O O . GLU A 1 166 ? -17.216 -21.727 -8.735 1 81.73 166 GLU A O 1
ATOM 1276 N N . ALA A 1 167 ? -18.564 -19.914 -8.502 1 64.07 167 ALA A N 1
ATOM 1277 C CA . ALA A 1 167 ? -19.687 -20.513 -9.219 1 64.07 167 ALA A CA 1
ATOM 1278 C C . ALA A 1 167 ? -19.261 -20.991 -10.604 1 64.07 167 ALA A C 1
ATOM 1280 O O . ALA A 1 167 ? -18.411 -20.371 -11.248 1 64.07 167 ALA A O 1
ATOM 1281 N N . ALA A 1 168 ? -19.697 -22.384 -10.902 1 54.8 168 ALA A N 1
ATOM 1282 C CA . ALA A 1 168 ? -19.486 -23.109 -12.152 1 54.8 168 ALA A CA 1
ATOM 1283 C C . ALA A 1 168 ? -20.807 -23.344 -12.879 1 54.8 168 ALA A C 1
ATOM 1285 O O . ALA A 1 168 ? -21.881 -23.219 -12.285 1 54.8 168 ALA A O 1
ATOM 1286 N N . GLY A 1 169 ? -20.871 -23.496 -14.26 1 46.31 169 GLY A N 1
ATOM 1287 C CA . GLY A 1 169 ? -21.979 -23.901 -15.112 1 46.31 169 GLY A CA 1
ATOM 1288 C C . GLY A 1 169 ? -22.555 -22.757 -15.925 1 46.31 169 GLY A C 1
ATOM 1289 O O . GLY A 1 169 ? -21.899 -21.731 -16.114 1 46.31 169 GLY A O 1
ATOM 1290 N N . GLU A 1 170 ? -23.776 -23.114 -16.55 1 43.06 170 GLU A N 1
ATOM 1291 C CA . GLU A 1 170 ? -24.492 -22.248 -17.482 1 43.06 170 GLU A CA 1
ATOM 1292 C C . GLU A 1 170 ? -24.607 -20.827 -16.939 1 43.06 170 GLU A C 1
ATOM 1294 O O . GLU A 1 170 ? -24.508 -19.858 -17.695 1 43.06 170 GLU A O 1
ATOM 1299 N N . ASP A 1 171 ? -24.788 -20.779 -15.788 1 43.43 171 ASP A N 1
ATOM 1300 C CA . ASP A 1 171 ? -25.025 -19.492 -15.14 1 43.43 171 ASP A CA 1
ATOM 1301 C C . ASP A 1 171 ? -23.718 -18.725 -14.947 1 43.43 171 ASP A C 1
ATOM 1303 O O . ASP A 1 171 ? -23.686 -17.5 -15.083 1 43.43 171 ASP A O 1
ATOM 1307 N N . ALA A 1 172 ? -22.659 -19.483 -14.714 1 49.28 172 ALA A N 1
ATOM 1308 C CA . ALA A 1 172 ? -21.32 -18.908 -14.612 1 49.28 172 ALA A CA 1
ATOM 1309 C C . ALA A 1 172 ? -20.798 -18.488 -15.983 1 49.28 172 ALA A C 1
ATOM 1311 O O . ALA A 1 172 ? -20.196 -17.421 -16.125 1 49.28 172 ALA A O 1
ATOM 1312 N N . GLU A 1 173 ? -20.985 -19.483 -16.96 1 48.57 173 GLU A N 1
ATOM 1313 C CA . GLU A 1 173 ? -20.546 -19.165 -18.315 1 48.57 173 GLU A CA 1
ATOM 1314 C C . GLU A 1 173 ? -21.078 -17.806 -18.762 1 48.57 173 GLU A C 1
ATOM 1316 O O . GLU A 1 173 ? -20.351 -17.019 -19.372 1 48.57 173 GLU A O 1
ATOM 1321 N N . GLU A 1 174 ? -22.377 -17.711 -18.523 1 45.43 174 GLU A N 1
ATOM 1322 C CA . GLU A 1 174 ? -22.993 -16.433 -18.865 1 45.43 174 GLU A CA 1
ATOM 1323 C C . GLU A 1 174 ? -22.397 -15.295 -18.041 1 45.43 174 GLU A C 1
ATOM 1325 O O . GLU A 1 174 ? -22.148 -14.207 -18.565 1 45.43 174 GLU A O 1
ATOM 1330 N N . GLU A 1 175 ? -22.173 -15.692 -16.872 1 47.82 175 GLU A N 1
ATOM 1331 C CA . GLU A 1 175 ? -21.623 -14.673 -15.983 1 47.82 175 GLU A CA 1
ATOM 1332 C C . GLU A 1 175 ? -20.174 -14.353 -16.34 1 47.82 175 GLU A C 1
ATOM 1334 O O . GLU A 1 175 ? -19.761 -13.192 -16.297 1 47.82 175 GLU A O 1
ATOM 1339 N N . TRP A 1 176 ? -19.464 -15.473 -16.764 1 49.69 176 TRP A N 1
ATOM 1340 C CA . TRP A 1 176 ? -18.07 -15.257 -17.138 1 49.69 176 TRP A CA 1
ATOM 1341 C C . TRP A 1 176 ? -17.972 -14.457 -18.433 1 49.69 176 TRP A C 1
ATOM 1343 O O . TRP A 1 176 ? -17.143 -13.552 -18.549 1 49.69 176 TRP A O 1
ATOM 1353 N N . THR A 1 177 ? -18.746 -15.037 -19.461 1 49.14 177 THR A N 1
ATOM 1354 C CA . THR A 1 177 ? -18.757 -14.302 -20.721 1 49.14 177 THR A CA 1
ATOM 1355 C C . THR A 1 177 ? -19.132 -12.84 -20.491 1 49.14 177 THR A C 1
ATOM 1357 O O . THR A 1 177 ? -18.523 -11.939 -21.071 1 49.14 177 THR A O 1
ATOM 1360 N N . LYS A 1 178 ? -20.177 -12.673 -19.641 1 47.32 178 LYS A N 1
ATOM 1361 C CA . LYS A 1 178 ? -20.632 -11.307 -19.396 1 47.32 178 LYS A CA 1
ATOM 1362 C C . LYS A 1 178 ? -19.563 -10.492 -18.675 1 47.32 178 LYS A C 1
ATOM 1364 O O . LYS A 1 178 ? -19.409 -9.296 -18.931 1 47.32 178 LYS A O 1
ATOM 1369 N N . ARG A 1 179 ? -18.849 -11.348 -18.032 1 47.46 179 ARG A N 1
ATOM 1370 C CA . ARG A 1 179 ? -17.854 -10.634 -17.239 1 47.46 179 ARG A CA 1
ATOM 1371 C C . ARG A 1 179 ? -16.49 -10.659 -17.92 1 47.46 179 ARG A C 1
ATOM 1373 O O . ARG A 1 179 ? -15.482 -10.28 -17.319 1 47.46 179 ARG A O 1
ATOM 1380 N N . ASN A 1 180 ? -16.495 -11.018 -19.191 1 48.78 180 ASN A N 1
ATOM 1381 C CA . ASN A 1 180 ? -15.254 -11.116 -19.953 1 48.78 180 ASN A CA 1
ATOM 1382 C C . ASN A 1 180 ? -14.199 -11.924 -19.203 1 48.78 180 ASN A C 1
ATOM 1384 O O . ASN A 1 180 ? -13.026 -11.547 -19.175 1 48.78 180 ASN A O 1
ATOM 1388 N N . PHE A 1 181 ? -14.621 -12.921 -18.407 1 55.37 181 PHE A N 1
ATOM 1389 C CA . PHE A 1 181 ? -13.715 -13.741 -17.611 1 55.37 181 PHE A CA 1
ATOM 1390 C C . PHE A 1 181 ? -13.195 -14.92 -18.425 1 55.37 181 PHE A C 1
ATOM 1392 O O . PHE A 1 181 ? -12.372 -15.7 -17.941 1 55.37 181 PHE A O 1
ATOM 1399 N N . ASP A 1 182 ? -13.491 -15.03 -19.623 1 62.58 182 ASP A N 1
ATOM 1400 C CA . ASP A 1 182 ? -13.099 -16.174 -20.44 1 62.58 182 ASP A CA 1
ATOM 1401 C C . ASP A 1 182 ? -11.581 -16.252 -20.586 1 62.58 182 ASP A C 1
ATOM 1403 O O . ASP A 1 182 ? -11.033 -17.319 -20.868 1 62.58 182 ASP A O 1
ATOM 1407 N N . GLY A 1 183 ? -11.034 -15.297 -20.2 1 79.04 183 GLY A N 1
ATOM 1408 C CA . GLY A 1 183 ? -9.605 -15.253 -20.468 1 79.04 183 GLY A CA 1
ATOM 1409 C C . GLY A 1 183 ? -8.759 -15.469 -19.228 1 79.04 183 GLY A C 1
ATOM 1410 O O . GLY A 1 183 ? -7.535 -15.323 -19.271 1 79.04 183 GLY A O 1
ATOM 1411 N N . LYS A 1 184 ? -9.377 -15.925 -18.164 1 89.24 184 LYS A N 1
ATOM 1412 C CA . LYS A 1 184 ? -8.602 -16.22 -16.962 1 89.24 184 LYS A CA 1
ATOM 1413 C C . LYS A 1 184 ? -7.853 -17.542 -17.102 1 89.24 184 LYS A C 1
ATOM 1415 O O . LYS A 1 184 ? -8.337 -18.47 -17.753 1 89.24 184 LYS A O 1
ATOM 1420 N N . LEU A 1 185 ? -6.719 -17.643 -16.419 1 93.87 185 LEU A N 1
ATOM 1421 C CA . LEU A 1 185 ? -5.909 -18.852 -16.515 1 93.87 185 LEU A CA 1
ATOM 1422 C C . LEU A 1 185 ? -6.689 -20.069 -16.029 1 93.87 185 LEU A C 1
ATOM 1424 O O . LEU A 1 185 ? -6.64 -21.132 -16.652 1 93.87 185 LEU A O 1
ATOM 1428 N N . ARG A 1 186 ? -7.425 -19.954 -14.966 1 90.66 186 ARG A N 1
ATOM 1429 C CA . ARG A 1 186 ? -8.175 -21.082 -14.424 1 90.66 186 ARG A CA 1
ATOM 1430 C C . ARG A 1 186 ? -9.249 -21.546 -15.402 1 90.66 186 ARG A C 1
ATOM 1432 O O . ARG A 1 186 ? -9.508 -22.745 -15.525 1 90.66 186 ARG A O 1
ATOM 1439 N N . VAL A 1 187 ? -9.844 -20.578 -16.04 1 86.84 187 VAL A N 1
ATOM 1440 C CA . VAL A 1 187 ? -10.883 -20.914 -17.007 1 86.84 187 VAL A CA 1
ATOM 1441 C C . VAL A 1 187 ? -10.263 -21.63 -18.205 1 86.84 187 VAL A C 1
ATOM 1443 O O . VAL A 1 187 ? -10.778 -22.653 -18.66 1 86.84 187 VAL A O 1
ATOM 1446 N N . ALA A 1 188 ? -9.178 -21.054 -18.711 1 92.88 188 ALA A N 1
ATOM 1447 C CA . ALA A 1 188 ? -8.459 -21.707 -19.802 1 92.88 188 ALA A CA 1
ATOM 1448 C C . ALA A 1 188 ? -8.05 -23.126 -19.417 1 92.88 188 ALA A C 1
ATOM 1450 O O . ALA A 1 188 ? -8.147 -24.048 -20.229 1 92.88 188 ALA A O 1
ATOM 1451 N N . ALA A 1 189 ? -7.615 -23.309 -18.214 1 94.85 189 ALA A N 1
ATOM 1452 C CA . ALA A 1 189 ? -7.222 -24.623 -17.712 1 94.85 189 ALA A CA 1
ATOM 1453 C C . ALA A 1 189 ? -8.409 -25.582 -17.693 1 94.85 189 ALA A C 1
ATOM 1455 O O . ALA A 1 189 ? -8.299 -26.726 -18.14 1 94.85 189 ALA A O 1
ATOM 1456 N N . THR A 1 190 ? -9.492 -25.08 -17.186 1 88.27 190 THR A N 1
ATOM 1457 C CA . THR A 1 190 ? -10.7 -25.895 -17.126 1 88.27 190 THR A CA 1
ATOM 1458 C C . THR A 1 190 ? -11.122 -26.343 -18.523 1 88.27 190 THR A C 1
ATOM 1460 O O . THR A 1 190 ? -11.488 -27.502 -18.724 1 88.27 190 THR A O 1
ATOM 1463 N N . THR A 1 191 ? -11.093 -25.443 -19.396 1 88.95 191 THR A N 1
ATOM 1464 C CA . THR A 1 191 ? -11.452 -25.747 -20.776 1 88.95 191 THR A CA 1
ATOM 1465 C C . THR A 1 191 ? -10.535 -26.823 -21.35 1 88.95 191 THR A C 1
ATOM 1467 O O . THR A 1 191 ? -10.968 -27.654 -22.15 1 88.95 191 THR A O 1
ATOM 1470 N N . ALA A 1 192 ? -9.349 -26.85 -20.952 1 94.27 192 ALA A N 1
ATOM 1471 C CA . ALA A 1 192 ? -8.372 -27.834 -21.411 1 94.27 192 ALA A CA 1
ATOM 1472 C C . ALA A 1 192 ? -8.384 -29.075 -20.524 1 94.27 192 ALA A C 1
ATOM 1474 O O . ALA A 1 192 ? -7.519 -29.944 -20.65 1 94.27 192 ALA A O 1
ATOM 1475 N N . ASN A 1 193 ? -9.317 -29.138 -19.558 1 94.46 193 ASN A N 1
ATOM 1476 C CA . ASN A 1 193 ? -9.485 -30.255 -18.634 1 94.46 193 ASN A CA 1
ATOM 1477 C C . ASN A 1 193 ? -8.263 -30.429 -17.737 1 94.46 193 ASN A C 1
ATOM 1479 O O . ASN A 1 193 ? -7.82 -31.553 -17.494 1 94.46 193 ASN A O 1
ATOM 1483 N N . ILE A 1 194 ? -7.678 -29.355 -17.376 1 97 194 ILE A N 1
ATOM 1484 C CA . ILE A 1 194 ? -6.558 -29.357 -16.441 1 97 194 ILE A CA 1
ATOM 1485 C C . ILE A 1 194 ? -7.011 -28.802 -15.093 1 97 194 ILE A C 1
ATOM 1487 O O . ILE A 1 194 ? -7.398 -27.635 -14.993 1 97 194 ILE A O 1
ATOM 1491 N N . PRO A 1 195 ? -6.975 -29.551 -14.008 1 97.28 195 PRO A N 1
ATOM 1492 C CA . PRO A 1 195 ? -7.317 -29.006 -12.692 1 97.28 195 PRO A CA 1
ATOM 1493 C C . PRO A 1 195 ? -6.443 -27.815 -12.302 1 97.28 195 PRO A C 1
ATOM 1495 O O . PRO A 1 195 ? -5.241 -27.81 -12.579 1 97.28 195 PRO A O 1
ATOM 1498 N N . SER A 1 196 ? -7.079 -26.812 -11.736 1 97.38 196 SER A N 1
ATOM 1499 C CA . SER A 1 196 ? -6.343 -25.596 -11.407 1 97.38 196 SER A CA 1
ATOM 1500 C C . SER A 1 196 ? -6.919 -24.92 -10.167 1 97.38 196 SER A C 1
ATOM 1502 O O . SER A 1 196 ? -8.108 -25.056 -9.875 1 97.38 196 SER A O 1
ATOM 1504 N N . ILE A 1 197 ? -6.021 -24.267 -9.415 1 97.38 197 ILE A N 1
ATOM 1505 C CA . ILE A 1 197 ? -6.436 -23.501 -8.245 1 97.38 197 ILE A CA 1
ATOM 1506 C C . ILE A 1 197 ? -5.699 -22.164 -8.214 1 97.38 197 ILE A C 1
ATOM 1508 O O . ILE A 1 197 ? -4.667 -22.002 -8.869 1 97.38 197 ILE A O 1
ATOM 1512 N N . THR A 1 198 ? -6.286 -21.224 -7.458 1 96.5 198 THR A N 1
ATOM 1513 C CA . THR A 1 198 ? -5.7 -19.904 -7.256 1 96.5 198 THR A CA 1
ATOM 1514 C C . THR A 1 198 ? -5.59 -19.583 -5.768 1 96.5 198 THR A C 1
ATOM 1516 O O . THR A 1 198 ? -6.507 -19.002 -5.184 1 96.5 198 THR A O 1
ATOM 1519 N N . PRO A 1 199 ? -4.466 -19.956 -5.183 1 97.01 199 PRO A N 1
ATOM 1520 C CA . PRO A 1 199 ? -4.239 -19.48 -3.817 1 97.01 199 PRO A CA 1
ATOM 1521 C C . PRO A 1 199 ? -4.038 -17.968 -3.744 1 97.01 199 PRO A C 1
ATOM 1523 O O . PRO A 1 199 ? -3.31 -17.399 -4.562 1 97.01 199 PRO A O 1
ATOM 1526 N N . GLU A 1 200 ? -4.684 -17.334 -2.857 1 95.44 200 GLU A N 1
ATOM 1527 C CA . GLU A 1 200 ? -4.497 -15.93 -2.501 1 95.44 200 GLU A CA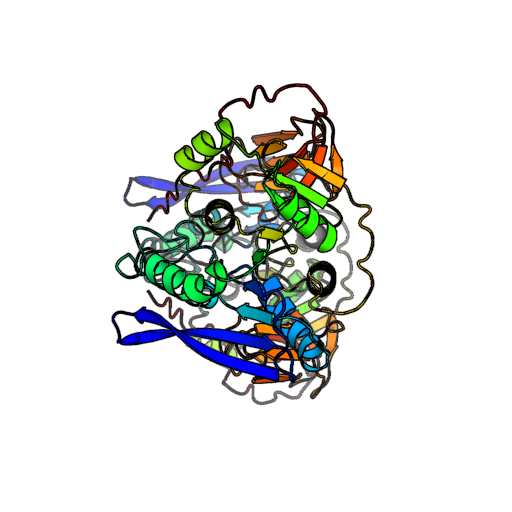 1
ATOM 1528 C C . GLU A 1 200 ? -3.693 -15.79 -1.212 1 95.44 200 GLU A C 1
ATOM 1530 O O . GLU A 1 200 ? -4.222 -15.996 -0.118 1 95.44 200 GLU A O 1
ATOM 1535 N N . LEU A 1 201 ? -2.457 -15.422 -1.373 1 95.84 201 LEU A N 1
ATOM 1536 C CA . LEU A 1 201 ? -1.507 -15.459 -0.266 1 95.84 201 LEU A CA 1
ATOM 1537 C C . LEU A 1 201 ? -1.359 -14.081 0.37 1 95.84 201 LEU A C 1
ATOM 1539 O O . LEU A 1 201 ? -0.344 -13.408 0.173 1 95.84 201 LEU A O 1
ATOM 1543 N N . ALA A 1 202 ? -2.339 -13.68 1.143 1 91.47 202 ALA A N 1
ATOM 1544 C CA . ALA A 1 202 ? -2.375 -12.454 1.935 1 91.47 202 ALA A CA 1
ATOM 1545 C C . ALA A 1 202 ? -2.439 -11.222 1.037 1 91.47 202 ALA A C 1
ATOM 1547 O O . ALA A 1 202 ? -3.311 -11.123 0.17 1 91.47 202 ALA A O 1
ATOM 1548 N N . HIS A 1 203 ? -1.51 -10.179 1.363 1 86.14 203 HIS A N 1
ATOM 1549 C CA . HIS A 1 203 ? -1.735 -8.904 0.691 1 86.14 203 HIS A CA 1
ATOM 1550 C C . HIS A 1 203 ? -0.574 -8.558 -0.236 1 86.14 203 HIS A C 1
ATOM 1552 O O . HIS A 1 203 ? 0.496 -9.165 -0.151 1 86.14 203 HIS A O 1
ATOM 1558 N N . ASN A 1 204 ? -0.838 -7.628 -1.05 1 87.32 204 ASN A N 1
ATOM 1559 C CA . ASN A 1 204 ? 0.054 -7.316 -2.161 1 87.32 204 ASN A CA 1
ATOM 1560 C C . ASN A 1 204 ? 1.175 -6.374 -1.732 1 87.32 204 ASN A C 1
ATOM 1562 O O . ASN A 1 204 ? 1.124 -5.796 -0.645 1 87.32 204 ASN A O 1
ATOM 1566 N N . LYS A 1 205 ? 2.273 -6.364 -2.468 1 90.5 205 LYS A N 1
ATOM 1567 C CA . LYS A 1 205 ? 3.418 -5.458 -2.471 1 90.5 205 LYS A CA 1
ATOM 1568 C C . LYS A 1 205 ? 4.343 -5.737 -1.29 1 90.5 205 LYS A C 1
ATOM 1570 O O . LYS A 1 205 ? 5.453 -5.204 -1.225 1 90.5 205 LYS A O 1
ATOM 1575 N N . GLN A 1 206 ? 3.84 -6.507 -0.347 1 90.89 206 GLN A N 1
ATOM 1576 C CA . GLN A 1 206 ? 4.669 -6.84 0.807 1 90.89 206 GLN A CA 1
ATOM 1577 C C . GLN A 1 206 ? 4.835 -8.35 0.947 1 90.89 206 GLN A C 1
ATOM 1579 O O . GLN A 1 206 ? 3.958 -9.117 0.545 1 90.89 206 GLN A O 1
ATOM 1584 N N . LEU A 1 207 ? 5.956 -8.712 1.525 1 92.79 207 LEU A N 1
ATOM 1585 C CA . LEU A 1 207 ? 6.173 -10.119 1.843 1 92.79 207 LEU A CA 1
ATOM 1586 C C . LEU A 1 207 ? 5.614 -10.456 3.222 1 92.79 207 LEU A C 1
ATOM 1588 O O . LEU A 1 207 ? 6.016 -9.857 4.222 1 92.79 207 LEU A O 1
ATOM 1592 N N . VAL A 1 208 ? 4.695 -11.316 3.226 1 92.93 208 VAL A N 1
ATOM 1593 C CA . VAL A 1 208 ? 4.042 -11.738 4.461 1 92.93 208 VAL A CA 1
ATOM 1594 C C . VAL A 1 208 ? 4.477 -13.158 4.817 1 92.93 208 VAL A C 1
ATOM 1596 O O . VAL A 1 208 ? 4.073 -14.121 4.161 1 92.93 208 VAL A O 1
ATOM 1599 N N . GLU A 1 209 ? 5.18 -13.249 5.872 1 93.54 209 GLU A N 1
ATOM 1600 C CA . GLU A 1 209 ? 5.864 -14.493 6.208 1 93.54 209 GLU A CA 1
ATOM 1601 C C . GLU A 1 209 ? 4.873 -15.641 6.376 1 93.54 209 GLU A C 1
ATOM 1603 O O . GLU A 1 209 ? 5.079 -16.73 5.837 1 93.54 209 GLU A O 1
ATOM 1608 N N . SER A 1 210 ? 3.802 -15.415 7.105 1 93.93 210 SER A N 1
ATOM 1609 C CA . SER A 1 210 ? 2.849 -16.489 7.365 1 93.93 210 SER A CA 1
ATOM 1610 C C . SER A 1 210 ? 2.238 -17.012 6.069 1 93.93 210 SER A C 1
ATOM 1612 O O . SER A 1 210 ? 2.057 -18.22 5.905 1 93.93 210 SER A O 1
ATOM 1614 N N . ALA A 1 211 ? 1.916 -16.144 5.179 1 95.57 211 ALA A N 1
ATOM 1615 C CA . ALA A 1 211 ? 1.334 -16.531 3.897 1 95.57 211 ALA A CA 1
ATOM 1616 C C . ALA A 1 211 ? 2.35 -17.275 3.035 1 95.57 211 ALA A C 1
ATOM 1618 O O . ALA A 1 211 ? 1.999 -18.225 2.332 1 95.57 211 ALA A O 1
ATOM 1619 N N . ILE A 1 212 ? 3.594 -16.822 3.094 1 96.71 212 ILE A N 1
ATOM 1620 C CA . ILE A 1 212 ? 4.665 -17.431 2.313 1 96.71 212 ILE A CA 1
ATOM 1621 C C . ILE A 1 212 ? 4.918 -18.855 2.803 1 96.71 212 ILE A C 1
ATOM 1623 O O . ILE A 1 212 ? 5.038 -19.783 2 1 96.71 212 ILE A O 1
ATOM 1627 N N . VAL A 1 213 ? 4.934 -19.016 4.081 1 96.72 213 VAL A N 1
ATOM 1628 C CA . VAL A 1 213 ? 5.123 -20.343 4.658 1 96.72 213 VAL A CA 1
ATOM 1629 C C . VAL A 1 213 ? 3.965 -21.253 4.252 1 96.72 213 VAL A C 1
ATOM 1631 O O . VAL A 1 213 ? 4.18 -22.394 3.836 1 96.72 213 VAL A O 1
ATOM 1634 N N . ALA A 1 214 ? 2.792 -20.73 4.356 1 96.32 214 ALA A N 1
ATOM 1635 C CA . ALA A 1 214 ? 1.616 -21.491 3.941 1 96.32 214 ALA A CA 1
ATOM 1636 C C . ALA A 1 214 ? 1.711 -21.888 2.471 1 96.32 214 ALA A C 1
ATOM 1638 O O . ALA A 1 214 ? 1.316 -22.993 2.093 1 96.32 214 ALA A O 1
ATOM 1639 N N . GLY A 1 215 ? 2.188 -20.965 1.648 1 97.92 215 GLY A N 1
ATOM 1640 C CA . GLY A 1 215 ? 2.352 -21.251 0.231 1 97.92 215 GLY A CA 1
ATOM 1641 C C . GLY A 1 215 ? 3.339 -22.371 -0.041 1 97.92 215 GLY A C 1
ATOM 1642 O O . GLY A 1 215 ? 3.074 -23.254 -0.859 1 97.92 215 GLY A O 1
ATOM 1643 N N . VAL A 1 216 ? 4.488 -22.347 0.636 1 98.12 216 VAL A N 1
ATOM 1644 C CA . VAL A 1 216 ? 5.508 -23.375 0.457 1 98.12 216 VAL A CA 1
ATOM 1645 C C . VAL A 1 216 ? 4.958 -24.731 0.893 1 98.12 216 VAL A C 1
ATOM 1647 O O . VAL A 1 216 ? 5.047 -25.712 0.151 1 98.12 216 VAL A O 1
ATOM 1650 N N . GLU A 1 217 ? 4.377 -24.749 2.039 1 97 217 GLU A N 1
ATOM 1651 C CA . GLU A 1 217 ? 3.805 -25.992 2.551 1 97 217 GLU A CA 1
ATOM 1652 C C . GLU A 1 217 ? 2.694 -26.504 1.64 1 97 217 GLU A C 1
ATOM 1654 O O . GLU A 1 217 ? 2.593 -27.707 1.391 1 97 217 GLU A O 1
ATOM 1659 N N . GLY A 1 218 ? 1.885 -25.561 1.223 1 98 218 GLY A N 1
ATOM 1660 C CA . GLY A 1 218 ? 0.809 -25.928 0.316 1 98 218 GLY A CA 1
ATOM 1661 C C . GLY A 1 218 ? 1.304 -26.563 -0.97 1 98 218 GLY A C 1
ATOM 1662 O O . GLY A 1 218 ? 0.775 -27.587 -1.406 1 98 218 GLY A O 1
ATOM 1663 N N . LEU A 1 219 ? 2.336 -26.027 -1.581 1 98.44 219 LEU A N 1
ATOM 1664 C CA . LEU A 1 219 ? 2.865 -26.554 -2.834 1 98.44 219 LEU A CA 1
ATOM 1665 C C . LEU A 1 219 ? 3.52 -27.914 -2.618 1 98.44 219 LEU A C 1
ATOM 1667 O O . LEU A 1 219 ? 3.423 -28.798 -3.473 1 98.44 219 LEU A O 1
ATOM 1671 N N . LEU A 1 220 ? 4.198 -28.06 -1.507 1 97.63 220 LEU A N 1
ATOM 1672 C CA . LEU A 1 220 ? 4.782 -29.361 -1.198 1 97.63 220 LEU A CA 1
ATOM 1673 C C . LEU A 1 220 ? 3.697 -30.424 -1.062 1 97.63 220 LEU A C 1
ATOM 1675 O O . LEU A 1 220 ? 3.853 -31.543 -1.556 1 97.63 220 LEU A O 1
ATOM 1679 N N . ASN A 1 221 ? 2.623 -30.113 -0.442 1 97.92 221 ASN A N 1
ATOM 1680 C CA . ASN A 1 221 ? 1.515 -31.05 -0.289 1 97.92 221 ASN A CA 1
ATOM 1681 C C . ASN A 1 221 ? 0.865 -31.373 -1.632 1 97.92 221 ASN A C 1
ATOM 1683 O O . ASN A 1 221 ? 0.455 -32.511 -1.869 1 97.92 221 ASN A O 1
ATOM 1687 N N . VAL A 1 222 ? 0.707 -30.366 -2.45 1 98.16 222 VAL A N 1
ATOM 1688 C CA . VAL A 1 222 ? 0.181 -30.588 -3.793 1 98.16 222 VAL A CA 1
ATOM 1689 C C . VAL A 1 222 ? 1.085 -31.561 -4.547 1 98.16 222 VAL A C 1
ATOM 1691 O O . VAL A 1 222 ? 0.6 -32.476 -5.218 1 98.16 222 VAL A O 1
ATOM 1694 N N . CYS A 1 223 ? 2.383 -31.384 -4.442 1 98 223 CYS A N 1
ATOM 1695 C CA . CYS A 1 223 ? 3.328 -32.292 -5.083 1 98 223 CYS A CA 1
ATOM 1696 C C . CYS A 1 223 ? 3.142 -33.718 -4.579 1 98 223 CYS A C 1
ATOM 1698 O O . CYS A 1 223 ? 3.214 -34.67 -5.358 1 98 223 CYS A O 1
ATOM 1700 N N . ARG A 1 224 ? 2.892 -33.851 -3.312 1 97.39 224 ARG A N 1
ATOM 1701 C CA . ARG A 1 224 ? 2.656 -35.175 -2.746 1 97.39 224 ARG A CA 1
ATOM 1702 C C . ARG A 1 224 ? 1.353 -35.77 -3.268 1 97.39 224 ARG A C 1
ATOM 1704 O O . ARG A 1 224 ? 1.299 -36.953 -3.611 1 97.39 224 ARG A O 1
ATOM 1711 N N . SER A 1 225 ? 0.384 -34.921 -3.292 1 97.18 225 SER A N 1
ATOM 1712 C CA . SER A 1 225 ? -0.922 -35.386 -3.746 1 97.18 225 SER A CA 1
ATOM 1713 C C . SER A 1 225 ? -0.868 -35.864 -5.193 1 97.18 225 SER A C 1
ATOM 1715 O O . SER A 1 225 ? -1.617 -36.76 -5.586 1 97.18 225 SER A O 1
ATOM 1717 N N . LEU A 1 226 ? 0.033 -35.301 -5.986 1 97.04 226 LEU A N 1
ATOM 1718 C CA . LEU A 1 226 ? 0.194 -35.663 -7.39 1 97.04 226 LEU A CA 1
ATOM 1719 C C . LEU A 1 226 ? 1.235 -36.765 -7.552 1 97.04 226 LEU A C 1
ATOM 1721 O O . LEU A 1 226 ? 1.567 -37.151 -8.675 1 97.04 226 LEU A O 1
ATOM 1725 N N . SER A 1 227 ? 1.832 -37.174 -6.448 1 95.89 227 SER A N 1
ATOM 1726 C CA . SER A 1 227 ? 2.838 -38.231 -6.418 1 95.89 227 SER A CA 1
ATOM 1727 C C . SER A 1 227 ? 4.142 -37.771 -7.061 1 95.89 227 SER A C 1
ATOM 1729 O O . SER A 1 227 ? 4.876 -38.579 -7.635 1 95.89 227 SER A O 1
ATOM 1731 N N . ILE A 1 228 ? 4.332 -36.495 -7.084 1 97.1 228 ILE A N 1
ATOM 1732 C CA . ILE A 1 228 ? 5.611 -35.942 -7.516 1 97.1 228 ILE A CA 1
ATOM 1733 C C . ILE A 1 228 ? 6.641 -36.089 -6.398 1 97.1 228 ILE A C 1
ATOM 1735 O O . ILE A 1 228 ? 7.821 -36.331 -6.66 1 97.1 228 ILE A O 1
ATOM 1739 N N . LEU A 1 229 ? 6.201 -35.867 -5.209 1 95.9 229 LEU A N 1
ATOM 1740 C CA . LEU A 1 229 ? 6.985 -36.108 -4.002 1 95.9 229 LEU A CA 1
ATOM 1741 C C . LEU A 1 229 ? 6.412 -37.276 -3.206 1 95.9 229 LEU A C 1
ATOM 1743 O O . LEU A 1 229 ? 5.2 -37.502 -3.212 1 95.9 229 LEU A O 1
ATOM 1747 N N . THR A 1 230 ? 7.344 -37.911 -2.536 1 92.94 230 THR A N 1
ATOM 1748 C CA . THR A 1 230 ? 6.89 -38.974 -1.647 1 92.94 230 THR A CA 1
ATOM 1749 C C . THR A 1 230 ? 6.418 -38.399 -0.314 1 92.94 230 THR A C 1
ATOM 1751 O O . THR A 1 230 ? 6.829 -37.304 0.076 1 92.94 230 THR A O 1
ATOM 1754 N N . GLY A 1 231 ? 5.512 -39.184 0.296 1 91.27 231 GLY A N 1
ATOM 1755 C CA . GLY A 1 231 ? 5.041 -38.773 1.609 1 91.27 231 GLY A CA 1
ATOM 1756 C C . GLY A 1 231 ? 3.531 -38.652 1.691 1 91.27 231 GLY A C 1
ATOM 1757 O O . GLY A 1 231 ? 2.849 -38.622 0.665 1 91.27 231 GLY A O 1
ATOM 1758 N N . ALA A 1 232 ? 3.031 -38.493 2.893 1 91.55 232 ALA A N 1
ATOM 1759 C CA . ALA A 1 232 ? 1.594 -38.378 3.131 1 91.55 232 ALA A CA 1
ATOM 1760 C C . ALA A 1 232 ? 1.116 -36.945 2.915 1 91.55 232 ALA A C 1
ATOM 1762 O O . ALA A 1 232 ? 1.84 -35.991 3.208 1 91.55 232 ALA A O 1
ATOM 1763 N N . VAL A 1 233 ? 0.002 -36.872 2.315 1 90.49 233 VAL A N 1
ATOM 1764 C CA . VAL A 1 233 ? -0.661 -35.577 2.199 1 90.49 233 VAL A CA 1
ATOM 1765 C C . VAL A 1 233 ? -1.333 -35.219 3.523 1 90.49 233 VAL A C 1
ATOM 1767 O O . VAL A 1 233 ? -2.057 -36.034 4.099 1 90.49 233 VAL A O 1
ATOM 1770 N N . GLU A 1 234 ? -1.072 -34.096 4.027 1 90.02 234 GLU A N 1
ATOM 1771 C CA . GLU A 1 234 ? -1.708 -33.664 5.268 1 90.02 234 GLU A CA 1
ATOM 1772 C C . GLU A 1 234 ? -3.216 -33.513 5.091 1 90.02 234 GLU A C 1
ATOM 1774 O O . GLU A 1 234 ? -3.675 -32.92 4.112 1 90.02 234 GLU A O 1
ATOM 1779 N N . PRO A 1 235 ? -3.944 -34.079 6.024 1 90.08 235 PRO A N 1
ATOM 1780 C CA . PRO A 1 235 ? -5.396 -33.92 5.912 1 90.08 235 PRO A CA 1
ATOM 1781 C C . PRO A 1 235 ? -5.841 -32.465 6.039 1 90.08 235 PRO A C 1
ATOM 1783 O O . PRO A 1 235 ? -5.224 -31.689 6.775 1 90.08 235 PRO A O 1
ATOM 1786 N N . TRP A 1 236 ? -6.807 -32.139 5.302 1 91.09 236 TRP A N 1
ATOM 1787 C CA . TRP A 1 236 ? -7.322 -30.774 5.32 1 91.09 236 TRP A CA 1
ATOM 1788 C C . TRP A 1 236 ? -8.541 -30.664 6.23 1 91.09 236 TRP A C 1
ATOM 1790 O O . TRP A 1 236 ? -9.475 -31.463 6.126 1 91.09 236 TRP A O 1
ATOM 1800 N N . ASN A 1 237 ? -8.574 -29.738 7.186 1 88.3 237 ASN A N 1
ATOM 1801 C CA . ASN A 1 237 ? -9.653 -29.542 8.148 1 88.3 237 ASN A CA 1
ATOM 1802 C C . ASN A 1 237 ? -10.236 -28.135 8.058 1 88.3 237 ASN A C 1
ATOM 1804 O O . ASN A 1 237 ? -10.821 -27.638 9.022 1 88.3 237 ASN A O 1
ATOM 1808 N N . GLY A 1 238 ? -10.084 -27.573 6.894 1 89.82 238 GLY A N 1
ATOM 1809 C CA . GLY A 1 238 ? -10.591 -26.218 6.752 1 89.82 238 GLY A CA 1
ATOM 1810 C C . GLY A 1 238 ? -12.054 -26.166 6.355 1 89.82 238 GLY A C 1
ATOM 1811 O O . GLY A 1 238 ? -12.794 -27.128 6.567 1 89.82 238 GLY A O 1
ATOM 1812 N N . GLN A 1 239 ? -12.493 -24.935 5.976 1 88.63 239 GLN A N 1
ATOM 1813 C CA . GLN A 1 239 ? -13.889 -24.717 5.612 1 88.63 239 GLN A CA 1
ATOM 1814 C C . GLN A 1 239 ? -14.011 -24.215 4.176 1 88.63 239 GLN A C 1
ATOM 1816 O O . GLN A 1 239 ? -13.102 -23.561 3.662 1 88.63 239 GLN A O 1
ATOM 1821 N N . THR A 1 240 ? -15.121 -24.566 3.61 1 89.62 240 THR A N 1
ATOM 1822 C CA . THR A 1 240 ? -15.415 -24.126 2.251 1 89.62 240 THR A CA 1
ATOM 1823 C C . THR A 1 240 ? -16.59 -23.152 2.239 1 89.62 240 THR A C 1
ATOM 1825 O O . THR A 1 240 ? -17.598 -23.379 2.912 1 89.62 240 THR A O 1
ATOM 1828 N N . TYR A 1 241 ? -16.386 -22.057 1.582 1 88.26 241 TYR A N 1
ATOM 1829 C CA . TYR A 1 241 ? -17.416 -21.038 1.417 1 88.26 241 TYR A CA 1
ATOM 1830 C C . TYR A 1 241 ? -17.601 -20.683 -0.054 1 88.26 241 TYR A C 1
ATOM 1832 O O . TYR A 1 241 ? -16.836 -21.134 -0.909 1 88.26 241 TYR A O 1
ATOM 1840 N N . ARG A 1 242 ? -18.65 -19.925 -0.302 1 83.81 242 ARG A N 1
ATOM 1841 C CA . ARG A 1 242 ? -18.877 -19.379 -1.637 1 83.81 242 ARG A CA 1
ATOM 1842 C C . ARG A 1 242 ? -18.324 -17.963 -1.75 1 83.81 242 ARG A C 1
ATOM 1844 O O . ARG A 1 242 ? -18.429 -17.173 -0.81 1 83.81 242 ARG A O 1
ATOM 1851 N N . ASN A 1 243 ? -17.837 -17.729 -2.873 1 74.25 243 ASN A N 1
ATOM 1852 C CA . ASN A 1 243 ? -17.216 -16.434 -3.133 1 74.25 243 ASN A CA 1
ATOM 1853 C C . ASN A 1 243 ? -18.224 -15.43 -3.685 1 74.25 243 ASN A C 1
ATOM 1855 O O . ASN A 1 243 ? -19.279 -15.817 -4.191 1 74.25 243 ASN A O 1
ATOM 1859 N N . HIS A 1 244 ? -17.865 -14.112 -3.559 1 60.84 244 HIS A N 1
ATOM 1860 C CA . HIS A 1 244 ? -18.278 -12.925 -4.3 1 60.84 244 HIS A CA 1
ATOM 1861 C C . HIS A 1 244 ? -19.718 -12.544 -3.972 1 60.84 244 HIS A C 1
ATOM 1863 O O . HIS A 1 244 ? -20.216 -11.519 -4.443 1 60.84 244 HIS A O 1
ATOM 1869 N N . LEU A 1 245 ? -20.33 -13.169 -3.023 1 61.94 245 LEU A N 1
ATOM 1870 C CA . LEU A 1 245 ? -21.742 -12.854 -2.833 1 61.94 245 LEU A CA 1
ATOM 1871 C C . LEU A 1 245 ? -21.944 -11.989 -1.594 1 61.94 245 LEU A C 1
ATOM 1873 O O . LEU A 1 245 ? -23 -11.374 -1.426 1 61.94 245 LEU A O 1
ATOM 1877 N N . GLY A 1 246 ? -21.054 -11.798 -0.869 1 70.19 246 GLY A N 1
ATOM 1878 C CA . GLY A 1 246 ? -21.234 -11.072 0.378 1 70.19 246 GLY A CA 1
ATOM 1879 C C . GLY A 1 246 ? -20.376 -9.824 0.472 1 70.19 246 GLY A C 1
ATOM 1880 O O . GLY A 1 246 ? -19.902 -9.471 1.553 1 70.19 246 GLY A O 1
ATOM 1881 N N . ARG A 1 247 ? -20.253 -9.144 -0.631 1 82.89 247 ARG A N 1
ATOM 1882 C CA . ARG A 1 247 ? -19.425 -7.942 -0.617 1 82.89 247 ARG A CA 1
ATOM 1883 C C . ARG A 1 247 ? -20.224 -6.732 -0.145 1 82.89 247 ARG A C 1
ATOM 1885 O O . ARG A 1 247 ? -21.359 -6.523 -0.578 1 82.89 247 ARG A O 1
ATOM 1892 N N . VAL A 1 248 ? -19.689 -6.031 0.738 1 92.49 248 VAL A N 1
ATOM 1893 C CA . VAL A 1 248 ? -20.233 -4.749 1.173 1 92.49 248 VAL A CA 1
ATOM 1894 C C . VAL A 1 248 ? -19.488 -3.61 0.479 1 92.49 248 VAL A C 1
ATOM 1896 O O . VAL A 1 248 ? -18.268 -3.489 0.607 1 92.49 248 VAL A O 1
ATOM 1899 N N . SER A 1 249 ? -20.212 -2.783 -0.213 1 92.47 249 SER A N 1
ATOM 1900 C CA . SER A 1 249 ? -19.576 -1.78 -1.061 1 92.47 249 SER A CA 1
ATOM 1901 C C . SER A 1 249 ? -19.815 -0.372 -0.525 1 92.47 249 SER A C 1
ATOM 1903 O O . SER A 1 249 ? -20.751 -0.145 0.244 1 92.47 249 SER A O 1
ATOM 1905 N N . ALA A 1 250 ? -19.051 0.516 -0.905 1 94.12 250 ALA A N 1
ATOM 1906 C CA . ALA A 1 250 ? -19.233 1.934 -0.605 1 94.12 250 ALA A CA 1
ATOM 1907 C C . ALA A 1 250 ? -20.354 2.534 -1.448 1 94.12 250 ALA A C 1
ATOM 1909 O O . ALA A 1 250 ? -20.302 2.496 -2.679 1 94.12 250 ALA A O 1
ATOM 1910 N N . ALA A 1 251 ? -21.304 3.093 -0.856 1 93.21 251 ALA A N 1
ATOM 1911 C CA . ALA A 1 251 ? -22.388 3.773 -1.561 1 93.21 251 ALA A CA 1
ATOM 1912 C C . ALA A 1 251 ? -21.943 5.146 -2.057 1 93.21 251 ALA A C 1
ATOM 1914 O O . ALA A 1 251 ? -22.514 5.684 -3.009 1 93.21 251 ALA A O 1
ATOM 1915 N N . THR A 1 252 ? -20.966 5.682 -1.333 1 92.8 252 THR A N 1
ATOM 1916 C CA . THR A 1 252 ? -20.414 6.993 -1.656 1 92.8 252 THR A CA 1
ATOM 1917 C C . THR A 1 252 ? -18.902 7.009 -1.449 1 92.8 252 THR A C 1
ATOM 1919 O O . THR A 1 252 ? -18.352 6.134 -0.778 1 92.8 252 THR A O 1
ATOM 1922 N N . SER A 1 253 ? -18.289 7.958 -2.126 1 94.46 253 SER A N 1
ATOM 1923 C CA . SER A 1 253 ? -16.848 8.127 -1.969 1 94.46 253 SER A CA 1
ATOM 1924 C C . SER A 1 253 ? -16.514 8.831 -0.658 1 94.46 253 SER A C 1
ATOM 1926 O O . SER A 1 253 ? -17.299 9.645 -0.167 1 94.46 253 SER A O 1
ATOM 1928 N N . GLY A 1 254 ? -15.372 8.491 -0.045 1 95.59 254 GLY A N 1
ATOM 1929 C CA . GLY A 1 254 ? -14.929 9.093 1.202 1 95.59 254 GLY A CA 1
ATOM 1930 C C . GLY A 1 254 ? -13.789 8.337 1.858 1 95.59 254 GLY A C 1
ATOM 1931 O O . GLY A 1 254 ? -12.954 7.744 1.171 1 95.59 254 GLY A O 1
ATOM 1932 N N . LEU A 1 255 ? -13.709 8.54 3.131 1 95.95 255 LEU A N 1
ATOM 1933 C CA . LEU A 1 255 ? -12.711 7.85 3.943 1 95.95 255 LEU A CA 1
ATOM 1934 C C . LEU A 1 255 ? -13.346 6.708 4.73 1 95.95 255 LEU A C 1
ATOM 1936 O O . LEU A 1 255 ? -14.221 6.937 5.567 1 95.95 255 LEU A O 1
ATOM 1940 N N . PHE A 1 256 ? -12.908 5.48 4.473 1 95.44 256 PHE A N 1
ATOM 1941 C CA . PHE A 1 256 ? -13.454 4.308 5.147 1 95.44 256 PHE A CA 1
ATOM 1942 C C . PHE A 1 256 ? -12.698 4.025 6.44 1 95.44 256 PHE A C 1
ATOM 1944 O O . PHE A 1 256 ? -11.472 3.897 6.433 1 95.44 256 PHE A O 1
ATOM 1951 N N . VAL A 1 257 ? -13.482 3.922 7.489 1 94.44 257 VAL A N 1
ATOM 1952 C CA . VAL A 1 257 ? -12.96 3.542 8.797 1 94.44 257 VAL A CA 1
ATOM 1953 C C . VAL A 1 257 ? -13.612 2.24 9.257 1 94.44 257 VAL A C 1
ATOM 1955 O O . VAL A 1 257 ? -14.779 2.23 9.655 1 94.44 257 VAL A O 1
ATOM 1958 N N . ALA A 1 258 ? -12.853 1.175 9.192 1 93.7 258 ALA A N 1
ATOM 1959 C CA . ALA A 1 258 ? -13.36 -0.098 9.698 1 93.7 258 ALA A CA 1
ATOM 1960 C C . ALA A 1 258 ? -13.432 -0.093 11.222 1 93.7 258 ALA A C 1
ATOM 1962 O O . ALA A 1 258 ? -12.554 0.46 11.89 1 93.7 258 ALA A O 1
ATOM 1963 N N . ARG A 1 259 ? -14.429 -0.748 11.71 1 93.37 259 ARG A N 1
ATOM 1964 C CA . ARG A 1 259 ? -14.483 -0.923 13.157 1 93.37 259 ARG A CA 1
ATOM 1965 C C . ARG A 1 259 ? -13.295 -1.74 13.654 1 93.37 259 ARG A C 1
ATOM 1967 O O . ARG A 1 259 ? -12.848 -2.67 12.979 1 93.37 259 ARG A O 1
ATOM 1974 N N . GLU A 1 260 ? -12.927 -1.466 14.833 1 87.25 260 GLU A N 1
ATOM 1975 C CA . GLU A 1 260 ? -11.714 -2.057 15.39 1 87.25 260 GLU A CA 1
ATOM 1976 C C . GLU A 1 260 ? -11.875 -3.561 15.592 1 87.25 260 GLU A C 1
ATOM 1978 O O . GLU A 1 260 ? -10.903 -4.313 15.497 1 87.25 260 GLU A O 1
ATOM 1983 N N . ASP A 1 261 ? -13 -4.029 15.773 1 89.5 261 ASP A N 1
ATOM 1984 C CA . ASP A 1 261 ? -13.206 -5.432 16.121 1 89.5 261 ASP A CA 1
ATOM 1985 C C . ASP A 1 261 ? -13.519 -6.265 14.88 1 89.5 261 ASP A C 1
ATOM 1987 O O . ASP A 1 261 ? -13.731 -7.476 14.976 1 89.5 261 ASP A O 1
ATOM 1991 N N . VAL A 1 262 ? -13.589 -5.648 13.781 1 90.28 262 VAL A N 1
ATOM 1992 C CA . VAL A 1 262 ? -13.768 -6.404 12.546 1 90.28 262 VAL A CA 1
ATOM 1993 C C . VAL A 1 262 ? -12.433 -7.002 12.108 1 90.28 262 VAL A C 1
ATOM 1995 O O . VAL A 1 262 ? -11.47 -6.273 11.857 1 90.28 262 VAL A O 1
ATOM 1998 N N . GLU A 1 263 ? -12.366 -8.255 12.084 1 91.72 263 GLU A N 1
ATOM 1999 C CA . GLU A 1 263 ? -11.134 -8.964 11.75 1 91.72 263 GLU A CA 1
ATOM 2000 C C . GLU A 1 263 ? -11.393 -10.071 10.732 1 91.72 263 GLU A C 1
ATOM 2002 O O . GLU A 1 263 ? -12.514 -10.573 10.624 1 91.72 263 GLU A O 1
ATOM 2007 N N . LEU A 1 264 ? -10.363 -10.397 10.081 1 90.05 264 LEU A N 1
ATOM 2008 C CA . LEU A 1 264 ? -10.452 -11.512 9.145 1 90.05 264 LEU A CA 1
ATOM 2009 C C . LEU A 1 264 ? -10.832 -12.8 9.868 1 90.05 264 LEU A C 1
ATOM 2011 O O . LEU A 1 264 ? -10.345 -13.065 10.969 1 90.05 264 LEU A O 1
ATOM 2015 N N . GLY A 1 265 ? -11.711 -13.544 9.225 1 90.06 265 GLY A N 1
ATOM 2016 C CA . GLY A 1 265 ? -12.124 -14.818 9.791 1 90.06 265 GLY A CA 1
ATOM 2017 C C . GLY A 1 265 ? -13.334 -14.703 10.699 1 90.06 265 GLY A C 1
ATOM 2018 O O . GLY A 1 265 ? -13.946 -15.712 11.057 1 90.06 265 GLY A O 1
ATOM 2019 N N . HIS A 1 266 ? -13.668 -13.503 11.063 1 91.72 266 HIS A N 1
ATOM 2020 C CA . HIS A 1 266 ? -14.809 -13.288 11.946 1 91.72 266 HIS A CA 1
ATOM 2021 C C . HIS A 1 266 ? -16.124 -13.565 11.225 1 91.72 266 HIS A C 1
ATOM 2023 O O . HIS A 1 266 ? -16.287 -13.199 10.059 1 91.72 266 HIS A O 1
ATOM 2029 N N . GLU A 1 267 ? -17.023 -14.172 11.993 1 92.76 267 GLU A N 1
ATOM 2030 C CA . GLU A 1 267 ? -18.374 -14.379 11.482 1 92.76 267 GLU A CA 1
ATOM 2031 C C . GLU A 1 267 ? -19.223 -13.121 11.643 1 92.76 267 GLU A C 1
ATOM 2033 O O . GLU A 1 267 ? -19.126 -12.425 12.656 1 92.76 267 GLU A O 1
ATOM 2038 N N . VAL A 1 268 ? -19.969 -12.902 10.607 1 94.01 268 VAL A N 1
ATOM 2039 C CA . VAL A 1 268 ? -20.861 -11.749 10.676 1 94.01 268 VAL A CA 1
ATOM 2040 C C . VAL A 1 268 ? -22.286 -12.176 10.334 1 94.01 268 VAL A C 1
ATOM 2042 O O . VAL A 1 268 ? -22.493 -13.201 9.679 1 94.01 268 VAL A O 1
ATOM 2045 N N . ARG A 1 269 ? -23.298 -11.401 10.855 1 93.75 269 ARG A N 1
ATOM 2046 C CA . ARG A 1 269 ? -24.721 -11.535 10.559 1 93.75 269 ARG A CA 1
ATOM 2047 C C . ARG A 1 269 ? -25.263 -10.272 9.897 1 93.75 269 ARG A C 1
ATOM 2049 O O . ARG A 1 269 ? -24.668 -9.199 10.012 1 93.75 269 ARG A O 1
ATOM 2056 N N . PRO A 1 270 ? -26.367 -10.483 9.182 1 92.69 270 PRO A N 1
ATOM 2057 C CA . PRO A 1 270 ? -26.969 -9.277 8.608 1 92.69 270 PRO A CA 1
ATOM 2058 C C . PRO A 1 270 ? -27.245 -8.2 9.654 1 92.69 270 PRO A C 1
ATOM 2060 O O . PRO A 1 270 ? -27.794 -8.495 10.719 1 92.69 270 PRO A O 1
ATOM 2063 N N . GLY A 1 271 ? -26.732 -6.979 9.353 1 94.79 271 GLY A N 1
ATOM 2064 C CA . GLY A 1 271 ? -26.974 -5.871 10.263 1 94.79 271 GLY A CA 1
ATOM 2065 C C . GLY A 1 271 ? -25.778 -5.547 11.139 1 94.79 271 GLY A C 1
ATOM 2066 O O . GLY A 1 271 ? -25.723 -4.478 11.752 1 94.79 271 GLY A O 1
ATOM 2067 N N . ASP A 1 272 ? -24.85 -6.504 11.234 1 95.84 272 ASP A N 1
ATOM 2068 C CA . ASP A 1 272 ? -23.649 -6.217 12.013 1 95.84 272 ASP A CA 1
ATOM 2069 C C . ASP A 1 272 ? -22.93 -4.98 11.479 1 95.84 272 ASP A C 1
ATOM 2071 O O . ASP A 1 272 ? -22.739 -4.842 10.269 1 95.84 272 ASP A O 1
ATOM 2075 N N . HIS A 1 273 ? -22.623 -4.109 12.361 1 97.09 273 HIS A N 1
ATOM 2076 C CA . HIS A 1 273 ? -21.917 -2.885 12.003 1 97.09 273 HIS A CA 1
ATOM 2077 C C . HIS A 1 273 ? -20.443 -3.161 11.722 1 97.09 273 HIS A C 1
ATOM 2079 O O . HIS A 1 273 ? -19.752 -3.761 12.548 1 97.09 273 HIS A O 1
ATOM 2085 N N . LEU A 1 274 ? -19.938 -2.695 10.562 1 96.76 274 LEU A N 1
ATOM 2086 C CA . LEU A 1 274 ? -18.586 -3.029 10.128 1 96.76 274 LEU A CA 1
ATOM 2087 C C . LEU A 1 274 ? -17.7 -1.788 10.109 1 96.76 274 LEU A C 1
ATOM 2089 O O . LEU A 1 274 ? -16.472 -1.898 10.069 1 96.76 274 LEU A O 1
ATOM 2093 N N . GLY A 1 275 ? -18.334 -0.565 10.065 1 96.82 275 GLY A N 1
ATOM 2094 C CA . GLY A 1 275 ? -17.558 0.664 10.026 1 96.82 275 GLY A CA 1
ATOM 2095 C C . GLY A 1 275 ? -18.333 1.842 9.465 1 96.82 275 GLY A C 1
ATOM 2096 O O . GLY A 1 275 ? -19.564 1.862 9.515 1 96.82 275 GLY A O 1
ATOM 2097 N N . TRP A 1 276 ? -17.527 2.896 8.945 1 96.79 276 TRP A N 1
ATOM 2098 C CA . TRP A 1 276 ? -18.113 4.129 8.429 1 96.79 276 TRP A CA 1
ATOM 2099 C C . TRP A 1 276 ? -17.366 4.609 7.19 1 96.79 276 TRP A C 1
ATOM 2101 O O . TRP A 1 276 ? -16.165 4.368 7.048 1 96.79 276 TRP A O 1
ATOM 2111 N N . VAL A 1 277 ? -18.108 5.216 6.378 1 96.11 277 VAL A N 1
ATOM 2112 C CA . VAL A 1 277 ? -17.499 6.101 5.391 1 96.11 277 VAL A CA 1
ATOM 2113 C C . VAL A 1 277 ? -17.769 7.556 5.765 1 96.11 277 VAL A C 1
ATOM 2115 O O . VAL A 1 277 ? -18.92 7.949 5.968 1 96.11 277 VAL A O 1
ATOM 2118 N N . TYR A 1 278 ? -16.693 8.365 5.83 1 95.74 278 TYR A N 1
ATOM 2119 C CA . TYR A 1 278 ? -16.806 9.76 6.241 1 95.74 278 TYR A CA 1
ATOM 2120 C C . TYR A 1 278 ? -16.441 10.697 5.095 1 95.74 278 TYR A C 1
ATOM 2122 O O . TYR A 1 278 ? -15.675 10.328 4.203 1 95.74 278 TYR A O 1
ATOM 2130 N N . ASP A 1 279 ? -17.011 11.891 5.221 1 95.07 279 ASP A N 1
ATOM 2131 C CA . ASP A 1 279 ? -16.484 12.995 4.425 1 95.07 279 ASP A CA 1
ATOM 2132 C C . ASP A 1 279 ? -15.158 13.497 4.993 1 95.07 279 ASP A C 1
ATOM 2134 O O . ASP A 1 279 ? -15.109 14.001 6.117 1 95.07 279 ASP A O 1
ATOM 2138 N N . PRO A 1 280 ? -14.12 13.364 4.253 1 92.75 280 PRO A N 1
ATOM 2139 C CA . PRO A 1 280 ? -12.811 13.698 4.82 1 92.75 280 PRO A CA 1
ATOM 2140 C C . PRO A 1 280 ? -12.659 15.188 5.116 1 92.75 280 PRO A C 1
ATOM 2142 O O . PRO A 1 280 ? -11.791 15.58 5.901 1 92.75 280 PRO A O 1
ATOM 2145 N N . THR A 1 281 ? -13.418 16.041 4.502 1 93.81 281 THR A N 1
ATOM 2146 C CA . THR A 1 281 ? -13.26 17.481 4.677 1 93.81 281 THR A CA 1
ATOM 2147 C C . THR A 1 281 ? -14.268 18.016 5.689 1 93.81 281 THR A C 1
ATOM 2149 O O . THR A 1 281 ? -13.96 18.932 6.455 1 93.81 281 THR A O 1
ATOM 2152 N N . GLU A 1 282 ? -15.458 17.43 5.743 1 93.1 282 GLU A N 1
ATOM 2153 C CA . GLU A 1 282 ? -16.53 17.962 6.579 1 93.1 282 GLU A CA 1
ATOM 2154 C C . GLU A 1 282 ? -16.732 17.107 7.827 1 93.1 282 GLU A C 1
ATOM 2156 O O . GLU A 1 282 ? -17.508 17.468 8.715 1 93.1 282 GLU A O 1
ATOM 2161 N N . TYR A 1 283 ? -16.164 15.953 7.93 1 93.44 283 TYR A N 1
ATOM 2162 C CA . TYR A 1 283 ? -16.144 15.063 9.086 1 93.44 283 TYR A CA 1
ATOM 2163 C C . TYR A 1 283 ? -17.471 14.329 9.233 1 93.44 283 TYR A C 1
ATOM 2165 O O . TYR A 1 283 ? -17.63 13.493 10.125 1 93.44 283 TYR A O 1
ATOM 2173 N N . THR A 1 284 ? -18.424 14.52 8.35 1 94.41 284 THR A N 1
ATOM 2174 C CA . THR A 1 284 ? -19.752 13.932 8.486 1 94.41 284 THR A CA 1
ATOM 2175 C C . THR A 1 284 ? -19.741 12.467 8.059 1 94.41 284 THR A C 1
ATOM 2177 O O . THR A 1 284 ? -19.003 12.086 7.149 1 94.41 284 THR A O 1
ATOM 2180 N N . VAL A 1 285 ? -20.62 11.69 8.749 1 95.89 285 VAL A N 1
ATOM 2181 C CA . VAL A 1 285 ? -20.801 10.297 8.354 1 95.89 285 VAL A CA 1
ATOM 2182 C C . VAL A 1 285 ? -21.632 10.226 7.074 1 95.89 285 VAL A C 1
ATOM 2184 O O . VAL A 1 285 ? -22.748 10.747 7.022 1 95.89 285 VAL A O 1
ATOM 2187 N N . LEU A 1 286 ? -21.137 9.586 6.076 1 96.03 286 LEU A N 1
ATOM 2188 C CA . LEU A 1 286 ? -21.818 9.467 4.791 1 96.03 286 LEU A CA 1
ATOM 2189 C C . LEU A 1 286 ? -22.523 8.12 4.672 1 96.03 286 LEU A C 1
ATOM 2191 O O . LEU A 1 286 ? -23.496 7.988 3.926 1 96.03 286 LEU A O 1
ATOM 2195 N N . GLN A 1 287 ? -21.985 7.07 5.357 1 96.46 287 GLN A N 1
ATOM 2196 C CA . GLN A 1 287 ? -22.52 5.714 5.296 1 96.46 287 GLN A CA 1
ATOM 2197 C C . GLN A 1 287 ? -22.184 4.933 6.562 1 96.46 287 GLN A C 1
ATOM 2199 O O . GLN A 1 287 ? -21.033 4.92 7.003 1 96.46 287 GLN A O 1
ATOM 2204 N N . GLU A 1 288 ? -23.197 4.382 7.128 1 96.96 288 GLU A N 1
ATOM 2205 C CA . GLU A 1 288 ? -23.002 3.29 8.076 1 96.96 288 GLU A CA 1
ATOM 2206 C C . GLU A 1 288 ? -22.814 1.959 7.354 1 96.96 288 GLU A C 1
ATOM 2208 O O . GLU A 1 288 ? -23.723 1.484 6.671 1 96.96 288 GLU A O 1
ATOM 2213 N N . VAL A 1 289 ? -21.683 1.335 7.497 1 95.95 289 VAL A N 1
ATOM 2214 C CA . VAL A 1 289 ? -21.371 0.114 6.762 1 95.95 289 VAL A CA 1
ATOM 2215 C C . VAL A 1 289 ? -21.821 -1.104 7.567 1 95.95 289 VAL A C 1
ATOM 2217 O O . VAL A 1 289 ? -21.326 -1.342 8.671 1 95.95 289 VAL A O 1
ATOM 2220 N N . GLU A 1 290 ? -22.699 -1.891 6.975 1 96.23 290 GLU A N 1
ATOM 2221 C CA . GLU A 1 290 ? -23.25 -3.059 7.657 1 96.23 290 GLU A CA 1
ATOM 2222 C C . GLU A 1 290 ? -23.187 -4.298 6.769 1 96.23 290 GLU A C 1
ATOM 2224 O O . GLU A 1 290 ? -23.256 -4.193 5.542 1 96.23 290 GLU A O 1
ATOM 2229 N N . ALA A 1 291 ? -23.053 -5.418 7.441 1 94.1 291 ALA A N 1
ATOM 2230 C CA . ALA A 1 291 ? -23.118 -6.674 6.699 1 94.1 291 ALA A CA 1
ATOM 2231 C C . ALA A 1 291 ? -24.517 -6.905 6.133 1 94.1 291 ALA A C 1
ATOM 2233 O O . ALA A 1 291 ? -25.517 -6.63 6.8 1 94.1 291 ALA A O 1
ATOM 2234 N N . GLU A 1 292 ? -24.536 -7.418 4.941 1 90.05 292 GLU A N 1
ATOM 2235 C CA . GLU A 1 292 ? -25.817 -7.671 4.287 1 90.05 292 GLU A CA 1
ATOM 2236 C C . GLU A 1 292 ? -26.198 -9.146 4.373 1 90.05 292 GLU A C 1
ATOM 2238 O O . GLU A 1 292 ? -27.378 -9.494 4.293 1 90.05 292 GLU A O 1
ATOM 2243 N N . ARG A 1 293 ? -25.227 -9.999 4.501 1 89.57 293 ARG A N 1
ATOM 2244 C CA . ARG A 1 293 ? -25.411 -11.446 4.56 1 89.57 293 ARG A CA 1
ATOM 2245 C C . ARG A 1 293 ? -24.542 -12.065 5.648 1 89.57 293 ARG A C 1
ATOM 2247 O O . ARG A 1 293 ? -23.562 -11.459 6.088 1 89.57 293 ARG A O 1
ATOM 2254 N N . ALA A 1 294 ? -25.015 -13.226 6.033 1 90.98 294 ALA A N 1
ATOM 2255 C CA . ALA A 1 294 ? -24.206 -13.972 6.994 1 90.98 294 ALA A CA 1
ATOM 2256 C C . ALA A 1 294 ? -23.036 -14.666 6.303 1 90.98 294 ALA A C 1
ATOM 2258 O O . ALA A 1 294 ? -23.171 -15.152 5.178 1 90.98 294 ALA A O 1
ATOM 2259 N N . GLY A 1 295 ? -21.911 -14.693 7.002 1 92.48 295 GLY A N 1
ATOM 2260 C CA . GLY A 1 295 ? -20.738 -15.37 6.473 1 92.48 295 GLY A CA 1
ATOM 2261 C C . GLY A 1 295 ? -19.472 -15.066 7.251 1 92.48 295 GLY A C 1
ATOM 2262 O O . GLY A 1 295 ? -19.523 -14.813 8.456 1 92.48 295 GLY A O 1
ATOM 2263 N N . ILE A 1 296 ? -18.36 -15.194 6.552 1 92.46 296 ILE A N 1
ATOM 2264 C CA . ILE A 1 296 ? -17.067 -14.948 7.181 1 92.46 296 ILE A CA 1
ATOM 2265 C C . ILE A 1 296 ? -16.351 -13.808 6.46 1 92.46 296 ILE A C 1
ATOM 2267 O O . ILE A 1 296 ? -16.345 -13.751 5.229 1 92.46 296 ILE A O 1
ATOM 2271 N N . VAL A 1 297 ? -15.801 -12.89 7.274 1 93.07 297 VAL A N 1
ATOM 2272 C CA . VAL A 1 297 ? -15.03 -11.786 6.711 1 93.07 297 VAL A CA 1
ATOM 2273 C C . VAL A 1 297 ? -13.705 -12.308 6.16 1 93.07 297 VAL A C 1
ATOM 2275 O O . VAL A 1 297 ? -12.902 -12.882 6.899 1 93.07 297 VAL A O 1
ATOM 2278 N N . TYR A 1 298 ? -13.451 -12.097 4.87 1 91.23 298 TYR A N 1
ATOM 2279 C CA . TYR A 1 298 ? -12.198 -12.623 4.34 1 91.23 298 TYR A CA 1
ATOM 2280 C C . TYR A 1 298 ? -11.365 -11.515 3.707 1 91.23 298 TYR A C 1
ATOM 2282 O O . TYR A 1 298 ? -10.221 -11.741 3.305 1 91.23 298 TYR A O 1
ATOM 2290 N N . SER A 1 299 ? -11.939 -10.343 3.631 1 92.15 299 SER A N 1
ATOM 2291 C CA . SER A 1 299 ? -11.153 -9.193 3.198 1 92.15 299 SER A CA 1
ATOM 2292 C C . SER A 1 299 ? -11.679 -7.9 3.812 1 92.15 299 SER A C 1
ATOM 2294 O O . SER A 1 299 ? -12.886 -7.747 4.009 1 92.15 299 SER A O 1
ATOM 2296 N N . ILE A 1 300 ? -10.88 -7.029 4.15 1 92.64 300 ILE A N 1
ATOM 2297 C CA . ILE A 1 300 ? -11.196 -5.697 4.653 1 92.64 300 ILE A CA 1
ATOM 2298 C C . ILE A 1 300 ? -10.38 -4.652 3.895 1 92.64 300 ILE A C 1
ATOM 2300 O O . ILE A 1 300 ? -9.155 -4.758 3.804 1 92.64 300 ILE A O 1
ATOM 2304 N N . THR A 1 301 ? -10.996 -3.691 3.375 1 91.66 301 THR A N 1
ATOM 2305 C CA . THR A 1 301 ? -10.308 -2.606 2.684 1 91.66 301 THR A CA 1
ATOM 2306 C C . THR A 1 301 ? -9.519 -1.75 3.67 1 91.66 301 THR A C 1
ATOM 2308 O O . THR A 1 301 ? -10.093 -1.169 4.593 1 91.66 301 THR A O 1
ATOM 2311 N N . ARG A 1 302 ? -8.255 -1.684 3.414 1 88.93 302 ARG A N 1
ATOM 2312 C CA . ARG A 1 302 ? -7.419 -0.916 4.33 1 88.93 302 ARG A CA 1
ATOM 2313 C C . ARG A 1 302 ? -6.943 0.38 3.682 1 88.93 302 ARG A C 1
ATOM 2315 O O . ARG A 1 302 ? -6.554 1.321 4.376 1 88.93 302 ARG A O 1
ATOM 2322 N N . GLU A 1 303 ? -6.847 0.354 2.387 1 88.87 303 GLU A N 1
ATOM 2323 C CA . GLU A 1 303 ? -6.697 1.653 1.738 1 88.87 303 GLU A CA 1
ATOM 2324 C C . GLU A 1 303 ? -7.94 2.516 1.937 1 88.87 303 GLU A C 1
ATOM 2326 O O . GLU A 1 303 ? -8.961 2.306 1.278 1 88.87 303 GLU A O 1
ATOM 2331 N N . ALA A 1 304 ? -7.875 3.483 2.736 1 92.92 304 ALA A N 1
ATOM 2332 C CA . ALA A 1 304 ? -9.043 4.061 3.396 1 92.92 304 ALA A CA 1
ATOM 2333 C C . ALA A 1 304 ? -9.757 5.051 2.48 1 92.92 304 ALA A C 1
ATOM 2335 O O . ALA A 1 304 ? -10.938 5.348 2.676 1 92.92 304 ALA A O 1
ATOM 2336 N N . THR A 1 305 ? -9.048 5.705 1.537 1 94.29 305 THR A N 1
ATOM 2337 C CA . THR A 1 305 ? -9.715 6.573 0.572 1 94.29 305 THR A CA 1
ATOM 2338 C C . THR A 1 305 ? -10.441 5.747 -0.486 1 94.29 305 THR A C 1
ATOM 2340 O O . THR A 1 305 ? -9.806 5.076 -1.301 1 94.29 305 THR A O 1
ATOM 2343 N N . VAL A 1 306 ? -11.752 5.751 -0.449 1 94.34 306 VAL A N 1
ATOM 2344 C CA . VAL A 1 306 ? -12.52 4.835 -1.286 1 94.34 306 VAL A CA 1
ATOM 2345 C C . VAL A 1 306 ? -13.447 5.627 -2.204 1 94.34 306 VAL A C 1
ATOM 2347 O O . VAL A 1 306 ? -13.849 6.746 -1.876 1 94.34 306 VAL A O 1
ATOM 2350 N N . THR A 1 307 ? -13.715 5.098 -3.36 1 92.63 307 THR A N 1
ATOM 2351 C CA . THR A 1 307 ? -14.709 5.634 -4.283 1 92.63 307 THR A CA 1
ATOM 2352 C C . THR A 1 307 ? -16.001 4.823 -4.217 1 92.63 307 THR A C 1
ATOM 2354 O O . THR A 1 307 ? -15.99 3.66 -3.809 1 92.63 307 THR A O 1
ATOM 2357 N N . ALA A 1 308 ? -17.085 5.44 -4.559 1 93.08 308 ALA A N 1
ATOM 2358 C CA . ALA A 1 308 ? -18.36 4.732 -4.642 1 93.08 308 ALA A CA 1
ATOM 2359 C C . ALA A 1 308 ? -18.229 3.464 -5.481 1 93.08 308 ALA A C 1
ATOM 2361 O O . ALA A 1 308 ? -17.616 3.48 -6.55 1 93.08 308 ALA A O 1
ATOM 2362 N N . GLY A 1 309 ? -18.788 2.294 -4.949 1 90.99 309 GLY A N 1
ATOM 2363 C CA . GLY A 1 309 ? -18.756 1.028 -5.665 1 90.99 309 GLY A CA 1
ATOM 2364 C C . GLY A 1 309 ? -17.617 0.126 -5.23 1 90.99 309 GLY A C 1
ATOM 2365 O O . GLY A 1 309 ? -17.62 -1.072 -5.523 1 90.99 309 GLY A O 1
ATOM 2366 N N . THR A 1 310 ? -16.636 0.696 -4.518 1 90.53 310 THR A N 1
ATOM 2367 C CA . THR A 1 310 ? -15.508 -0.089 -4.032 1 90.53 310 THR A CA 1
ATOM 2368 C C . THR A 1 310 ? -15.961 -1.085 -2.967 1 90.53 310 THR A C 1
ATOM 2370 O O . THR A 1 310 ? -16.782 -0.754 -2.109 1 90.53 310 THR A O 1
ATOM 2373 N N . THR A 1 311 ? -15.416 -2.228 -3.031 1 90.86 311 THR A N 1
ATOM 2374 C CA . THR A 1 311 ? -15.679 -3.197 -1.973 1 90.86 311 THR A CA 1
ATOM 2375 C C . THR A 1 311 ? -14.974 -2.793 -0.681 1 90.86 311 THR A C 1
ATOM 2377 O O . THR A 1 311 ? -13.76 -2.58 -0.671 1 90.86 311 THR A O 1
ATOM 2380 N N . LEU A 1 312 ? -15.727 -2.718 0.385 1 94.59 312 LEU A N 1
ATOM 2381 C CA . LEU A 1 312 ? -15.181 -2.332 1.682 1 94.59 312 LEU A CA 1
ATOM 2382 C C . LEU A 1 312 ? -14.825 -3.562 2.509 1 94.59 312 LEU A C 1
ATOM 2384 O O . LEU A 1 312 ? -13.767 -3.605 3.141 1 94.59 312 LEU A O 1
ATOM 2388 N N . VAL A 1 313 ? -15.752 -4.482 2.492 1 93.97 313 VAL A N 1
ATOM 2389 C CA . VAL A 1 313 ? -15.563 -5.729 3.226 1 93.97 313 VAL A CA 1
ATOM 2390 C C . VAL A 1 313 ? -16.059 -6.903 2.385 1 93.97 313 VAL A C 1
ATOM 2392 O O . VAL A 1 313 ? -17.151 -6.85 1.815 1 93.97 313 VAL A O 1
ATOM 2395 N N . GLY A 1 314 ? -15.21 -7.903 2.267 1 92.09 314 GLY A N 1
ATOM 2396 C CA . GLY A 1 314 ? -15.619 -9.143 1.627 1 92.09 314 GLY A CA 1
ATOM 2397 C C . GLY A 1 314 ? -16.129 -10.181 2.609 1 92.09 314 GLY A C 1
ATOM 2398 O O . GLY A 1 314 ? -15.465 -10.482 3.603 1 92.09 314 GLY A O 1
ATOM 2399 N N . VAL A 1 315 ? -17.316 -10.711 2.32 1 91.24 315 VAL A N 1
ATOM 2400 C CA . VAL A 1 315 ? -17.931 -11.731 3.162 1 91.24 315 VAL A CA 1
ATOM 2401 C C . VAL A 1 315 ? -18.19 -12.992 2.34 1 91.24 315 VAL A C 1
ATOM 2403 O O . VAL A 1 315 ? -18.887 -12.945 1.323 1 91.24 315 VAL A O 1
ATOM 2406 N N . ALA A 1 316 ? -17.532 -14.061 2.694 1 91.08 316 ALA A N 1
ATOM 2407 C CA . ALA A 1 316 ? -17.781 -15.354 2.063 1 91.08 316 ALA A CA 1
ATOM 2408 C C . ALA A 1 316 ? -19.014 -16.028 2.659 1 91.08 316 ALA A C 1
ATOM 2410 O O . ALA A 1 316 ? -19.167 -16.086 3.881 1 91.08 316 ALA A O 1
ATOM 2411 N N . LEU A 1 317 ? -19.831 -16.552 1.81 1 89.23 317 LEU A N 1
ATOM 2412 C CA . LEU A 1 317 ? -21.099 -17.119 2.256 1 89.23 317 LEU A CA 1
ATOM 2413 C C . LEU A 1 317 ? -20.992 -18.632 2.414 1 89.23 317 LEU A C 1
ATOM 2415 O O . LEU A 1 317 ? -20.309 -19.295 1.63 1 89.23 317 LEU A O 1
ATOM 2419 N N . PRO A 1 318 ? -21.697 -19.141 3.433 1 82.75 318 PRO A N 1
ATOM 2420 C CA . PRO A 1 318 ? -21.696 -20.6 3.56 1 82.75 318 PRO A CA 1
ATOM 2421 C C . PRO A 1 318 ? -22.247 -21.3 2.319 1 82.75 318 PRO A C 1
ATOM 2423 O O . PRO A 1 318 ? -23.117 -20.757 1.634 1 82.75 318 PRO A O 1
ATOM 2426 N N . LEU A 1 319 ? -21.685 -22.364 1.855 1 75.35 319 LEU A N 1
ATOM 2427 C CA . LEU A 1 319 ? -22.149 -23.159 0.723 1 75.35 319 LEU A CA 1
ATOM 2428 C C . LEU A 1 319 ? -23.547 -23.712 0.984 1 75.35 319 LEU A C 1
ATOM 2430 O O . LEU A 1 319 ? -23.813 -24.257 2.057 1 75.35 319 LEU A O 1
ATOM 2434 N N . ALA A 1 320 ? -24.757 -23.039 0.879 1 56.37 320 ALA A N 1
ATOM 2435 C CA . ALA A 1 320 ? -26.071 -23.629 1.125 1 56.37 320 ALA A CA 1
ATOM 2436 C C . ALA A 1 320 ? -26.105 -25.092 0.693 1 56.37 320 ALA A C 1
ATOM 2438 O O . ALA A 1 320 ? -25.588 -25.444 -0.37 1 56.37 320 ALA A O 1
ATOM 2439 N N . ASP A 1 321 ? -26.273 -26.128 1.438 1 47.73 321 ASP A N 1
ATOM 2440 C CA . ASP A 1 321 ? -26.713 -27.386 0.841 1 47.73 321 ASP A CA 1
ATOM 2441 C C . ASP A 1 321 ? -27.515 -27.138 -0.434 1 47.73 321 ASP A C 1
ATOM 2443 O O . ASP A 1 321 ? -27.039 -27.414 -1.537 1 47.73 321 ASP A O 1
ATOM 2447 N N . GLY A 1 322 ? -29.123 -27.279 -0.601 1 36.53 322 GLY A N 1
ATOM 2448 C CA . GLY A 1 322 ? -30.217 -27.306 -1.558 1 36.53 322 GLY A CA 1
ATOM 2449 C C . GLY A 1 322 ? -30.545 -25.938 -2.128 1 36.53 322 GLY A C 1
ATOM 2450 O O . GLY A 1 322 ? -31.475 -25.799 -2.925 1 36.53 322 GLY A O 1
ATOM 2451 N N . LEU A 1 323 ? -30.678 -24.909 -1.356 1 34.46 323 LEU A N 1
ATOM 2452 C CA . LEU A 1 323 ? -31.422 -23.783 -1.909 1 34.46 323 LEU A CA 1
ATOM 2453 C C . LEU A 1 323 ? -30.667 -23.154 -3.075 1 34.46 323 LEU A C 1
ATOM 2455 O O . LEU A 1 323 ? -29.502 -22.774 -2.934 1 34.46 323 LEU A O 1
ATOM 2459 N N . ASP A 1 324 ? -31.047 -23.433 -4.232 1 35.36 324 ASP A N 1
ATOM 2460 C CA . ASP A 1 324 ? -30.821 -22.883 -5.565 1 35.36 324 ASP A CA 1
ATOM 2461 C C . ASP A 1 324 ? -30.61 -21.371 -5.506 1 35.36 324 ASP A C 1
ATOM 2463 O O . ASP A 1 324 ? -31.403 -20.651 -4.896 1 35.36 324 ASP A O 1
ATOM 2467 N N . ALA A 1 325 ? -29.495 -20.87 -5.721 1 36.48 325 ALA A N 1
ATOM 2468 C CA . ALA A 1 325 ? -28.937 -19.544 -5.974 1 36.48 325 ALA A CA 1
ATOM 2469 C C . ALA A 1 325 ? -29.872 -18.713 -6.848 1 36.48 325 ALA A C 1
ATOM 2471 O O . ALA A 1 325 ? -29.948 -18.924 -8.061 1 36.48 325 ALA A O 1
ATOM 2472 N N . ASP A 1 326 ? -31.115 -18.398 -6.453 1 31.7 326 ASP A N 1
ATOM 2473 C CA . ASP A 1 326 ? -31.494 -17.247 -7.268 1 31.7 326 ASP A CA 1
ATOM 2474 C C . ASP A 1 326 ? -30.444 -16.142 -7.179 1 31.7 326 ASP A C 1
ATOM 2476 O O . ASP A 1 326 ? -30.377 -15.42 -6.183 1 31.7 326 ASP A O 1
ATOM 2480 N N . LEU A 1 327 ? -29.209 -16.385 -7.57 1 34.24 327 LEU A N 1
ATOM 2481 C CA . LEU A 1 327 ? -28.11 -15.459 -7.821 1 34.24 327 LEU A CA 1
ATOM 2482 C C . LEU A 1 327 ? -28.63 -14.133 -8.367 1 34.24 327 LEU A C 1
ATOM 2484 O O . LEU A 1 327 ? -29.244 -14.095 -9.435 1 34.24 327 LEU A O 1
ATOM 2488 N N . ASP A 1 328 ? -29.199 -13.329 -7.517 1 30.12 328 ASP A N 1
ATOM 2489 C CA . ASP A 1 328 ? -29.422 -12.009 -8.1 1 30.12 328 ASP A CA 1
ATOM 2490 C C . ASP A 1 328 ? -28.191 -11.534 -8.869 1 30.12 328 ASP A C 1
ATOM 2492 O O . ASP A 1 328 ? -27.06 -11.867 -8.509 1 30.12 328 ASP A O 1
ATOM 2496 N N . GLU A 1 329 ? -28.345 -11.095 -10.122 1 30.65 329 GLU A N 1
ATOM 2497 C CA . GLU A 1 329 ? -27.647 -10.618 -11.312 1 30.65 329 GLU A CA 1
ATOM 2498 C C . GLU A 1 329 ? -26.559 -9.612 -10.948 1 30.65 329 GLU A C 1
ATOM 2500 O O . GLU A 1 329 ? -25.665 -9.339 -11.751 1 30.65 329 GLU A O 1
ATOM 2505 N N . ASP A 1 330 ? -26.7 -8.772 -9.882 1 27.85 330 ASP A N 1
ATOM 2506 C CA . ASP A 1 330 ? -25.921 -7.538 -9.84 1 27.85 330 ASP A CA 1
ATOM 2507 C C . ASP A 1 330 ? -24.574 -7.763 -9.157 1 27.85 330 ASP A C 1
ATOM 2509 O O . ASP A 1 330 ? -24.44 -7.549 -7.95 1 27.85 330 ASP A O 1
ATOM 2513 N N . ASP A 1 331 ? -23.914 -8.729 -9.548 1 29.97 331 ASP A N 1
ATOM 2514 C CA . ASP A 1 331 ? -22.583 -8.971 -8.999 1 29.97 331 ASP A CA 1
ATOM 2515 C C . ASP A 1 331 ? -21.683 -7.751 -9.182 1 29.97 331 ASP A C 1
ATOM 2517 O O . ASP A 1 331 ? -21.314 -7.409 -10.307 1 29.97 331 ASP A O 1
ATOM 2521 N N . PRO A 1 332 ? -21.671 -6.861 -8.335 1 28.39 332 PRO A N 1
ATOM 2522 C CA . PRO A 1 332 ? -20.863 -5.671 -8.61 1 28.39 332 PRO A CA 1
ATOM 2523 C C . PRO A 1 332 ? -19.369 -5.977 -8.687 1 28.39 332 PRO A C 1
ATOM 2525 O O . PRO A 1 332 ? -18.571 -5.096 -9.018 1 28.39 332 PRO A O 1
ATOM 2528 N N . PHE A 1 333 ? -18.988 -7.119 -8.068 1 28.42 333 PHE A N 1
ATOM 2529 C CA . PHE A 1 333 ? -17.56 -7.372 -8.217 1 28.42 333 PHE A CA 1
ATOM 2530 C C . PHE A 1 333 ? -17.253 -7.945 -9.595 1 28.42 333 PHE A C 1
ATOM 2532 O O . PHE A 1 333 ? -16.173 -8.496 -9.817 1 28.42 333 PHE A O 1
ATOM 2539 N N . ALA A 1 334 ? -18.259 -8.223 -10.457 1 28.27 334 ALA A N 1
ATOM 2540 C CA . ALA A 1 334 ? -17.979 -8.187 -11.89 1 28.27 334 ALA A CA 1
ATOM 2541 C C . ALA A 1 334 ? -17.047 -7.03 -12.238 1 28.27 334 ALA A C 1
ATOM 2543 O O . ALA A 1 334 ? -17.225 -5.912 -11.748 1 28.27 334 ALA A O 1
ATOM 2544 N N . ASP A 1 335 ? -15.841 -7.358 -12.564 1 28.55 335 ASP A N 1
ATOM 2545 C CA . ASP A 1 335 ? -14.864 -6.364 -12.999 1 28.55 335 ASP A CA 1
ATOM 2546 C C . ASP A 1 335 ? -15.552 -5.166 -13.65 1 28.55 335 ASP A C 1
ATOM 2548 O O . ASP A 1 335 ? -15.98 -5.241 -14.804 1 28.55 335 ASP A O 1
ATOM 2552 N N . ASP A 1 336 ? -16.548 -4.533 -13.016 1 27.26 336 ASP A N 1
ATOM 2553 C CA . ASP A 1 336 ? -16.826 -3.324 -13.785 1 27.26 336 ASP A CA 1
ATOM 2554 C C . ASP A 1 336 ? -15.558 -2.793 -14.45 1 27.26 336 ASP A C 1
ATOM 2556 O O . ASP A 1 336 ? -14.448 -3.054 -13.98 1 27.26 336 ASP A O 1
ATOM 2560 N N . ASP A 1 337 ? -15.822 -2.233 -15.681 1 25.53 337 ASP A N 1
ATOM 2561 C CA . ASP A 1 337 ? -14.922 -1.586 -16.631 1 25.53 337 ASP A CA 1
ATOM 2562 C C . ASP A 1 337 ? -13.836 -0.793 -15.906 1 25.53 337 ASP A C 1
ATOM 2564 O O . ASP A 1 337 ? -14.085 -0.216 -14.845 1 25.53 337 ASP A O 1
ATOM 2568 N N . ASP A 1 338 ? -12.633 -1.138 -16.216 1 25.22 338 ASP A N 1
ATOM 2569 C CA . ASP A 1 338 ? -11.406 -0.35 -16.297 1 25.22 338 ASP A CA 1
ATOM 2570 C C . ASP A 1 338 ? -11.712 1.11 -16.622 1 25.22 338 ASP A C 1
ATOM 2572 O O . ASP A 1 338 ? -11.569 1.539 -17.769 1 25.22 338 ASP A O 1
ATOM 2576 N N . VAL A 1 339 ? -12.79 1.777 -16.261 1 23.08 339 VAL A N 1
ATOM 2577 C CA . VAL A 1 339 ? -12.522 3.167 -16.617 1 23.08 339 VAL A CA 1
ATOM 2578 C C . VAL A 1 339 ? -11.168 3.592 -16.056 1 23.08 339 VAL A C 1
ATOM 2580 O O . VAL A 1 339 ? -11.005 3.719 -14.84 1 23.08 339 VAL A O 1
ATOM 2583 N N . LEU A 1 340 ? -10.058 3.076 -16.512 1 21.29 340 LEU A N 1
ATOM 2584 C CA . LEU A 1 340 ? -8.825 3.85 -16.612 1 21.29 340 LEU A CA 1
ATOM 2585 C C . LEU A 1 340 ? -9.126 5.317 -16.899 1 21.29 340 LEU A C 1
ATOM 2587 O O . LEU A 1 340 ? -9.457 5.678 -18.03 1 21.29 340 LEU A O 1
ATOM 2591 N N . ASP A 1 341 ? -10.005 6.004 -16.226 1 16.8 341 ASP A N 1
ATOM 2592 C CA . ASP A 1 341 ? -9.855 7.387 -16.671 1 16.8 341 ASP A CA 1
ATOM 2593 C C . ASP A 1 341 ? -8.387 7.731 -16.91 1 16.8 341 ASP A C 1
ATOM 2595 O O . ASP A 1 341 ? -7.535 7.466 -16.059 1 16.8 341 ASP A O 1
ATOM 2599 N N . ILE A 1 342 ? -7.976 7.9 -18.176 1 15.72 342 ILE A N 1
ATOM 2600 C CA . ILE A 1 342 ? -6.985 8.875 -18.618 1 15.72 342 ILE A CA 1
ATOM 2601 C C . ILE A 1 342 ? -7.096 10.143 -17.774 1 15.72 342 ILE A C 1
ATOM 2603 O O . ILE A 1 342 ? -8.2 10.603 -17.476 1 15.72 342 ILE A O 1
ATOM 2607 N N . MET B 1 1 ? -16.374 28.859 19.506 1 91.24 1 MET B N 1
ATOM 2608 C CA . MET B 1 1 ? -17.133 28.907 18.26 1 91.24 1 MET B CA 1
ATOM 2609 C C . MET B 1 1 ? -16.406 28.155 17.151 1 91.24 1 MET B C 1
ATOM 2611 O O . MET B 1 1 ? -15.186 28.26 17.02 1 91.24 1 MET B O 1
ATOM 2615 N N . HIS B 1 2 ? -17.103 27.368 16.474 1 95.8 2 HIS B N 1
ATOM 2616 C CA . HIS B 1 2 ? -16.579 26.642 15.323 1 95.8 2 HIS B CA 1
ATOM 2617 C C . HIS B 1 2 ? -17.222 27.125 14.027 1 95.8 2 HIS B C 1
ATOM 2619 O O . HIS B 1 2 ? -18.443 27.283 13.956 1 95.8 2 HIS B O 1
ATOM 2625 N N . THR B 1 3 ? -16.445 27.451 13.039 1 96.33 3 THR B N 1
ATOM 2626 C CA . THR B 1 3 ? -16.923 27.759 11.695 1 96.33 3 THR B CA 1
ATOM 2627 C C . THR B 1 3 ? -16.196 26.911 10.656 1 96.33 3 THR B C 1
ATOM 2629 O O . THR B 1 3 ? -15.041 26.528 10.857 1 96.33 3 THR B O 1
ATOM 2632 N N . ALA B 1 4 ? -16.887 26.516 9.668 1 96.67 4 ALA B N 1
ATOM 2633 C CA . ALA B 1 4 ? -16.338 25.804 8.518 1 96.67 4 ALA B CA 1
ATOM 2634 C C . ALA B 1 4 ? -16.625 26.553 7.22 1 96.67 4 ALA B C 1
ATOM 2636 O O . ALA B 1 4 ? -17.765 26.95 6.965 1 96.67 4 ALA B O 1
ATOM 2637 N N . GLU B 1 5 ? -15.598 26.79 6.446 1 96.65 5 GLU B N 1
ATOM 2638 C CA . GLU B 1 5 ? -15.75 27.512 5.186 1 96.65 5 GLU B CA 1
ATOM 2639 C C . GLU B 1 5 ? -15.183 26.71 4.018 1 96.65 5 GLU B C 1
ATOM 2641 O O . GLU B 1 5 ? -14.104 26.123 4.127 1 96.65 5 GLU B O 1
ATOM 2646 N N . THR B 1 6 ? -15.963 26.621 2.947 1 95.99 6 THR B N 1
ATOM 2647 C CA . THR B 1 6 ? -15.459 26.051 1.702 1 95.99 6 THR B CA 1
ATOM 2648 C C . THR B 1 6 ? -14.573 27.053 0.967 1 95.99 6 THR B C 1
ATOM 2650 O O . THR B 1 6 ? -15.007 28.166 0.663 1 95.99 6 THR B O 1
ATOM 2653 N N . VAL B 1 7 ? -13.404 26.707 0.7 1 97.25 7 VAL B N 1
ATOM 2654 C CA . VAL B 1 7 ? -12.433 27.578 0.047 1 97.25 7 VAL B CA 1
ATOM 2655 C C . VAL B 1 7 ? -12.065 27.009 -1.321 1 97.25 7 VAL B C 1
ATOM 2657 O O . VAL B 1 7 ? -11.719 25.831 -1.437 1 97.25 7 VAL B O 1
ATOM 2660 N N . THR B 1 8 ? -12.16 27.797 -2.346 1 96.49 8 THR B N 1
ATOM 2661 C CA . THR B 1 8 ? -11.721 27.393 -3.677 1 96.49 8 THR B CA 1
ATOM 2662 C C . THR B 1 8 ? -10.218 27.603 -3.839 1 96.49 8 THR B C 1
ATOM 2664 O O . THR B 1 8 ? -9.723 28.722 -3.687 1 96.49 8 THR B O 1
ATOM 2667 N N . LEU B 1 9 ? -9.522 26.594 -4.144 1 96.24 9 LEU B N 1
ATOM 2668 C CA . LEU B 1 9 ? -8.067 26.633 -4.239 1 96.24 9 LEU B CA 1
ATOM 2669 C C . LEU B 1 9 ? -7.623 26.913 -5.671 1 96.24 9 LEU B C 1
ATOM 2671 O O . LEU B 1 9 ? -6.602 27.569 -5.891 1 96.24 9 LEU B O 1
ATOM 2675 N N . ALA B 1 10 ? -8.365 26.361 -6.555 1 93.05 10 ALA B N 1
ATOM 2676 C CA . ALA B 1 10 ? -8.087 26.476 -7.985 1 93.05 10 ALA B CA 1
ATOM 2677 C C . ALA B 1 10 ? -9.289 26.034 -8.814 1 93.05 10 ALA B C 1
ATOM 2679 O O . ALA B 1 10 ? -10.374 25.805 -8.274 1 93.05 10 ALA B O 1
ATOM 2680 N N . ARG B 1 11 ? -9.129 26.122 -10.109 1 91.14 11 ARG B N 1
ATOM 2681 C CA . ARG B 1 11 ? -10.151 25.661 -11.043 1 91.14 11 ARG B CA 1
ATOM 2682 C C . ARG B 1 11 ? -9.535 24.823 -12.159 1 91.14 11 ARG B C 1
ATOM 2684 O O . ARG B 1 11 ? -8.486 25.177 -12.701 1 91.14 11 ARG B O 1
ATOM 2691 N N . LEU B 1 12 ? -10.201 23.708 -12.449 1 88.7 12 LEU B N 1
ATOM 2692 C CA . LEU B 1 12 ? -9.733 22.843 -13.526 1 88.7 12 LEU B CA 1
ATOM 2693 C C . LEU B 1 12 ? -10.249 23.328 -14.876 1 88.7 12 LEU B C 1
ATOM 2695 O O . LEU B 1 12 ? -11.132 24.187 -14.936 1 88.7 12 LEU B O 1
ATOM 2699 N N . PRO B 1 13 ? -9.666 22.867 -16.046 1 83.25 13 PRO B N 1
ATOM 2700 C CA . PRO B 1 13 ? -10.074 23.327 -17.375 1 83.25 13 PRO B CA 1
ATOM 2701 C C . PRO B 1 13 ? -11.567 23.132 -17.634 1 83.25 13 PRO B C 1
ATOM 2703 O O . PRO B 1 13 ? -12.177 23.912 -18.369 1 83.25 13 PRO B O 1
ATOM 2706 N N . SER B 1 14 ? -12.238 22.143 -17.038 1 86.37 14 SER B N 1
ATOM 2707 C CA . SER B 1 14 ? -13.662 21.869 -17.204 1 86.37 14 SER B CA 1
ATOM 2708 C C . SER B 1 14 ? -14.512 22.921 -16.499 1 86.37 14 SER B C 1
ATOM 2710 O O . SER B 1 14 ? -15.729 22.972 -16.69 1 86.37 14 SER B O 1
ATOM 2712 N N . GLY B 1 15 ? -13.831 23.713 -15.65 1 86.24 15 GLY B N 1
ATOM 2713 C CA . GLY B 1 15 ? -14.538 24.691 -14.84 1 86.24 15 GLY B CA 1
ATOM 2714 C C . GLY B 1 15 ? -14.816 24.209 -13.429 1 86.24 15 GLY B C 1
ATOM 2715 O O . GLY B 1 15 ? -15.248 24.986 -12.575 1 86.24 15 GLY B O 1
ATOM 2716 N N . VAL B 1 16 ? -14.532 22.998 -13.134 1 87.61 16 VAL B N 1
ATOM 2717 C CA . VAL B 1 16 ? -14.78 22.407 -11.823 1 87.61 16 VAL B CA 1
ATOM 2718 C C . VAL B 1 16 ? -13.838 23.025 -10.791 1 87.61 16 VAL B C 1
ATOM 2720 O O . VAL B 1 16 ? -12.623 23.064 -10.996 1 87.61 16 VAL B O 1
ATOM 2723 N N . PRO B 1 17 ? -14.392 23.517 -9.745 1 93.98 17 PRO B N 1
ATOM 2724 C CA . PRO B 1 17 ? -13.527 24.08 -8.705 1 93.98 17 PRO B CA 1
ATOM 2725 C C . PRO B 1 17 ? -12.844 23.006 -7.861 1 93.98 17 PRO B C 1
ATOM 2727 O O . PRO B 1 17 ? -13.451 21.975 -7.559 1 93.98 17 PRO B O 1
ATOM 2730 N N . VAL B 1 18 ? -11.606 23.206 -7.618 1 94.18 18 VAL B N 1
ATOM 2731 C CA . VAL B 1 18 ? -10.9 22.442 -6.595 1 94.18 18 VAL B CA 1
ATOM 2732 C C . VAL B 1 18 ? -11.074 23.114 -5.235 1 94.18 18 VAL B C 1
ATOM 2734 O O . VAL B 1 18 ? -10.618 24.242 -5.03 1 94.18 18 VAL B O 1
ATOM 2737 N N . GLN B 1 19 ? -11.725 22.38 -4.333 1 96.49 19 GLN B N 1
ATOM 2738 C CA . GLN B 1 19 ? -12.113 23.033 -3.088 1 96.49 19 GLN B CA 1
ATOM 2739 C C . GLN B 1 19 ? -11.692 22.204 -1.878 1 96.49 19 GLN B C 1
ATOM 2741 O O . GLN B 1 19 ? -11.479 20.995 -1.991 1 96.49 19 GLN B O 1
ATOM 2746 N N . THR B 1 20 ? -11.485 22.86 -0.818 1 97.05 20 THR B N 1
ATOM 2747 C CA . THR B 1 20 ? -11.305 22.238 0.489 1 97.05 20 THR B CA 1
ATOM 2748 C C . THR B 1 20 ? -12.124 22.965 1.552 1 97.05 20 THR B C 1
ATOM 2750 O O . THR B 1 20 ? -12.847 23.915 1.243 1 97.05 20 THR B O 1
ATOM 2753 N N . THR B 1 21 ? -12.161 22.447 2.724 1 97.79 21 THR B N 1
ATOM 2754 C CA . THR B 1 21 ? -12.851 23.075 3.846 1 97.79 21 THR B CA 1
ATOM 2755 C C . THR B 1 21 ? -11.853 23.538 4.903 1 97.79 21 THR B C 1
ATOM 2757 O O . THR B 1 21 ? -10.957 22.785 5.291 1 97.79 21 THR B O 1
ATOM 2760 N N . VAL B 1 22 ? -11.956 24.731 5.338 1 98.3 22 VAL B N 1
ATOM 2761 C CA . VAL B 1 22 ? -11.174 25.274 6.444 1 98.3 22 VAL B CA 1
ATOM 2762 C C . VAL B 1 22 ? -12.049 25.381 7.691 1 98.3 22 VAL B C 1
ATOM 2764 O O . VAL B 1 22 ? -13.084 26.051 7.676 1 98.3 22 VAL B O 1
ATOM 2767 N N . HIS B 1 23 ? -11.62 24.683 8.718 1 98.45 23 HIS B N 1
ATOM 2768 C CA . HIS B 1 23 ? -12.299 24.758 10.006 1 98.45 23 HIS B CA 1
ATOM 2769 C C . HIS B 1 23 ? -11.599 25.738 10.942 1 98.45 23 HIS B C 1
ATOM 2771 O O . HIS B 1 23 ? -10.377 25.688 11.099 1 98.45 23 HIS B O 1
ATOM 2777 N N . THR B 1 24 ? -12.352 26.62 11.564 1 97.83 24 THR B N 1
ATOM 2778 C CA . THR B 1 24 ? -11.813 27.552 12.547 1 97.83 24 THR B CA 1
ATOM 2779 C C . THR B 1 24 ? -12.509 27.38 13.894 1 97.83 24 THR B C 1
ATOM 2781 O O . THR B 1 24 ? -13.739 27.385 13.969 1 97.83 24 THR B O 1
ATOM 2784 N N . TYR B 1 25 ? -11.695 27.12 14.87 1 97.77 25 TYR B N 1
ATOM 2785 C CA . TYR B 1 25 ? -12.149 27.054 16.255 1 97.77 25 TYR B CA 1
ATOM 2786 C C . TYR B 1 25 ? -11.63 28.242 17.056 1 97.77 25 TYR B C 1
ATOM 2788 O O . TYR B 1 25 ? -10.425 28.505 17.078 1 97.77 25 TYR B O 1
ATOM 2796 N N . GLU B 1 26 ? -12.486 28.988 17.675 1 95.4 26 GLU B N 1
ATOM 2797 C CA . GLU B 1 26 ? -12.05 30.172 18.41 1 95.4 26 GLU B CA 1
ATOM 2798 C C . GLU B 1 26 ? -12.902 30.393 19.656 1 95.4 26 GLU B C 1
ATOM 2800 O O . GLU B 1 26 ? -13.974 29.801 19.795 1 95.4 26 GLU B O 1
ATOM 2805 N N . PRO B 1 27 ? -12.394 31.235 20.548 1 94.22 27 PRO B N 1
ATOM 2806 C CA . PRO B 1 27 ? -13.127 31.488 21.791 1 94.22 27 PRO B CA 1
ATOM 2807 C C . PRO B 1 27 ? -14.487 32.14 21.551 1 94.22 27 PRO B C 1
ATOM 2809 O O . PRO B 1 27 ? -14.618 33.003 20.679 1 94.22 27 PRO B O 1
ATOM 2812 N N . ASP B 1 28 ? -15.395 31.78 22.363 1 89.16 28 ASP B N 1
ATOM 2813 C CA . ASP B 1 28 ? -16.739 32.343 22.277 1 89.16 28 ASP B CA 1
ATOM 2814 C C . ASP B 1 28 ? -16.755 33.801 22.729 1 89.16 28 ASP B C 1
ATOM 2816 O O . ASP B 1 28 ? -17.564 34.597 22.249 1 89.16 28 ASP B O 1
ATOM 2820 N N . ASP B 1 29 ? -15.828 34.115 23.595 1 88.06 29 ASP B N 1
ATOM 2821 C CA . ASP B 1 29 ? -15.87 35.441 24.205 1 88.06 29 ASP B CA 1
ATOM 2822 C C . ASP B 1 29 ? -14.999 36.428 23.431 1 88.06 29 ASP B C 1
ATOM 2824 O O . ASP B 1 29 ? -14.807 37.566 23.864 1 88.06 29 ASP B O 1
ATOM 2828 N N . GLY B 1 30 ? -14.42 36.043 22.382 1 83.2 30 GLY B N 1
ATOM 2829 C CA . GLY B 1 30 ? -13.661 36.937 21.521 1 83.2 30 GLY B CA 1
ATOM 2830 C C . GLY B 1 30 ? -12.244 37.174 22.009 1 83.2 30 GLY B C 1
ATOM 2831 O O . GLY B 1 30 ? -11.555 38.072 21.52 1 83.2 30 GLY B O 1
ATOM 2832 N N . THR B 1 31 ? -11.844 36.418 22.985 1 86.18 31 THR B N 1
ATOM 2833 C CA . THR B 1 31 ? -10.47 36.523 23.463 1 86.18 31 THR B CA 1
ATOM 2834 C C . THR B 1 31 ? -9.484 36.392 22.306 1 86.18 31 THR B C 1
ATOM 2836 O O . THR B 1 31 ? -9.653 35.538 21.433 1 86.18 31 THR B O 1
ATOM 2839 N N . ASP B 1 32 ? -8.521 37.305 22.326 1 88.46 32 ASP B N 1
ATOM 2840 C CA . ASP B 1 32 ? -7.479 37.278 21.305 1 88.46 32 ASP B CA 1
ATOM 2841 C C . ASP B 1 32 ? -6.267 36.478 21.777 1 88.46 32 ASP B C 1
ATOM 2843 O O . ASP B 1 32 ? -5.535 36.917 22.667 1 88.46 32 ASP B O 1
ATOM 2847 N N . GLY B 1 33 ? -6.137 35.309 21.363 1 93.74 33 GLY B N 1
ATOM 2848 C CA . GLY B 1 33 ? -5.02 34.449 21.717 1 93.74 33 GLY B CA 1
ATOM 2849 C C . GLY B 1 33 ? -4.253 33.94 20.51 1 93.74 33 GLY B C 1
ATOM 2850 O O . GLY B 1 33 ? -4.472 34.403 19.389 1 93.74 33 GLY B O 1
ATOM 2851 N N . PRO B 1 34 ? -3.3 33.115 20.739 1 97.33 34 PRO B N 1
ATOM 2852 C CA . PRO B 1 34 ? -2.465 32.584 19.659 1 97.33 34 PRO B CA 1
ATOM 2853 C C . PRO B 1 34 ? -3.256 31.744 18.659 1 97.33 34 PRO B C 1
ATOM 2855 O O . PRO B 1 34 ? -4.33 31.234 18.989 1 97.33 34 PRO B O 1
ATOM 2858 N N . THR B 1 35 ? -2.75 31.698 17.459 1 98.1 35 THR B N 1
ATOM 2859 C CA . THR B 1 35 ? -3.383 30.923 16.398 1 98.1 35 THR B CA 1
ATOM 2860 C C . THR B 1 35 ? -2.5 29.749 15.986 1 98.1 35 THR B C 1
ATOM 2862 O O . THR B 1 35 ? -1.312 29.925 15.71 1 98.1 35 THR B O 1
ATOM 2865 N N . LEU B 1 36 ? -3.061 28.55 16.006 1 98.67 36 LEU B N 1
ATOM 2866 C CA . LEU B 1 36 ? -2.415 27.349 15.488 1 98.67 36 LEU B CA 1
ATOM 2867 C C . LEU B 1 36 ? -3.011 26.949 14.142 1 98.67 36 LEU B C 1
ATOM 2869 O O . LEU B 1 36 ? -4.229 26.799 14.018 1 98.67 36 LEU B O 1
ATOM 2873 N N . TYR B 1 37 ? -2.154 26.869 13.118 1 98.74 37 TYR B N 1
ATOM 2874 C CA . TYR B 1 37 ? -2.562 26.317 11.831 1 98.74 37 TYR B CA 1
ATOM 2875 C C . TYR B 1 37 ? -2.165 24.85 11.715 1 98.74 37 TYR B C 1
ATOM 2877 O O . TYR B 1 37 ? -1.008 24.494 11.952 1 98.74 37 TYR B O 1
ATOM 2885 N N . VAL B 1 38 ? -3.114 23.987 11.413 1 98.79 38 VAL B N 1
ATOM 2886 C CA . VAL B 1 38 ? -2.853 22.563 11.233 1 98.79 38 VAL B CA 1
ATOM 2887 C C . VAL B 1 38 ? -3.421 22.099 9.894 1 98.79 38 VAL B C 1
ATOM 2889 O O . VAL B 1 38 ? -4.566 22.41 9.557 1 98.79 38 VAL B O 1
ATOM 2892 N N . GLN B 1 39 ? -2.604 21.372 9.136 1 98.54 39 GLN B N 1
ATOM 2893 C CA . GLN B 1 39 ? -3.136 20.803 7.902 1 98.54 39 GLN B CA 1
ATOM 2894 C C . GLN B 1 39 ? -2.728 19.34 7.749 1 98.54 39 GLN B C 1
ATOM 2896 O O . GLN B 1 39 ? -1.8 18.877 8.415 1 98.54 39 GLN B O 1
ATOM 2901 N N . ALA B 1 40 ? -3.502 18.632 6.921 1 98.05 40 ALA B N 1
ATOM 2902 C CA . ALA B 1 40 ? -3.24 17.24 6.567 1 98.05 40 ALA B CA 1
ATOM 2903 C C . ALA B 1 40 ? -3.424 17.011 5.069 1 98.05 40 ALA B C 1
ATOM 2905 O O . ALA B 1 40 ? -3.937 17.88 4.361 1 98.05 40 ALA B O 1
ATOM 2906 N N . ALA B 1 41 ? -2.9 15.937 4.592 1 96.65 41 ALA B N 1
ATOM 2907 C CA . ALA B 1 41 ? -3.11 15.437 3.236 1 96.65 41 ALA B CA 1
ATOM 2908 C C . ALA B 1 41 ? -2.615 16.44 2.199 1 96.65 41 ALA B C 1
ATOM 2910 O O . ALA B 1 41 ? -3.303 16.713 1.212 1 96.65 41 ALA B O 1
ATOM 2911 N N . GLN B 1 42 ? -1.475 17.069 2.599 1 95.73 42 GLN B N 1
ATOM 2912 C CA . GLN B 1 42 ? -0.77 17.777 1.535 1 95.73 42 GLN B CA 1
ATOM 2913 C C . GLN B 1 42 ? -0.334 16.817 0.432 1 95.73 42 GLN B C 1
ATOM 2915 O O . GLN B 1 42 ? -0.277 17.195 -0.74 1 95.73 42 GLN B O 1
ATOM 2920 N N . HIS B 1 43 ? 0.047 15.679 0.83 1 94.04 43 HIS B N 1
ATOM 2921 C CA . HIS B 1 43 ? 0.109 14.5 -0.027 1 94.04 43 HIS B CA 1
ATOM 2922 C C . HIS B 1 43 ? -1.108 13.605 0.18 1 94.04 43 HIS B C 1
ATOM 2924 O O . HIS B 1 43 ? -1.376 13.163 1.3 1 94.04 43 HIS B O 1
ATOM 2930 N N . GLY B 1 44 ? -1.772 13.337 -0.885 1 92.89 44 GLY B N 1
ATOM 2931 C CA . GLY B 1 44 ? -3.107 12.766 -0.814 1 92.89 44 GLY B CA 1
ATOM 2932 C C . GLY B 1 44 ? -3.126 11.363 -0.236 1 92.89 44 GLY B C 1
ATOM 2933 O O . GLY B 1 44 ? -4.162 10.897 0.241 1 92.89 44 GLY B O 1
ATOM 2934 N N . ARG B 1 45 ? -2.053 10.671 -0.323 1 93.07 45 ARG B N 1
ATOM 2935 C CA . ARG B 1 45 ? -2.015 9.309 0.201 1 93.07 45 ARG B CA 1
ATOM 2936 C C . ARG B 1 45 ? -1.715 9.307 1.696 1 93.07 45 ARG B C 1
ATOM 2938 O O . ARG B 1 45 ? -1.771 8.259 2.344 1 93.07 45 ARG B O 1
ATOM 2945 N N . GLU B 1 46 ? -1.384 10.401 2.308 1 94.67 46 GLU B N 1
ATOM 2946 C CA . GLU B 1 46 ? -1.074 10.531 3.729 1 94.67 46 GLU B CA 1
ATOM 2947 C C . GLU B 1 46 ? -2.309 10.939 4.528 1 94.67 46 GLU B C 1
ATOM 2949 O O . GLU B 1 46 ? -2.525 12.125 4.784 1 94.67 46 GLU B O 1
ATOM 2954 N N . ILE B 1 47 ? -3.075 9.948 5.025 1 94.58 47 ILE B N 1
ATOM 2955 C CA . ILE B 1 47 ? -4.455 10.263 5.379 1 94.58 47 ILE B CA 1
ATOM 2956 C C . ILE B 1 47 ? -4.625 10.202 6.895 1 94.58 47 ILE B C 1
ATOM 2958 O O . ILE B 1 47 ? -5.678 10.568 7.423 1 94.58 47 ILE B O 1
ATOM 2962 N N . ASN B 1 48 ? -3.641 9.751 7.672 1 96.72 48 ASN B N 1
ATOM 2963 C CA . ASN B 1 48 ? -3.809 9.689 9.12 1 96.72 48 ASN B CA 1
ATOM 2964 C C . ASN B 1 48 ? -4.084 11.069 9.712 1 96.72 48 ASN B C 1
ATOM 2966 O O . ASN B 1 48 ? -4.859 11.198 10.661 1 96.72 48 ASN B O 1
ATOM 2970 N N . GLY B 1 49 ? -3.424 12.06 9.127 1 97.8 49 GLY B N 1
ATOM 2971 C CA . GLY B 1 49 ? -3.663 13.416 9.596 1 97.8 49 GLY B CA 1
ATOM 2972 C C . GLY B 1 49 ? -5.104 13.859 9.43 1 97.8 49 GLY B C 1
ATOM 2973 O O . GLY B 1 49 ? -5.633 14.595 10.266 1 97.8 49 GLY B O 1
ATOM 2974 N N . THR B 1 50 ? -5.71 13.442 8.329 1 97.28 50 THR B N 1
ATOM 2975 C CA . THR B 1 50 ? -7.112 13.761 8.082 1 97.28 50 THR B CA 1
ATOM 2976 C C . THR B 1 50 ? -8.001 13.177 9.176 1 97.28 50 THR B C 1
ATOM 2978 O O . THR B 1 50 ? -8.898 13.854 9.682 1 97.28 50 THR B O 1
ATOM 2981 N N . GLU B 1 51 ? -7.751 11.96 9.541 1 96.84 51 GLU B N 1
ATOM 2982 C CA . GLU B 1 51 ? -8.514 11.318 10.607 1 96.84 51 GLU B CA 1
ATOM 2983 C C . GLU B 1 51 ? -8.218 11.958 11.96 1 96.84 51 GLU B C 1
ATOM 2985 O O . GLU B 1 51 ? -9.106 12.071 12.807 1 96.84 51 GLU B O 1
ATOM 2990 N N . VAL B 1 52 ? -6.994 12.344 12.216 1 97.92 52 VAL B N 1
ATOM 2991 C CA . VAL B 1 52 ? -6.624 13.052 13.437 1 97.92 52 VAL B CA 1
ATOM 2992 C C . VAL B 1 52 ? -7.485 14.304 13.589 1 97.92 52 VAL B C 1
ATOM 2994 O O . VAL B 1 52 ? -8.048 14.552 14.658 1 97.92 52 VAL B O 1
ATOM 2997 N N . LEU B 1 53 ? -7.603 15.068 12.513 1 98.37 53 LEU B N 1
ATOM 2998 C CA . LEU B 1 53 ? -8.337 16.327 12.579 1 98.37 53 LEU B CA 1
ATOM 2999 C C . LEU B 1 53 ? -9.826 16.078 12.793 1 98.37 53 LEU B C 1
ATOM 3001 O O . LEU B 1 53 ? -10.499 16.856 13.474 1 98.37 53 LEU B O 1
ATOM 3005 N N . ARG B 1 54 ? -10.334 15.015 12.184 1 96.93 54 ARG B N 1
ATOM 3006 C CA . ARG B 1 54 ? -11.726 14.662 12.441 1 96.93 54 ARG B CA 1
ATOM 3007 C C . ARG B 1 54 ? -11.957 14.385 13.922 1 96.93 54 ARG B C 1
ATOM 3009 O O . ARG B 1 54 ? -12.913 14.892 14.513 1 96.93 54 ARG B O 1
ATOM 3016 N N . ARG B 1 55 ? -11.108 13.62 14.501 1 96.88 55 ARG B N 1
ATOM 3017 C CA . ARG B 1 55 ? -11.268 13.266 15.907 1 96.88 55 ARG B CA 1
ATOM 3018 C C . ARG B 1 55 ? -11.024 14.473 16.807 1 96.88 55 ARG B C 1
ATOM 3020 O O . ARG B 1 55 ? -11.675 14.623 17.843 1 96.88 55 ARG B O 1
ATOM 3027 N N . LEU B 1 56 ? -10.072 15.301 16.463 1 97.63 56 LEU B N 1
ATOM 3028 C CA . LEU B 1 56 ? -9.781 16.514 17.219 1 97.63 56 LEU B CA 1
ATOM 3029 C C . LEU B 1 56 ? -10.989 17.444 17.24 1 97.63 56 LEU B C 1
ATOM 3031 O O . LEU B 1 56 ? -11.209 18.16 18.22 1 97.63 56 LEU B O 1
ATOM 3035 N N . HIS B 1 57 ? -11.741 17.442 16.193 1 97.01 57 HIS B N 1
ATOM 3036 C CA . HIS B 1 57 ? -12.904 18.304 16.017 1 97.01 57 HIS B CA 1
ATOM 3037 C C . HIS B 1 57 ? -13.839 18.221 17.219 1 97.01 57 HIS B C 1
ATOM 3039 O O . HIS B 1 57 ? -14.228 19.247 17.781 1 97.01 57 HIS B O 1
ATOM 3045 N N . SER B 1 58 ? -14.162 17.008 17.607 1 93.19 58 SER B N 1
ATOM 3046 C CA . SER B 1 58 ? -15.106 16.816 18.704 1 93.19 58 SER B CA 1
ATOM 3047 C C . SER B 1 58 ? -14.556 17.377 20.011 1 93.19 58 SER B C 1
ATOM 3049 O O . SER B 1 58 ? -15.316 17.858 20.854 1 93.19 58 SER B O 1
ATOM 3051 N N . GLN B 1 59 ? -13.328 17.35 20.156 1 94.46 59 GLN B N 1
ATOM 3052 C CA . GLN B 1 59 ? -12.69 17.847 21.37 1 94.46 59 GLN B CA 1
ATOM 3053 C C . GLN B 1 59 ? -12.632 19.372 21.377 1 94.46 59 GLN B C 1
ATOM 3055 O O . GLN B 1 59 ? -12.92 20.004 22.395 1 94.46 59 GLN B O 1
ATOM 3060 N N . LEU B 1 60 ? -12.345 19.943 20.259 1 96.01 60 LEU B N 1
ATOM 3061 C CA . LEU B 1 60 ? -12.226 21.394 20.167 1 96.01 60 LEU B CA 1
ATOM 3062 C C . LEU B 1 60 ? -13.593 22.06 20.275 1 96.01 60 LEU B C 1
ATOM 3064 O O . LEU B 1 60 ? -13.712 23.155 20.83 1 96.01 60 LEU B O 1
ATOM 3068 N N . GLU B 1 61 ? -14.564 21.403 19.791 1 94.21 61 GLU B N 1
ATOM 3069 C CA . GLU B 1 61 ? -15.913 21.959 19.84 1 94.21 61 GLU B CA 1
ATOM 3070 C C . GLU B 1 61 ? -16.411 22.073 21.277 1 94.21 61 GLU B C 1
ATOM 3072 O O . GLU B 1 61 ? -17.206 22.96 21.596 1 94.21 61 GLU B O 1
ATOM 3077 N N . ARG B 1 62 ? -15.887 21.242 22.092 1 92.16 62 ARG B N 1
ATOM 3078 C CA . ARG B 1 62 ? -16.383 21.184 23.463 1 92.16 62 ARG B CA 1
ATOM 3079 C C . ARG B 1 62 ? -15.452 21.929 24.414 1 92.16 62 ARG B C 1
ATOM 3081 O O . ARG B 1 62 ? -15.765 22.094 25.595 1 92.16 62 ARG B O 1
ATOM 3088 N N . ALA B 1 63 ? -14.418 22.432 23.924 1 93.45 63 ALA B N 1
ATOM 3089 C CA . ALA B 1 63 ? -13.392 23.001 24.793 1 93.45 63 ALA B CA 1
ATOM 3090 C C . ALA B 1 63 ? -13.579 24.507 24.951 1 93.45 63 ALA B C 1
ATOM 3092 O O . ALA B 1 63 ? -14.164 25.16 24.084 1 93.45 63 ALA B O 1
ATOM 3093 N N . ASP B 1 64 ? -13.157 24.997 26.114 1 93.22 64 ASP B N 1
ATOM 3094 C CA . ASP B 1 64 ? -13.014 26.436 26.31 1 93.22 64 ASP B CA 1
ATOM 3095 C C . ASP B 1 64 ? -11.664 26.928 25.793 1 93.22 64 ASP B C 1
ATOM 3097 O O . ASP B 1 64 ? -10.634 26.727 26.441 1 93.22 64 ASP B O 1
ATOM 3101 N N . LEU B 1 65 ? -11.701 27.618 24.703 1 96.08 65 LEU B N 1
ATOM 3102 C CA . LEU B 1 65 ? -10.469 28.003 24.023 1 96.08 65 LEU B CA 1
ATOM 3103 C C . LEU B 1 65 ? -10.051 29.417 24.412 1 96.08 65 LEU B C 1
ATOM 3105 O O . LEU B 1 65 ? -10.903 30.279 24.641 1 96.08 65 LEU B O 1
ATOM 3109 N N . SER B 1 66 ? -8.77 29.628 24.49 1 95.84 66 SER B N 1
ATOM 3110 C CA . SER B 1 66 ? -8.207 30.952 24.73 1 95.84 66 SER B CA 1
ATOM 3111 C C . SER B 1 66 ? -7.423 31.448 23.52 1 95.84 66 SER B C 1
ATOM 3113 O O . SER B 1 66 ? -6.735 32.467 23.594 1 95.84 66 SER B O 1
ATOM 3115 N N . GLY B 1 67 ? -7.435 30.718 22.49 1 97.05 67 GLY B N 1
ATOM 3116 C CA . GLY B 1 67 ? -6.841 31.013 21.196 1 97.05 67 GLY B CA 1
ATOM 3117 C C . GLY B 1 67 ? -7.596 30.39 20.037 1 97.05 67 GLY B C 1
ATOM 3118 O O . GLY B 1 67 ? -8.773 30.047 20.169 1 97.05 67 GLY B O 1
ATOM 3119 N N . ARG B 1 68 ? -6.938 30.363 18.907 1 97.27 68 ARG B N 1
ATOM 3120 C CA . ARG B 1 68 ? -7.612 29.934 17.686 1 97.27 68 ARG B CA 1
ATOM 3121 C C . ARG B 1 68 ? -6.893 28.749 17.05 1 97.27 68 ARG B C 1
ATOM 3123 O O . ARG B 1 68 ? -5.661 28.688 17.056 1 97.27 68 ARG B O 1
ATOM 3130 N N . VAL B 1 69 ? -7.671 27.804 16.524 1 98.35 69 VAL B N 1
ATOM 3131 C CA . VAL B 1 69 ? -7.139 26.707 15.722 1 98.35 69 VAL B CA 1
ATOM 3132 C C . VAL B 1 69 ? -7.758 26.74 14.327 1 98.35 69 VAL B C 1
ATOM 3134 O O . VAL B 1 69 ? -8.983 26.779 14.185 1 98.35 69 VAL B O 1
ATOM 3137 N N . VAL B 1 70 ? -6.941 26.813 13.332 1 98.65 70 VAL B N 1
ATOM 3138 C CA . VAL B 1 70 ? -7.361 26.717 11.937 1 98.65 70 VAL B CA 1
ATOM 3139 C C . VAL B 1 70 ? -6.925 25.373 11.358 1 98.65 70 VAL B C 1
ATOM 3141 O O . VAL B 1 70 ? -5.728 25.094 11.253 1 98.65 70 VAL B O 1
ATOM 3144 N N . ALA B 1 71 ? -7.88 24.547 10.97 1 98.71 71 ALA B N 1
ATOM 3145 C CA . ALA B 1 71 ? -7.595 23.178 10.547 1 98.71 71 ALA B CA 1
ATOM 3146 C C . ALA B 1 71 ? -8.034 22.948 9.104 1 98.71 71 ALA B C 1
ATOM 3148 O O . ALA B 1 71 ? -9.158 23.288 8.728 1 98.71 71 ALA B O 1
ATOM 3149 N N . VAL B 1 72 ? -7.147 22.416 8.308 1 98.56 72 VAL B N 1
ATOM 3150 C CA . VAL B 1 72 ? -7.429 22.033 6.929 1 98.56 72 VAL B CA 1
ATOM 3151 C C . VAL B 1 72 ? -7.196 20.534 6.75 1 98.56 72 VAL B C 1
ATOM 3153 O O . VAL B 1 72 ? -6.066 20.099 6.515 1 98.56 72 VAL B O 1
ATOM 3156 N N . PRO B 1 73 ? -8.241 19.727 6.738 1 98.26 73 PRO B N 1
ATOM 3157 C CA . PRO B 1 73 ? -8.093 18.27 6.769 1 98.26 73 PRO B CA 1
ATOM 3158 C C . PRO B 1 73 ? -7.568 17.702 5.452 1 98.26 73 PRO B C 1
ATOM 3160 O O . PRO B 1 73 ? -6.958 16.63 5.438 1 98.26 73 PRO B O 1
ATOM 3163 N N . VAL B 1 74 ? -7.85 18.332 4.309 1 98 74 VAL B N 1
ATOM 3164 C CA . VAL B 1 74 ? -7.346 17.95 2.994 1 98 74 VAL B CA 1
ATOM 3165 C C . VAL B 1 74 ? -6.771 19.175 2.285 1 98 74 VAL B C 1
ATOM 3167 O O . VAL B 1 74 ? -7.502 19.922 1.632 1 98 74 VAL B O 1
ATOM 3170 N N . ALA B 1 75 ? -5.531 19.304 2.339 1 98.07 75 ALA B N 1
ATOM 3171 C CA . ALA B 1 75 ? -4.883 20.483 1.771 1 98.07 75 ALA B CA 1
ATOM 3172 C C . ALA B 1 75 ? -4.787 20.377 0.251 1 98.07 75 ALA B C 1
ATOM 3174 O O . ALA B 1 75 ? -4.831 21.389 -0.452 1 98.07 75 ALA B O 1
ATOM 3175 N N . ASP B 1 76 ? -4.652 19.151 -0.252 1 97.2 76 ASP B N 1
ATOM 3176 C CA . ASP B 1 76 ? -4.521 18.929 -1.689 1 97.2 76 ASP B CA 1
ATOM 3177 C C . ASP B 1 76 ? -5.534 17.896 -2.179 1 97.2 76 ASP B C 1
ATOM 3179 O O . ASP B 1 76 ? -5.2 16.721 -2.344 1 97.2 76 ASP B O 1
ATOM 3183 N N . PRO B 1 77 ? -6.736 18.34 -2.546 1 96 77 PRO B N 1
ATOM 3184 C CA . PRO B 1 77 ? -7.772 17.421 -3.025 1 96 77 PRO B CA 1
ATOM 3185 C C . PRO B 1 77 ? -7.363 16.683 -4.297 1 96 77 PRO B C 1
ATOM 3187 O O . PRO B 1 77 ? -7.838 15.573 -4.551 1 96 77 PRO B O 1
ATOM 3190 N N . LEU B 1 78 ? -6.471 17.284 -5.087 1 94.33 78 LEU B N 1
ATOM 3191 C CA . LEU B 1 78 ? -6.061 16.681 -6.351 1 94.33 78 LEU B CA 1
ATOM 3192 C C . LEU B 1 78 ? -5.315 15.373 -6.111 1 94.33 78 LEU B C 1
ATOM 3194 O O . LEU B 1 78 ? -5.574 14.373 -6.784 1 94.33 78 LEU B O 1
ATOM 3198 N N . THR B 1 79 ? -4.404 15.439 -5.167 1 95.3 79 THR B N 1
ATOM 3199 C CA . THR B 1 79 ? -3.66 14.221 -4.865 1 95.3 79 THR B CA 1
ATOM 3200 C C . THR B 1 79 ? -4.489 13.284 -3.991 1 95.3 79 THR B C 1
ATOM 3202 O O . THR B 1 79 ? -4.366 12.062 -4.093 1 95.3 79 THR B O 1
ATOM 3205 N N . PHE B 1 80 ? -5.414 13.812 -3.166 1 95.49 80 PHE B N 1
ATOM 3206 C CA . PHE B 1 80 ? -6.249 12.996 -2.293 1 95.49 80 PHE B CA 1
ATOM 3207 C C . PHE B 1 80 ? -7.144 12.071 -3.109 1 95.49 80 PHE B C 1
ATOM 3209 O O . PHE B 1 80 ? -7.18 10.862 -2.868 1 95.49 80 PHE B O 1
ATOM 3216 N N . ASP B 1 81 ? -7.742 12.636 -4.158 1 92.66 81 ASP B N 1
ATOM 3217 C CA . ASP B 1 81 ? -8.676 11.888 -4.995 1 92.66 81 ASP B CA 1
ATOM 3218 C C . ASP B 1 81 ? -7.954 10.803 -5.79 1 92.66 81 ASP B C 1
ATOM 3220 O O . ASP B 1 81 ? -8.577 9.845 -6.252 1 92.66 81 ASP B O 1
ATOM 3224 N N . ARG B 1 82 ? -6.677 10.934 -5.838 1 90.06 82 ARG B N 1
ATOM 3225 C CA . ARG B 1 82 ? -5.899 10.004 -6.65 1 90.06 82 ARG B CA 1
ATOM 3226 C C . ARG B 1 82 ? -5.052 9.088 -5.773 1 90.06 82 ARG B C 1
ATOM 3228 O O . ARG B 1 82 ? -4.295 8.258 -6.282 1 90.06 82 ARG B O 1
ATOM 3235 N N . VAL B 1 83 ? -5.227 9.294 -4.474 1 93.56 83 VAL B N 1
ATOM 3236 C CA . VAL B 1 83 ? -4.439 8.53 -3.512 1 93.56 83 VAL B CA 1
ATOM 3237 C C . VAL B 1 83 ? -2.973 8.519 -3.937 1 93.56 83 VAL B C 1
ATOM 3239 O O . VAL B 1 83 ? -2.363 7.454 -4.059 1 93.56 83 VAL B O 1
ATOM 3242 N N . SER B 1 84 ? -2.486 9.71 -4.183 1 91.76 84 SER B N 1
ATOM 3243 C CA . SER B 1 84 ? -1.149 9.824 -4.757 1 91.76 84 SER B CA 1
ATOM 3244 C C . SER B 1 84 ? -0.288 10.8 -3.963 1 91.76 84 SER B C 1
ATOM 3246 O O . SER B 1 84 ? -0.808 11.609 -3.191 1 91.76 84 SER B O 1
ATOM 3248 N N . TYR B 1 85 ? 0.992 10.623 -4.121 1 90.08 85 TYR B N 1
ATOM 3249 C CA . TYR B 1 85 ? 1.957 11.511 -3.482 1 90.08 85 TYR B CA 1
ATOM 3250 C C . TYR B 1 85 ? 2.048 12.84 -4.222 1 90.08 85 TYR B C 1
ATOM 3252 O O . TYR B 1 85 ? 2.191 13.895 -3.599 1 90.08 85 TYR B O 1
ATOM 3260 N N . ALA B 1 86 ? 1.937 12.769 -5.541 1 90.55 86 ALA B N 1
ATOM 3261 C CA . ALA B 1 86 ? 2.032 13.945 -6.402 1 90.55 86 ALA B CA 1
ATOM 3262 C C . ALA B 1 86 ? 0.964 13.914 -7.492 1 90.55 86 ALA B C 1
ATOM 3264 O O . ALA B 1 86 ? 0.348 12.874 -7.736 1 90.55 86 ALA B O 1
ATOM 3265 N N . THR B 1 87 ? 0.694 15.063 -8.043 1 90.82 87 THR B N 1
ATOM 3266 C CA . THR B 1 87 ? -0.3 15.14 -9.107 1 90.82 87 THR B CA 1
ATOM 3267 C C . THR B 1 87 ? 0.297 14.692 -10.438 1 90.82 87 THR B C 1
ATOM 3269 O O . THR B 1 87 ? 1.501 14.828 -10.661 1 90.82 87 THR B O 1
ATOM 3272 N N . PRO B 1 88 ? -0.57 14.163 -11.313 1 86.99 88 PRO B N 1
ATOM 3273 C CA . PRO B 1 88 ? -0.092 13.839 -12.659 1 86.99 88 PRO B CA 1
ATOM 3274 C C . PRO B 1 88 ? 0.395 15.068 -13.424 1 86.99 88 PRO B C 1
ATOM 3276 O O . PRO B 1 88 ? -0.058 16.185 -13.158 1 86.99 88 PRO B O 1
ATOM 3279 N N . GLU B 1 89 ? 1.204 14.847 -14.405 1 84.13 89 GLU B N 1
ATOM 3280 C CA . GLU B 1 89 ? 1.758 15.905 -15.245 1 84.13 89 GLU B CA 1
ATOM 3281 C C . GLU B 1 89 ? 0.652 16.69 -15.945 1 84.13 89 GLU B C 1
ATOM 3283 O O . GLU B 1 89 ? 0.786 17.894 -16.171 1 84.13 89 GLU B O 1
ATOM 3288 N N . ALA B 1 90 ? -0.412 16.016 -16.262 1 84.33 90 ALA B N 1
ATOM 3289 C CA . ALA B 1 90 ? -1.5 16.659 -16.994 1 84.33 90 ALA B CA 1
ATOM 3290 C C . ALA B 1 90 ? -2.136 17.772 -16.166 1 84.33 90 ALA B C 1
ATOM 3292 O O . ALA B 1 90 ? -2.738 18.698 -16.716 1 84.33 90 ALA B O 1
ATOM 3293 N N . LEU B 1 91 ? -1.993 17.717 -14.846 1 88.03 91 LEU B N 1
ATOM 3294 C CA . LEU B 1 91 ? -2.602 18.724 -13.985 1 88.03 91 LEU B CA 1
ATOM 3295 C C . LEU B 1 91 ? -1.596 19.812 -13.624 1 88.03 91 LEU B C 1
ATOM 3297 O O . LEU B 1 91 ? -1.928 20.999 -13.636 1 88.03 91 LEU B O 1
ATOM 3301 N N . ASP B 1 92 ? -0.386 19.469 -13.323 1 89.38 92 ASP B N 1
ATOM 3302 C CA . ASP B 1 92 ? 0.687 20.416 -13.037 1 89.38 92 ASP B CA 1
ATOM 3303 C C . ASP B 1 92 ? 2.048 19.836 -13.416 1 89.38 92 ASP B C 1
ATOM 3305 O O . ASP B 1 92 ? 2.669 19.128 -12.621 1 89.38 92 ASP B O 1
ATOM 3309 N N . SER B 1 93 ? 2.515 20.093 -14.504 1 84.22 93 SER B N 1
ATOM 3310 C CA . SER B 1 93 ? 3.721 19.49 -15.062 1 84.22 93 SER B CA 1
ATOM 3311 C C . SER B 1 93 ? 4.978 20.11 -14.461 1 84.22 93 SER B C 1
ATOM 3313 O O . SER B 1 93 ? 6.04 19.485 -14.452 1 84.22 93 SER B O 1
ATOM 3315 N N . LEU B 1 94 ? 4.922 21.266 -13.939 1 85.4 94 LEU B N 1
ATOM 3316 C CA . LEU B 1 94 ? 6.084 21.973 -13.411 1 85.4 94 LEU B CA 1
ATOM 3317 C C . LEU B 1 94 ? 6.261 21.693 -11.923 1 85.4 94 LEU B C 1
ATOM 3319 O O . LEU B 1 94 ? 7.384 21.5 -11.452 1 85.4 94 LEU B O 1
ATOM 3323 N N . ASN B 1 95 ? 5.108 21.728 -11.22 1 89.66 95 ASN B N 1
ATOM 3324 C CA . ASN B 1 95 ? 5.14 21.55 -9.772 1 89.66 95 ASN B CA 1
ATOM 3325 C C . ASN B 1 95 ? 4.152 20.48 -9.317 1 89.66 95 ASN B C 1
ATOM 3327 O O . ASN B 1 95 ? 3.126 20.794 -8.711 1 89.66 95 ASN B O 1
ATOM 3331 N N . SER B 1 96 ? 4.518 19.254 -9.44 1 91.21 96 SER B N 1
ATOM 3332 C CA . SER B 1 96 ? 3.592 18.156 -9.184 1 91.21 96 SER B CA 1
ATOM 3333 C C . SER B 1 96 ? 3.467 17.875 -7.69 1 91.21 96 SER B C 1
ATOM 3335 O O . SER B 1 96 ? 2.557 17.163 -7.26 1 91.21 96 SER B O 1
ATOM 3337 N N . ASN B 1 97 ? 4.37 18.436 -6.951 1 92.79 97 ASN B N 1
ATOM 3338 C CA . ASN B 1 97 ? 4.375 18.274 -5.501 1 92.79 97 ASN B CA 1
ATOM 3339 C C . ASN B 1 97 ? 4.1 19.595 -4.788 1 92.79 97 ASN B C 1
ATOM 3341 O O . ASN B 1 97 ? 4.934 20.501 -4.807 1 92.79 97 ASN B O 1
ATOM 3345 N N . MET B 1 98 ? 3.028 19.667 -4.093 1 93.44 98 MET B N 1
ATOM 3346 C CA . MET B 1 98 ? 2.621 20.916 -3.455 1 93.44 98 MET B CA 1
ATOM 3347 C C . MET B 1 98 ? 3.619 21.328 -2.379 1 93.44 98 MET B C 1
ATOM 3349 O O . MET B 1 98 ? 3.837 22.519 -2.151 1 93.44 98 MET B O 1
ATOM 3353 N N . ASN B 1 99 ? 4.237 20.334 -1.693 1 93.67 99 ASN B N 1
ATOM 3354 C CA . ASN B 1 99 ? 5.191 20.65 -0.635 1 93.67 99 ASN B CA 1
ATOM 3355 C C . ASN B 1 99 ? 6.536 21.091 -1.207 1 93.67 99 ASN B C 1
ATOM 3357 O O . ASN B 1 99 ? 7.585 20.803 -0.629 1 93.67 99 ASN B O 1
ATOM 3361 N N . ARG B 1 100 ? 6.496 21.704 -2.336 1 92.71 100 ARG B N 1
ATOM 3362 C CA . ARG B 1 100 ? 7.696 22.271 -2.944 1 92.71 100 ARG B CA 1
ATOM 3363 C C . ARG B 1 100 ? 7.439 23.689 -3.444 1 92.71 100 ARG B C 1
ATOM 3365 O O . ARG B 1 100 ? 8.3 24.291 -4.089 1 92.71 100 ARG B O 1
ATOM 3372 N N . VAL B 1 101 ? 6.265 24.226 -3.087 1 94.19 101 VAL B N 1
ATOM 3373 C CA . VAL B 1 101 ? 5.932 25.48 -3.755 1 94.19 101 VAL B CA 1
ATOM 3374 C C . VAL B 1 101 ? 5.46 26.504 -2.726 1 94.19 101 VAL B C 1
ATOM 3376 O O . VAL B 1 101 ? 4.892 27.538 -3.085 1 94.19 101 VAL B O 1
ATOM 3379 N N . TRP B 1 102 ? 5.571 26.232 -1.473 1 95.08 102 TRP B N 1
ATOM 3380 C CA . TRP B 1 102 ? 5.165 27.189 -0.45 1 95.08 102 TRP B CA 1
ATOM 3381 C C . TRP B 1 102 ? 6.104 28.391 -0.426 1 95.08 102 TRP B C 1
ATOM 3383 O O . TRP B 1 102 ? 7.31 28.248 -0.639 1 95.08 102 TRP B O 1
ATOM 3393 N N . PRO B 1 103 ? 5.624 29.614 -0.24 1 95.63 103 PRO B N 1
ATOM 3394 C CA . PRO B 1 103 ? 4.274 30.001 0.175 1 95.63 103 PRO B CA 1
ATOM 3395 C C . PRO B 1 103 ? 3.308 30.125 -1.001 1 95.63 103 PRO B C 1
ATOM 3397 O O . PRO B 1 103 ? 2.175 30.581 -0.828 1 95.63 103 PRO B O 1
ATOM 3400 N N . GLY B 1 104 ? 3.692 29.802 -2.084 1 95.31 104 GLY B N 1
ATOM 3401 C CA . GLY B 1 104 ? 2.845 29.805 -3.266 1 95.31 104 GLY B CA 1
ATOM 3402 C C . GLY B 1 104 ? 2.902 31.11 -4.038 1 95.31 104 GLY B C 1
ATOM 3403 O O . GLY B 1 104 ? 3.625 32.032 -3.656 1 95.31 104 GLY B O 1
ATOM 3404 N N . ASP B 1 105 ? 2.259 31.12 -5.208 1 94.4 105 ASP B N 1
ATOM 3405 C CA . ASP B 1 105 ? 2.115 32.251 -6.119 1 94.4 105 ASP B CA 1
ATOM 3406 C C . ASP B 1 105 ? 0.713 32.293 -6.724 1 94.4 105 ASP B C 1
ATOM 3408 O O . ASP B 1 105 ? 0.341 31.414 -7.503 1 94.4 105 ASP B O 1
ATOM 3412 N N . ALA B 1 106 ? -0.005 33.377 -6.395 1 93.88 106 ALA B N 1
ATOM 3413 C CA . ALA B 1 106 ? -1.395 33.484 -6.831 1 93.88 106 ALA B CA 1
ATOM 3414 C C . ALA B 1 106 ? -1.489 33.552 -8.352 1 93.88 106 ALA B C 1
ATOM 3416 O O . ALA B 1 106 ? -2.555 33.316 -8.926 1 93.88 106 ALA B O 1
ATOM 3417 N N . GLU B 1 107 ? -0.393 33.843 -9.053 1 92.86 107 GLU B N 1
ATOM 3418 C CA . GLU B 1 107 ? -0.362 33.929 -10.51 1 92.86 107 GLU B CA 1
ATOM 3419 C C . GLU B 1 107 ? 0.458 32.792 -11.113 1 92.86 107 GLU B C 1
ATOM 3421 O O . GLU B 1 107 ? 0.833 32.845 -12.287 1 92.86 107 GLU B O 1
ATOM 3426 N N . GLY B 1 108 ? 0.779 31.783 -10.265 1 93.85 108 GLY B N 1
ATOM 3427 C CA . GLY B 1 108 ? 1.655 30.707 -10.701 1 93.85 108 GLY B CA 1
ATOM 3428 C C . GLY B 1 108 ? 0.901 29.485 -11.19 1 93.85 108 GLY B C 1
ATOM 3429 O O . GLY B 1 108 ? -0.173 29.608 -11.783 1 93.85 108 GLY B O 1
ATOM 3430 N N . THR B 1 109 ? 1.533 28.362 -11.077 1 93.78 109 THR B N 1
ATOM 3431 C CA . THR B 1 109 ? 0.958 27.089 -11.499 1 93.78 109 THR B CA 1
ATOM 3432 C C . THR B 1 109 ? -0.208 26.697 -10.597 1 93.78 109 THR B C 1
ATOM 3434 O O . THR B 1 109 ? -0.507 27.391 -9.623 1 93.78 109 THR B O 1
ATOM 3437 N N . LEU B 1 110 ? -0.82 25.608 -10.925 1 94.41 110 LEU B N 1
ATOM 3438 C CA . LEU B 1 110 ? -1.996 25.151 -10.193 1 94.41 110 LEU B CA 1
ATOM 3439 C C . LEU B 1 110 ? -1.679 24.972 -8.712 1 94.41 110 LEU B C 1
ATOM 3441 O O . LEU B 1 110 ? -2.387 25.502 -7.853 1 94.41 110 LEU B O 1
ATOM 3445 N N . HIS B 1 111 ? -0.621 24.237 -8.346 1 95.23 111 HIS B N 1
ATOM 3446 C CA . HIS B 1 111 ? -0.256 24.01 -6.953 1 95.23 111 HIS B CA 1
ATOM 3447 C C . HIS B 1 111 ? 0.19 25.304 -6.281 1 95.23 111 HIS B C 1
ATOM 3449 O O . HIS B 1 111 ? -0.048 25.504 -5.088 1 95.23 111 HIS B O 1
ATOM 3455 N N . GLU B 1 112 ? 0.89 26.16 -7.006 1 95.54 112 GLU B N 1
ATOM 3456 C CA . GLU B 1 112 ? 1.291 27.444 -6.44 1 95.54 112 GLU B CA 1
ATOM 3457 C C . GLU B 1 112 ? 0.076 28.267 -6.022 1 95.54 112 GLU B C 1
ATOM 3459 O O . GLU B 1 112 ? 0.091 28.917 -4.974 1 95.54 112 GLU B O 1
ATOM 3464 N N . ARG B 1 113 ? -0.921 28.268 -6.839 1 95.56 113 ARG B N 1
ATOM 3465 C CA . ARG B 1 113 ? -2.142 29.002 -6.522 1 95.56 113 ARG B CA 1
ATOM 3466 C C . ARG B 1 113 ? -2.836 28.409 -5.301 1 95.56 113 ARG B C 1
ATOM 3468 O O . ARG B 1 113 ? -3.334 29.144 -4.445 1 95.56 113 ARG B O 1
ATOM 3475 N N . MET B 1 114 ? -2.91 27.121 -5.228 1 97.29 114 MET B N 1
ATOM 3476 C CA . MET B 1 114 ? -3.505 26.452 -4.074 1 97.29 114 MET B CA 1
ATOM 3477 C C . MET B 1 114 ? -2.755 26.804 -2.794 1 97.29 114 MET B C 1
ATOM 3479 O O . MET B 1 114 ? -3.37 27.153 -1.785 1 97.29 114 MET B O 1
ATOM 3483 N N . ALA B 1 115 ? -1.385 26.694 -2.889 1 97.52 115 ALA B N 1
ATOM 3484 C CA . ALA B 1 115 ? -0.548 27.018 -1.736 1 97.52 115 ALA B CA 1
ATOM 3485 C C . ALA B 1 115 ? -0.727 28.475 -1.32 1 97.52 115 ALA B C 1
ATOM 3487 O O . ALA B 1 115 ? -0.773 28.786 -0.128 1 97.52 115 ALA B O 1
ATOM 3488 N N . ALA B 1 116 ? -0.839 29.395 -2.282 1 97.39 116 ALA B N 1
ATOM 3489 C CA . ALA B 1 116 ? -1.029 30.813 -1.99 1 97.39 116 ALA B CA 1
ATOM 3490 C C . ALA B 1 116 ? -2.323 31.045 -1.216 1 97.39 116 ALA B C 1
ATOM 3492 O O . ALA B 1 116 ? -2.36 31.853 -0.284 1 97.39 116 ALA B O 1
ATOM 3493 N N . THR B 1 117 ? -3.319 30.379 -1.611 1 97.8 117 THR B N 1
ATOM 3494 C CA . THR B 1 117 ? -4.613 30.513 -0.951 1 97.8 117 THR B CA 1
ATOM 3495 C C . THR B 1 117 ? -4.535 30.037 0.496 1 97.8 117 THR B C 1
ATOM 3497 O O . THR B 1 117 ? -5.006 30.722 1.407 1 97.8 117 THR B O 1
ATOM 3500 N N . LEU B 1 118 ? -3.946 28.91 0.713 1 98.08 118 LEU B N 1
ATOM 3501 C CA . LEU B 1 118 ? -3.864 28.365 2.063 1 98.08 118 LEU B CA 1
ATOM 3502 C C . LEU B 1 118 ? -2.876 29.159 2.911 1 98.08 118 LEU B C 1
ATOM 3504 O O . LEU B 1 118 ? -3.004 29.209 4.137 1 98.08 118 LEU B O 1
ATOM 3508 N N . TRP B 1 119 ? -1.887 29.75 2.264 1 97.9 119 TRP B N 1
ATOM 3509 C CA . TRP B 1 119 ? -0.913 30.564 2.983 1 97.9 119 TRP B CA 1
ATOM 3510 C C . TRP B 1 119 ? -1.588 31.76 3.647 1 97.9 119 TRP B C 1
ATOM 3512 O O . TRP B 1 119 ? -1.087 32.29 4.641 1 97.9 119 TRP B O 1
ATOM 3522 N N . GLU B 1 120 ? -2.712 32.237 3.123 1 97.39 120 GLU B N 1
ATOM 3523 C CA . GLU B 1 120 ? -3.464 33.312 3.763 1 97.39 120 GLU B CA 1
ATOM 3524 C C . GLU B 1 120 ? -3.846 32.942 5.194 1 97.39 120 GLU B C 1
ATOM 3526 O O . GLU B 1 120 ? -3.96 33.815 6.057 1 97.39 120 GLU B O 1
ATOM 3531 N N . PHE B 1 121 ? -3.992 31.668 5.416 1 97.6 121 PHE B N 1
ATOM 3532 C CA . PHE B 1 121 ? -4.3 31.183 6.756 1 97.6 121 PHE B CA 1
ATOM 3533 C C . PHE B 1 121 ? -3.024 30.825 7.508 1 97.6 121 PHE B C 1
ATOM 3535 O O . PHE B 1 121 ? -2.811 31.284 8.633 1 97.6 121 PHE B O 1
ATOM 3542 N N . ALA B 1 122 ? -2.129 30.05 6.877 1 97.95 122 ALA B N 1
ATOM 3543 C CA . ALA B 1 122 ? -0.912 29.54 7.504 1 97.95 122 ALA B CA 1
ATOM 3544 C C . ALA B 1 122 ? 0.039 30.678 7.862 1 97.95 122 ALA B C 1
ATOM 3546 O O . ALA B 1 122 ? 0.643 30.675 8.938 1 97.95 122 ALA B O 1
ATOM 3547 N N . GLY B 1 123 ? 0.18 31.636 6.974 1 96.73 123 GLY B N 1
ATOM 3548 C CA . GLY B 1 123 ? 1.14 32.714 7.149 1 96.73 123 GLY B CA 1
ATOM 3549 C C . GLY B 1 123 ? 0.783 33.651 8.288 1 96.73 123 GLY B C 1
ATOM 3550 O O . GLY B 1 123 ? 1.628 34.415 8.758 1 96.73 123 GLY B O 1
ATOM 3551 N N . GLU B 1 124 ? -0.42 33.613 8.772 1 95.72 124 GLU B N 1
ATOM 3552 C CA . GLU B 1 124 ? -0.871 34.49 9.849 1 95.72 124 GLU B CA 1
ATOM 3553 C C . GLU B 1 124 ? -0.846 33.77 11.194 1 95.72 124 GLU B C 1
ATOM 3555 O O . GLU B 1 124 ? -1.16 34.365 12.228 1 95.72 124 GLU B O 1
ATOM 3560 N N . ALA B 1 125 ? -0.451 32.532 11.208 1 97.89 125 ALA B N 1
ATOM 3561 C CA . ALA B 1 125 ? -0.494 31.721 12.422 1 97.89 125 ALA B CA 1
ATOM 3562 C C . ALA B 1 125 ? 0.742 31.958 13.284 1 97.89 125 ALA B C 1
ATOM 3564 O O . ALA B 1 125 ? 1.755 32.469 12.801 1 97.89 125 ALA B O 1
ATOM 3565 N N . ASP B 1 126 ? 0.635 31.628 14.509 1 98.08 126 ASP B N 1
ATOM 3566 C CA . ASP B 1 126 ? 1.756 31.724 15.439 1 98.08 126 ASP B CA 1
ATOM 3567 C C . ASP B 1 126 ? 2.572 30.433 15.45 1 98.08 126 ASP B C 1
ATOM 3569 O O . ASP B 1 126 ? 3.719 30.421 15.901 1 98.08 126 ASP B O 1
ATOM 3573 N N . ALA B 1 127 ? 1.975 29.344 14.964 1 98.54 127 ALA B N 1
ATOM 3574 C CA . ALA B 1 127 ? 2.622 28.041 14.831 1 98.54 127 ALA B CA 1
ATOM 3575 C C . ALA B 1 127 ? 1.935 27.194 13.764 1 98.54 127 ALA B C 1
ATOM 3577 O O . ALA B 1 127 ? 0.74 27.355 13.509 1 98.54 127 ALA B O 1
ATOM 3578 N N . ILE B 1 128 ? 2.724 26.32 13.154 1 98.59 128 ILE B N 1
ATOM 3579 C CA . ILE B 1 128 ? 2.203 25.469 12.089 1 98.59 128 ILE B CA 1
ATOM 3580 C C . ILE B 1 128 ? 2.534 24.009 12.388 1 98.59 128 ILE B C 1
ATOM 3582 O O . ILE B 1 128 ? 3.663 23.685 12.763 1 98.59 128 ILE B O 1
ATOM 3586 N N . VAL B 1 129 ? 1.547 23.117 12.306 1 98.62 129 VAL B N 1
ATOM 3587 C CA . VAL B 1 129 ? 1.742 21.672 12.332 1 98.62 129 VAL B CA 1
ATOM 3588 C C . VAL B 1 129 ? 1.265 21.061 11.016 1 98.62 129 VAL B C 1
ATOM 3590 O O . VAL B 1 129 ? 0.085 21.155 10.673 1 98.62 129 VAL B O 1
ATOM 3593 N N . ASP B 1 130 ? 2.162 20.527 10.286 1 98.2 130 ASP B N 1
ATOM 3594 C CA . ASP B 1 130 ? 1.879 19.871 9.013 1 98.2 130 ASP B CA 1
ATOM 3595 C C . ASP B 1 130 ? 1.897 18.351 9.163 1 98.2 130 ASP B C 1
ATOM 3597 O O . ASP B 1 130 ? 2.963 17.732 9.138 1 98.2 130 ASP B O 1
ATOM 3601 N N . LEU B 1 131 ? 0.703 17.733 9.239 1 98.16 131 LEU B N 1
ATOM 3602 C CA . LEU B 1 131 ? 0.588 16.309 9.536 1 98.16 131 LEU B CA 1
ATOM 3603 C C . LEU B 1 131 ? 0.898 15.469 8.302 1 98.16 131 LEU B C 1
ATOM 3605 O O . LEU B 1 131 ? 0.239 15.608 7.269 1 98.16 131 LEU B O 1
ATOM 3609 N N . HIS B 1 132 ? 1.87 14.643 8.404 1 95.82 132 HIS B N 1
ATOM 3610 C CA . HIS B 1 132 ? 2.287 13.737 7.34 1 95.82 132 HIS B CA 1
ATOM 3611 C C . HIS B 1 132 ? 2.203 12.283 7.789 1 95.82 132 HIS B C 1
ATOM 3613 O O . HIS B 1 132 ? 1.886 12.004 8.948 1 95.82 132 HIS B O 1
ATOM 3619 N N . THR B 1 133 ? 2.249 11.423 6.873 1 90.92 133 THR B N 1
ATOM 3620 C CA . THR B 1 133 ? 2.453 9.992 7.068 1 90.92 133 THR B CA 1
ATOM 3621 C C . THR B 1 133 ? 3.572 9.477 6.167 1 90.92 133 THR B C 1
ATOM 3623 O O . THR B 1 133 ? 3.914 10.113 5.168 1 90.92 133 THR B O 1
ATOM 3626 N N . GLY B 1 134 ? 4.222 8.434 6.612 1 84.2 134 GLY B N 1
ATOM 3627 C CA . GLY B 1 134 ? 5.372 7.932 5.875 1 84.2 134 GLY B CA 1
ATOM 3628 C C . GLY B 1 134 ? 5.085 6.644 5.127 1 84.2 134 GLY B C 1
ATOM 3629 O O . GLY B 1 134 ? 3.933 6.353 4.801 1 84.2 134 GLY B O 1
ATOM 3630 N N . SER B 1 135 ? 6.047 5.981 4.763 1 79.31 135 SER B N 1
ATOM 3631 C CA . SER B 1 135 ? 6 4.681 4.1 1 79.31 135 SER B CA 1
ATOM 3632 C C . SER B 1 135 ? 5.399 3.617 5.012 1 79.31 135 SER B C 1
ATOM 3634 O O . SER B 1 135 ? 5.246 3.837 6.215 1 79.31 135 SER B O 1
ATOM 3636 N N . PRO B 1 136 ? 4.947 2.501 4.5 1 74.77 136 PRO B N 1
ATOM 3637 C CA . PRO B 1 136 ? 4.177 1.483 5.219 1 74.77 136 PRO B CA 1
ATOM 3638 C C . PRO B 1 136 ? 4.842 1.053 6.524 1 74.77 136 PRO B C 1
ATOM 3640 O O . PRO B 1 136 ? 4.163 0.591 7.445 1 74.77 136 PRO B O 1
ATOM 3643 N N . ASP B 1 137 ? 6.106 1.177 6.646 1 83.77 137 ASP B N 1
ATOM 3644 C CA . ASP B 1 137 ? 6.756 0.786 7.893 1 83.77 137 ASP B CA 1
ATOM 3645 C C . ASP B 1 137 ? 7.697 1.882 8.389 1 83.77 137 ASP B C 1
ATOM 3647 O O . ASP B 1 137 ? 8.901 1.837 8.131 1 83.77 137 ASP B O 1
ATOM 3651 N N . MET B 1 138 ? 6.969 2.839 9.031 1 88.44 138 MET B N 1
ATOM 3652 C CA . MET B 1 138 ? 7.713 3.986 9.543 1 88.44 138 MET B CA 1
ATOM 3653 C C . MET B 1 138 ? 7.295 4.312 10.973 1 88.44 138 MET B C 1
ATOM 3655 O O . MET B 1 138 ? 6.107 4.283 11.299 1 88.44 138 MET B O 1
ATOM 3659 N N . LEU B 1 139 ? 8.22 4.574 11.746 1 89.08 139 LEU B N 1
ATOM 3660 C CA . LEU B 1 139 ? 7.987 4.944 13.138 1 89.08 139 LEU B CA 1
ATOM 3661 C C . LEU B 1 139 ? 7.408 6.351 13.237 1 89.08 139 LEU B C 1
ATOM 3663 O O . LEU B 1 139 ? 7.852 7.261 12.534 1 89.08 139 LEU B O 1
ATOM 3667 N N . THR B 1 140 ? 6.33 6.444 14.039 1 92.49 140 THR B N 1
ATOM 3668 C CA . THR B 1 140 ? 5.818 7.777 14.339 1 92.49 140 THR B CA 1
ATOM 3669 C C . THR B 1 140 ? 6.916 8.659 14.926 1 92.49 140 THR B C 1
ATOM 3671 O O . THR B 1 140 ? 7.631 8.243 15.84 1 92.49 140 THR B O 1
ATOM 3674 N N . HIS B 1 141 ? 7.105 9.814 14.364 1 92.97 141 HIS B N 1
ATOM 3675 C CA . HIS B 1 141 ? 8.116 10.762 14.817 1 92.97 141 HIS B CA 1
ATOM 3676 C C . HIS B 1 141 ? 7.782 12.18 14.367 1 92.97 141 HIS B C 1
ATOM 3678 O O . HIS B 1 141 ? 6.824 12.39 13.619 1 92.97 141 HIS B O 1
ATOM 3684 N N . THR B 1 142 ? 8.486 13.1 14.908 1 95.2 142 THR B N 1
ATOM 3685 C CA . THR B 1 142 ? 8.312 14.495 14.52 1 95.2 142 THR B CA 1
ATOM 3686 C C . THR B 1 142 ? 9.616 15.072 13.978 1 95.2 142 THR B C 1
ATOM 3688 O O . THR B 1 142 ? 10.688 14.83 14.537 1 95.2 142 THR B O 1
ATOM 3691 N N . VAL B 1 143 ? 9.482 15.772 12.87 1 92.71 143 VAL B N 1
ATOM 3692 C CA . VAL B 1 143 ? 10.632 16.432 12.262 1 92.71 143 VAL B CA 1
ATOM 3693 C C . VAL B 1 143 ? 10.579 17.931 12.55 1 92.71 143 VAL B C 1
ATOM 3695 O O . VAL B 1 143 ? 9.513 18.547 12.472 1 92.71 143 VAL B O 1
ATOM 3698 N N . TYR B 1 144 ? 11.676 18.519 12.905 1 91.39 144 TYR B N 1
ATOM 3699 C CA . TYR B 1 144 ? 11.81 19.959 13.097 1 91.39 144 TYR B CA 1
ATOM 3700 C C . TYR B 1 144 ? 13.172 20.448 12.621 1 91.39 144 TYR B C 1
ATOM 3702 O O . TYR B 1 144 ? 14.065 19.644 12.343 1 91.39 144 TYR B O 1
ATOM 3710 N N . ARG B 1 145 ? 13.218 21.674 12.379 1 87.94 145 ARG B N 1
ATOM 3711 C CA . ARG B 1 145 ? 14.485 22.26 11.955 1 87.94 145 ARG B CA 1
ATOM 3712 C C . ARG B 1 145 ? 15.467 22.342 13.12 1 87.94 145 ARG B C 1
ATOM 3714 O O . ARG B 1 145 ? 15.133 22.867 14.184 1 87.94 145 ARG B O 1
ATOM 3721 N N . GLN B 1 146 ? 16.618 21.893 12.774 1 84.3 146 GLN B N 1
ATOM 3722 C CA . GLN B 1 146 ? 17.649 21.963 13.804 1 84.3 146 GLN B CA 1
ATOM 3723 C C . GLN B 1 146 ? 17.97 23.411 14.163 1 84.3 146 GLN B C 1
ATOM 3725 O O . GLN B 1 146 ? 17.883 24.3 13.314 1 84.3 146 GLN B O 1
ATOM 3730 N N . ASN B 1 147 ? 18.277 23.681 15.391 1 80.93 147 ASN B N 1
ATOM 3731 C CA . ASN B 1 147 ? 18.676 24.976 15.933 1 80.93 147 ASN B CA 1
ATOM 3732 C C . ASN B 1 147 ? 17.514 25.964 15.936 1 80.93 147 ASN B C 1
ATOM 3734 O O . ASN B 1 147 ? 17.724 27.176 15.852 1 80.93 147 ASN B O 1
ATOM 3738 N N . ASP B 1 148 ? 16.381 25.568 15.746 1 89.69 148 ASP B N 1
ATOM 3739 C CA . ASP B 1 148 ? 15.168 26.354 15.951 1 89.69 148 ASP B CA 1
ATOM 3740 C C . ASP B 1 148 ? 14.488 25.981 17.266 1 89.69 148 ASP B C 1
ATOM 3742 O O . ASP B 1 148 ? 13.694 25.039 17.315 1 89.69 148 ASP B O 1
ATOM 3746 N N . ASP B 1 149 ? 14.745 26.745 18.226 1 92.2 149 ASP B N 1
ATOM 3747 C CA . ASP B 1 149 ? 14.319 26.414 19.582 1 92.2 149 ASP B CA 1
ATOM 3748 C C . ASP B 1 149 ? 12.796 26.37 19.684 1 92.2 149 ASP B C 1
ATOM 3750 O O . ASP B 1 149 ? 12.24 25.518 20.38 1 92.2 149 ASP B O 1
ATOM 3754 N N . GLU B 1 150 ? 12.183 27.305 19.019 1 95.07 150 GLU B N 1
ATOM 3755 C CA . GLU B 1 150 ? 10.725 27.347 19.088 1 95.07 150 GLU B CA 1
ATOM 3756 C C . GLU B 1 150 ? 10.106 26.114 18.436 1 95.07 150 GLU B C 1
ATOM 3758 O O . GLU B 1 150 ? 9.142 25.549 18.955 1 95.07 150 GLU B O 1
ATOM 3763 N N . SER B 1 151 ? 10.639 25.698 17.33 1 95.54 151 SER B N 1
ATOM 3764 C CA . SER B 1 151 ? 10.16 24.487 16.67 1 95.54 151 SER B CA 1
ATOM 3765 C C . SER B 1 151 ? 10.467 23.246 17.502 1 95.54 151 SER B C 1
ATOM 3767 O O . SER B 1 151 ? 9.677 22.3 17.53 1 95.54 151 SER B O 1
ATOM 3769 N N . ARG B 1 152 ? 11.597 23.24 18.122 1 94.01 152 ARG B N 1
ATOM 3770 C CA . ARG B 1 152 ? 11.929 22.131 19.011 1 94.01 152 ARG B CA 1
ATOM 3771 C C . ARG B 1 152 ? 10.921 22.023 20.15 1 94.01 152 ARG B C 1
ATOM 3773 O O . ARG B 1 152 ? 10.469 20.926 20.484 1 94.01 152 ARG B O 1
ATOM 3780 N N . GLU B 1 153 ? 10.654 23.162 20.708 1 95.09 153 GLU B N 1
ATOM 3781 C CA . GLU B 1 153 ? 9.68 23.176 21.795 1 95.09 153 GLU B CA 1
ATOM 3782 C C . GLU B 1 153 ? 8.324 22.654 21.328 1 95.09 153 GLU B C 1
ATOM 3784 O O . GLU B 1 153 ? 7.654 21.917 22.053 1 95.09 153 GLU B O 1
ATOM 3789 N N . LEU B 1 154 ? 7.93 23.082 20.153 1 96.47 154 LEU B N 1
ATOM 3790 C CA . LEU B 1 154 ? 6.689 22.596 19.561 1 96.47 154 LEU B CA 1
ATOM 3791 C C . LEU B 1 154 ? 6.732 21.083 19.372 1 96.47 154 LEU B C 1
ATOM 3793 O O . LEU B 1 154 ? 5.744 20.392 19.631 1 96.47 154 LEU B O 1
ATOM 3797 N N . ALA B 1 155 ? 7.844 20.56 18.907 1 96.68 155 ALA B N 1
ATOM 3798 C CA . ALA B 1 155 ? 8.023 19.129 18.675 1 96.68 155 ALA B CA 1
ATOM 3799 C C . ALA B 1 155 ? 7.946 18.347 19.983 1 96.68 155 ALA B C 1
ATOM 3801 O O . ALA B 1 155 ? 7.318 17.288 20.044 1 96.68 155 ALA B O 1
ATOM 3802 N N . GLU B 1 156 ? 8.557 18.874 21.008 1 96.05 156 GLU B N 1
ATOM 3803 C CA . GLU B 1 156 ? 8.505 18.24 22.322 1 96.05 156 GLU B CA 1
ATOM 3804 C C . GLU B 1 156 ? 7.083 18.237 22.877 1 96.05 156 GLU B C 1
ATOM 3806 O O . GLU B 1 156 ? 6.656 17.26 23.496 1 96.05 156 GLU B O 1
ATOM 3811 N N . ALA B 1 157 ? 6.446 19.341 22.644 1 96.96 157 ALA B N 1
ATOM 3812 C CA . ALA B 1 157 ? 5.059 19.42 23.093 1 96.96 157 ALA B CA 1
ATOM 3813 C C . ALA B 1 157 ? 4.191 18.389 22.377 1 96.96 157 ALA B C 1
ATOM 3815 O O . ALA B 1 157 ? 3.327 17.76 22.992 1 96.96 157 ALA B O 1
ATOM 3816 N N . PHE B 1 158 ? 4.383 18.244 21.06 1 97.43 158 PHE B N 1
ATOM 3817 C CA . PHE B 1 158 ? 3.633 17.238 20.317 1 97.43 158 PHE B CA 1
ATOM 3818 C C . PHE B 1 158 ? 3.858 15.85 20.905 1 97.43 158 PHE B C 1
ATOM 3820 O O . PHE B 1 158 ? 2.954 15.012 20.896 1 97.43 158 PHE B O 1
ATOM 3827 N N . GLY B 1 159 ? 5.09 15.569 21.298 1 94.95 159 GLY B N 1
ATOM 3828 C CA . GLY B 1 159 ? 5.333 14.494 22.246 1 94.95 159 GLY B CA 1
ATOM 3829 C C . GLY B 1 159 ? 5.561 13.151 21.579 1 94.95 159 GLY B C 1
ATOM 3830 O O . GLY B 1 159 ? 5.423 12.104 22.216 1 94.95 159 GLY B O 1
ATOM 3831 N N . ALA B 1 160 ? 5.837 13.039 20.287 1 93.1 160 ALA B N 1
ATOM 3832 C CA . ALA B 1 160 ? 6.27 11.766 19.717 1 93.1 160 ALA B CA 1
ATOM 3833 C C . ALA B 1 160 ? 7.553 11.275 20.383 1 93.1 160 ALA B C 1
ATOM 3835 O O . ALA B 1 160 ? 8.405 12.078 20.769 1 93.1 160 ALA B O 1
ATOM 3836 N N . ASP B 1 161 ? 7.739 9.962 20.45 1 90.69 161 ASP B N 1
ATOM 3837 C CA . ASP B 1 161 ? 8.872 9.387 21.169 1 90.69 161 ASP B CA 1
ATOM 3838 C C . ASP B 1 161 ? 10.188 9.701 20.463 1 90.69 161 ASP B C 1
ATOM 3840 O O . ASP B 1 161 ? 11.249 9.713 21.092 1 90.69 161 ASP B O 1
ATOM 3844 N N . LEU B 1 162 ? 10.105 9.919 19.182 1 92.29 162 LEU B N 1
ATOM 3845 C CA . LEU B 1 162 ? 11.291 10.193 18.379 1 92.29 162 LEU B CA 1
ATOM 3846 C C . LEU B 1 162 ? 11.188 11.558 17.706 1 92.29 162 LEU B C 1
ATOM 3848 O O . LEU B 1 162 ? 10.206 11.842 17.018 1 92.29 162 LEU B O 1
ATOM 3852 N N . LEU B 1 163 ? 12.163 12.425 17.928 1 93.82 163 LEU B N 1
ATOM 3853 C CA . LEU B 1 163 ? 12.324 13.684 17.209 1 93.82 163 LEU B CA 1
ATOM 3854 C C . LEU B 1 163 ? 13.496 13.609 16.236 1 93.82 163 LEU B C 1
ATOM 3856 O O . LEU B 1 163 ? 14.571 13.119 16.589 1 93.82 163 LEU B O 1
ATOM 3860 N N . LEU B 1 164 ? 13.24 13.978 15.09 1 90.78 164 LEU B N 1
ATOM 3861 C CA . LEU B 1 164 ? 14.302 14.043 14.092 1 90.78 164 LEU B CA 1
ATOM 3862 C C . LEU B 1 164 ? 14.628 15.49 13.739 1 90.78 164 LEU B C 1
ATOM 3864 O O . LEU B 1 164 ? 13.77 16.218 13.234 1 90.78 164 LEU B O 1
ATOM 3868 N N . ALA B 1 165 ? 15.84 15.863 13.975 1 88.46 165 ALA B N 1
ATOM 3869 C CA . ALA B 1 165 ? 16.314 17.208 13.66 1 88.46 165 ALA B CA 1
ATOM 3870 C C . ALA B 1 165 ? 16.893 17.269 12.249 1 88.46 165 ALA B C 1
ATOM 3872 O O . ALA B 1 165 ? 17.825 16.531 11.922 1 88.46 165 ALA B O 1
ATOM 3873 N N . GLU B 1 166 ? 16.294 17.991 11.475 1 81.77 166 GLU B N 1
ATOM 3874 C CA . GLU B 1 166 ? 16.805 18.187 10.121 1 81.77 166 GLU B CA 1
ATOM 3875 C C . GLU B 1 166 ? 17.795 19.346 10.067 1 81.77 166 GLU B C 1
ATOM 3877 O O . GLU B 1 166 ? 17.585 20.379 10.707 1 81.77 166 GLU B O 1
ATOM 3882 N N . ALA B 1 167 ? 18.909 19.08 9.408 1 63.93 167 ALA B N 1
ATOM 3883 C CA . ALA B 1 167 ? 20.014 20.035 9.389 1 63.93 167 ALA B CA 1
ATOM 3884 C C . ALA B 1 167 ? 19.547 21.405 8.906 1 63.93 167 ALA B C 1
ATOM 3886 O O . ALA B 1 167 ? 18.674 21.5 8.04 1 63.93 167 ALA B O 1
ATOM 3887 N N . ALA B 1 168 ? 19.975 22.498 9.817 1 54.42 168 ALA B N 1
ATOM 3888 C CA . ALA B 1 168 ? 19.742 23.926 9.615 1 54.42 168 ALA B CA 1
ATOM 3889 C C . ALA B 1 168 ? 21.045 24.654 9.298 1 54.42 168 ALA B C 1
ATOM 3891 O O . ALA B 1 168 ? 22.133 24.13 9.547 1 54.42 168 ALA B O 1
ATOM 3892 N N . GLY B 1 169 ? 21.092 25.801 8.514 1 45.97 169 GLY B N 1
ATOM 3893 C CA . GLY B 1 169 ? 22.181 26.732 8.265 1 45.97 169 GLY B CA 1
ATOM 3894 C C . GLY B 1 169 ? 22.679 26.7 6.833 1 45.97 169 GLY B C 1
ATOM 3895 O O . GLY B 1 169 ? 21.988 26.203 5.941 1 45.97 169 GLY B O 1
ATOM 3896 N N . GLU B 1 170 ? 23.888 27.455 6.673 1 42.57 170 GLU B N 1
ATOM 3897 C CA . GLU B 1 170 ? 24.53 27.701 5.386 1 42.57 170 GLU B CA 1
ATOM 3898 C C . GLU B 1 170 ? 24.628 26.419 4.564 1 42.57 170 GLU B C 1
ATOM 3900 O O . GLU B 1 170 ? 24.462 26.444 3.343 1 42.57 170 GLU B O 1
ATOM 3905 N N . ASP B 1 171 ? 24.89 25.475 5.199 1 42.67 171 ASP B N 1
ATOM 3906 C CA . ASP B 1 171 ? 25.134 24.193 4.544 1 42.67 171 ASP B CA 1
ATOM 3907 C C . ASP B 1 171 ? 23.823 23.532 4.125 1 42.67 171 ASP B C 1
ATOM 3909 O O . ASP B 1 171 ? 23.757 22.88 3.08 1 42.67 171 ASP B O 1
ATOM 3913 N N . ALA B 1 172 ? 22.788 23.784 4.924 1 48.72 172 ALA B N 1
ATOM 3914 C CA . ALA B 1 172 ? 21.442 23.321 4.595 1 48.72 172 ALA B CA 1
ATOM 3915 C C . ALA B 1 172 ? 20.837 24.149 3.466 1 48.72 172 ALA B C 1
ATOM 3917 O O . ALA B 1 172 ? 20.197 23.605 2.563 1 48.72 172 ALA B O 1
ATOM 3918 N N . GLU B 1 173 ? 21.002 25.536 3.659 1 48.18 173 GLU B N 1
ATOM 3919 C CA . GLU B 1 173 ? 20.492 26.416 2.612 1 48.18 173 GLU B CA 1
ATOM 3920 C C . GLU B 1 173 ? 20.97 25.968 1.233 1 48.18 173 GLU B C 1
ATOM 3922 O O . GLU B 1 173 ? 20.195 25.962 0.274 1 48.18 173 GLU B O 1
ATOM 3927 N N . GLU B 1 174 ? 22.274 25.763 1.229 1 44.71 174 GLU B N 1
ATOM 3928 C CA . GLU B 1 174 ? 22.842 25.281 -0.027 1 44.71 174 GLU B CA 1
ATOM 3929 C C . GLU B 1 174 ? 22.265 23.92 -0.407 1 44.71 174 GLU B C 1
ATOM 3931 O O . GLU B 1 174 ? 21.965 23.672 -1.576 1 44.71 174 GLU B O 1
ATOM 3936 N N . GLU B 1 175 ? 22.131 23.236 0.618 1 47.12 175 GLU B N 1
ATOM 3937 C CA . GLU B 1 175 ? 21.608 21.896 0.37 1 47.12 175 GLU B CA 1
ATOM 3938 C C . GLU B 1 175 ? 20.134 21.943 -0.022 1 47.12 175 GLU B C 1
ATOM 3940 O O . GLU B 1 175 ? 19.696 21.197 -0.9 1 47.12 175 GLU B O 1
ATOM 3945 N N . TRP B 1 176 ? 19.414 22.92 0.664 1 48.91 176 TRP B N 1
ATOM 3946 C CA . TRP B 1 176 ? 17.998 23.047 0.335 1 48.91 176 TRP B CA 1
ATOM 3947 C C . TRP B 1 176 ? 17.814 23.593 -1.077 1 48.91 176 TRP B C 1
ATOM 3949 O O . TRP B 1 176 ? 16.958 23.116 -1.827 1 48.91 176 TRP B O 1
ATOM 3959 N N . THR B 1 177 ? 18.546 24.784 -1.286 1 48.74 177 THR B N 1
ATOM 3960 C CA . THR B 1 177 ? 18.475 25.34 -2.633 1 48.74 177 THR B CA 1
ATOM 3961 C C . THR B 1 177 ? 18.83 24.281 -3.673 1 48.74 177 THR B C 1
ATOM 3963 O O . THR B 1 177 ? 18.168 24.174 -4.708 1 48.74 177 THR B O 1
ATOM 3966 N N . LYS B 1 178 ? 19.918 23.541 -3.344 1 47.19 178 LYS B N 1
ATOM 3967 C CA . LYS B 1 178 ? 20.361 22.535 -4.305 1 47.19 178 LYS B CA 1
ATOM 3968 C C . LYS B 1 178 ? 19.322 21.427 -4.459 1 47.19 178 LYS B C 1
ATOM 3970 O O . LYS B 1 178 ? 19.126 20.901 -5.557 1 47.19 178 LYS B O 1
ATOM 3975 N N . ARG B 1 179 ? 18.68 21.387 -3.359 1 46.91 179 ARG B N 1
ATOM 3976 C CA . ARG B 1 179 ? 17.723 20.286 -3.396 1 46.91 179 ARG B CA 1
ATOM 3977 C C . ARG B 1 179 ? 16.319 20.792 -3.713 1 46.91 179 ARG B C 1
ATOM 3979 O O . ARG B 1 179 ? 15.342 20.052 -3.582 1 46.91 179 ARG B O 1
ATOM 3986 N N . ASN B 1 180 ? 16.238 22 -4.213 1 48.15 180 ASN B N 1
ATOM 3987 C CA . ASN B 1 180 ? 14.953 22.612 -4.536 1 48.15 180 ASN B CA 1
ATOM 3988 C C . ASN B 1 180 ? 13.964 22.482 -3.381 1 48.15 180 ASN B C 1
ATOM 3990 O O . ASN B 1 180 ? 12.787 22.191 -3.597 1 48.15 180 ASN B O 1
ATOM 3994 N N . PHE B 1 181 ? 14.456 22.456 -2.13 1 54.93 181 PHE B N 1
ATOM 3995 C CA . PHE B 1 181 ? 13.613 22.307 -0.95 1 54.93 181 PHE B CA 1
ATOM 3996 C C . PHE B 1 181 ? 13.076 23.658 -0.493 1 54.93 181 PHE B C 1
ATOM 3998 O O . PHE B 1 181 ? 12.295 23.733 0.458 1 54.93 181 PHE B O 1
ATOM 4005 N N . ASP B 1 182 ? 13.32 24.68 -1.155 1 61.75 182 ASP B N 1
ATOM 4006 C CA . ASP B 1 182 ? 12.906 26.018 -0.743 1 61.75 182 ASP B CA 1
ATOM 4007 C C . ASP B 1 182 ? 11.384 26.136 -0.712 1 61.75 182 ASP B C 1
ATOM 4009 O O . ASP B 1 182 ? 10.837 27.003 -0.027 1 61.75 182 ASP B O 1
ATOM 4013 N N . GLY B 1 183 ? 10.856 25.212 -1.189 1 78.22 183 GLY B N 1
ATOM 4014 C CA . GLY B 1 183 ? 9.417 25.36 -1.339 1 78.22 183 GLY B CA 1
ATOM 4015 C C . GLY B 1 183 ? 8.625 24.505 -0.368 1 78.22 183 GLY B C 1
ATOM 4016 O O . GLY B 1 183 ? 7.398 24.426 -0.461 1 78.22 183 GLY B O 1
ATOM 4017 N N . LYS B 1 184 ? 9.291 23.974 0.628 1 88.94 184 LYS B N 1
ATOM 4018 C CA . LYS B 1 184 ? 8.568 23.204 1.636 1 88.94 184 LYS B CA 1
ATOM 4019 C C . LYS B 1 184 ? 7.836 24.123 2.609 1 88.94 184 LYS B C 1
ATOM 4021 O O . LYS B 1 184 ? 8.31 25.22 2.911 1 88.94 184 LYS B O 1
ATOM 4026 N N . LEU B 1 185 ? 6.73 23.631 3.161 1 93.67 185 LEU B N 1
ATOM 4027 C CA . LEU B 1 185 ? 5.936 24.445 4.075 1 93.67 185 LEU B CA 1
ATOM 4028 C C . LEU B 1 185 ? 6.754 24.842 5.299 1 93.67 185 LEU B C 1
ATOM 4030 O O . LEU B 1 185 ? 6.697 25.991 5.743 1 93.67 185 LEU B O 1
ATOM 4034 N N . ARG B 1 186 ? 7.527 23.958 5.842 1 90.6 186 ARG B N 1
ATOM 4035 C CA . ARG B 1 186 ? 8.316 24.255 7.033 1 90.6 186 ARG B CA 1
ATOM 4036 C C . ARG B 1 186 ? 9.36 25.329 6.745 1 90.6 186 ARG B C 1
ATOM 4038 O O . ARG B 1 186 ? 9.635 26.178 7.595 1 90.6 186 ARG B O 1
ATOM 4045 N N . VAL B 1 187 ? 9.91 25.231 5.568 1 86.72 187 VAL B N 1
ATOM 4046 C CA . VAL B 1 187 ? 10.915 26.217 5.187 1 86.72 187 VAL B CA 1
ATOM 4047 C C . VAL B 1 187 ? 10.261 27.587 5.027 1 86.72 187 VAL B C 1
ATOM 4049 O O . VAL B 1 187 ? 10.779 28.591 5.521 1 86.72 187 VAL B O 1
ATOM 4052 N N . ALA B 1 188 ? 9.151 27.603 4.303 1 92.84 188 ALA B N 1
ATOM 4053 C CA . ALA B 1 188 ? 8.4 28.848 4.162 1 92.84 188 ALA B CA 1
ATOM 4054 C C . ALA B 1 188 ? 8.03 29.423 5.527 1 92.84 188 ALA B C 1
ATOM 4056 O O . ALA B 1 188 ? 8.107 30.635 5.738 1 92.84 188 ALA B O 1
ATOM 4057 N N . ALA B 1 189 ? 7.653 28.588 6.432 1 94.82 189 ALA B N 1
ATOM 4058 C CA . ALA B 1 189 ? 7.3 29.006 7.786 1 94.82 189 ALA B CA 1
ATOM 4059 C C . ALA B 1 189 ? 8.503 29.611 8.505 1 94.82 189 ALA B C 1
ATOM 4061 O O . ALA B 1 189 ? 8.393 30.669 9.129 1 94.82 189 ALA B O 1
ATOM 4062 N N . THR B 1 190 ? 9.586 28.927 8.387 1 88.33 190 THR B N 1
ATOM 4063 C CA . THR B 1 190 ? 10.808 29.411 9.018 1 88.33 190 THR B CA 1
ATOM 4064 C C . THR B 1 190 ? 11.184 30.79 8.484 1 88.33 190 THR B C 1
ATOM 4066 O O . THR B 1 190 ? 11.566 31.676 9.251 1 88.33 190 THR B O 1
ATOM 4069 N N . THR B 1 191 ? 11.106 30.907 7.241 1 88.95 191 THR B N 1
ATOM 4070 C CA . THR B 1 191 ? 11.415 32.184 6.606 1 88.95 191 THR B CA 1
ATOM 4071 C C . THR B 1 191 ? 10.493 33.283 7.125 1 88.95 191 THR B C 1
ATOM 4073 O O . THR B 1 191 ? 10.909 34.435 7.265 1 88.95 191 THR B O 1
ATOM 4076 N N . ALA B 1 192 ? 9.335 32.97 7.44 1 94.24 192 ALA B N 1
ATOM 4077 C CA . ALA B 1 192 ? 8.357 33.923 7.96 1 94.24 192 ALA B CA 1
ATOM 4078 C C . ALA B 1 192 ? 8.425 34 9.483 1 94.24 192 ALA B C 1
ATOM 4080 O O . ALA B 1 192 ? 7.571 34.625 10.117 1 94.24 192 ALA B O 1
ATOM 4081 N N . ASN B 1 193 ? 9.39 33.31 10.089 1 94.41 193 ASN B N 1
ATOM 4082 C CA . ASN B 1 193 ? 9.614 33.288 11.531 1 94.41 193 ASN B CA 1
ATOM 4083 C C . ASN B 1 193 ? 8.433 32.667 12.272 1 94.41 193 ASN B C 1
ATOM 4085 O O . ASN B 1 193 ? 8.02 33.167 13.319 1 94.41 193 ASN B O 1
ATOM 4089 N N . ILE B 1 194 ? 7.85 31.691 11.685 1 96.97 194 ILE B N 1
ATOM 4090 C CA . ILE B 1 194 ? 6.769 30.938 12.311 1 96.97 194 ILE B CA 1
ATOM 4091 C C . ILE B 1 194 ? 7.265 29.546 12.697 1 96.97 194 ILE B C 1
ATOM 4093 O O . ILE B 1 194 ? 7.633 28.749 11.831 1 96.97 194 ILE B O 1
ATOM 4097 N N . PRO B 1 195 ? 7.281 29.172 13.955 1 97.28 195 PRO B N 1
ATOM 4098 C CA . PRO B 1 195 ? 7.664 27.81 14.333 1 97.28 195 PRO B CA 1
ATOM 4099 C C . PRO B 1 195 ? 6.785 26.747 13.678 1 97.28 195 PRO B C 1
ATOM 4101 O O . PRO B 1 195 ? 5.573 26.937 13.549 1 97.28 195 PRO B O 1
ATOM 4104 N N . SER B 1 196 ? 7.435 25.69 13.226 1 97.37 196 SER B N 1
ATOM 4105 C CA . SER B 1 196 ? 6.691 24.661 12.506 1 97.37 196 SER B CA 1
ATOM 4106 C C . SER B 1 196 ? 7.302 23.282 12.725 1 97.37 196 SER B C 1
ATOM 4108 O O . SER B 1 196 ? 8.506 23.161 12.961 1 97.37 196 SER B O 1
ATOM 4110 N N . ILE B 1 197 ? 6.417 22.269 12.719 1 97.36 197 ILE B N 1
ATOM 4111 C CA . ILE B 1 197 ? 6.863 20.884 12.832 1 97.36 197 ILE B CA 1
ATOM 4112 C C . ILE B 1 197 ? 6.103 20.014 11.834 1 97.36 197 ILE B C 1
ATOM 4114 O O . ILE B 1 197 ? 5.042 20.405 11.342 1 97.36 197 ILE B O 1
ATOM 4118 N N . THR B 1 198 ? 6.708 18.848 11.544 1 96.46 198 THR B N 1
ATOM 4119 C CA . THR B 1 198 ? 6.106 17.857 10.659 1 96.46 198 THR B CA 1
ATOM 4120 C C . THR B 1 198 ? 6.05 16.49 11.337 1 96.46 198 THR B C 1
ATOM 4122 O O . THR B 1 198 ? 6.976 15.688 11.205 1 96.46 198 THR B O 1
ATOM 4125 N N . PRO B 1 199 ? 4.957 16.247 12.044 1 96.95 199 PRO B N 1
ATOM 4126 C CA . PRO B 1 199 ? 4.774 14.876 12.527 1 96.95 199 PRO B CA 1
ATOM 4127 C C . PRO B 1 199 ? 4.548 13.878 11.394 1 96.95 199 PRO B C 1
ATOM 4129 O O . PRO B 1 199 ? 3.776 14.15 10.471 1 96.95 199 PRO B O 1
ATOM 4132 N N . GLU B 1 200 ? 5.22 12.798 11.424 1 95.34 200 GLU B N 1
ATOM 4133 C CA . GLU B 1 200 ? 5.022 11.642 10.553 1 95.34 200 GLU B CA 1
ATOM 4134 C C . GLU B 1 200 ? 4.268 10.53 11.276 1 95.34 200 GLU B C 1
ATOM 4136 O O . GLU B 1 200 ? 4.844 9.814 12.098 1 95.34 200 GLU B O 1
ATOM 4141 N N . LEU B 1 201 ? 3.025 10.399 10.937 1 95.78 201 LEU B N 1
ATOM 4142 C CA . LEU B 1 201 ? 2.12 9.54 11.693 1 95.78 201 LEU B CA 1
ATOM 4143 C C . LEU B 1 201 ? 1.967 8.182 11.016 1 95.78 201 LEU B C 1
ATOM 4145 O O . LEU B 1 201 ? 0.927 7.895 10.419 1 95.78 201 LEU B O 1
ATOM 4149 N N . ALA B 1 202 ? 2.965 7.347 11.143 1 91.52 202 ALA B N 1
ATOM 4150 C CA . ALA B 1 202 ? 3.009 5.963 10.677 1 91.52 202 ALA B CA 1
ATOM 4151 C C . ALA B 1 202 ? 3.011 5.898 9.152 1 91.52 202 ALA B C 1
ATOM 4153 O O . ALA B 1 202 ? 3.834 6.542 8.498 1 91.52 202 ALA B O 1
ATOM 4154 N N . HIS B 1 203 ? 2.092 4.965 8.577 1 85.9 203 HIS B N 1
ATOM 4155 C CA . HIS B 1 203 ? 2.264 4.701 7.153 1 85.9 203 HIS B CA 1
ATOM 4156 C C . HIS B 1 203 ? 1.057 5.183 6.354 1 85.9 203 HIS B C 1
ATOM 4158 O O . HIS B 1 203 ? 0.002 5.466 6.926 1 85.9 203 HIS B O 1
ATOM 4164 N N . ASN B 1 204 ? 1.269 5.253 5.113 1 87.01 204 ASN B N 1
ATOM 4165 C CA . ASN B 1 204 ? 0.326 5.914 4.217 1 87.01 204 ASN B CA 1
ATOM 4166 C C . ASN B 1 204 ? -0.794 4.97 3.786 1 87.01 204 ASN B C 1
ATOM 4168 O O . ASN B 1 204 ? -0.711 3.76 4.006 1 87.01 204 ASN B O 1
ATOM 4172 N N . LYS B 1 205 ? -1.924 5.519 3.36 1 90.43 205 LYS B N 1
ATOM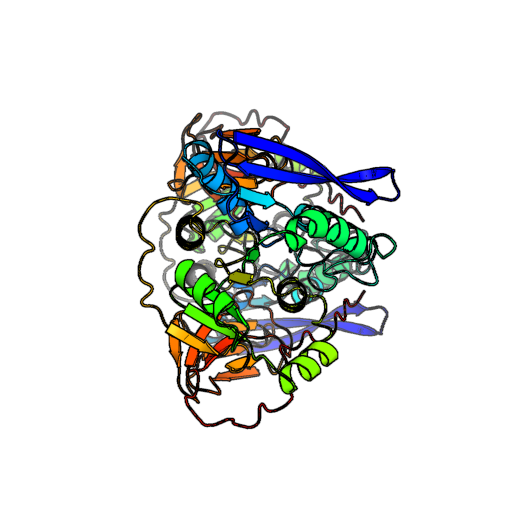 4173 C CA . LYS B 1 205 ? -3.083 4.935 2.693 1 90.43 205 LYS B CA 1
ATOM 4174 C C . LYS B 1 205 ? -3.958 4.168 3.682 1 90.43 205 LYS B C 1
ATOM 4176 O O . LYS B 1 205 ? -5.076 3.77 3.35 1 90.43 205 LYS B O 1
ATOM 4181 N N . GLN B 1 206 ? -3.401 3.912 4.85 1 90.84 206 GLN B N 1
ATOM 4182 C CA . GLN B 1 206 ? -4.18 3.204 5.861 1 90.84 206 GLN B CA 1
ATOM 4183 C C . GLN B 1 206 ? -4.312 4.033 7.135 1 90.84 206 GLN B C 1
ATOM 4185 O O . GLN B 1 206 ? -3.432 4.835 7.454 1 90.84 206 GLN B O 1
ATOM 4190 N N . LEU B 1 207 ? -5.401 3.792 7.824 1 92.75 207 LEU B N 1
ATOM 4191 C CA . LEU B 1 207 ? -5.577 4.416 9.131 1 92.75 207 LEU B CA 1
ATOM 4192 C C . LEU B 1 207 ? -4.96 3.56 10.23 1 92.75 207 LEU B C 1
ATOM 4194 O O . LEU B 1 207 ? -5.336 2.398 10.404 1 92.75 207 LEU B O 1
ATOM 4198 N N . VAL B 1 208 ? -4.02 4.104 10.864 1 92.84 208 VAL B N 1
ATOM 4199 C CA . VAL B 1 208 ? -3.311 3.413 11.936 1 92.84 208 VAL B CA 1
ATOM 4200 C C . VAL B 1 208 ? -3.706 4.008 13.285 1 92.84 208 VAL B C 1
ATOM 4202 O O . VAL B 1 208 ? -3.311 5.129 13.615 1 92.84 208 VAL B O 1
ATOM 4205 N N . GLU B 1 209 ? -4.361 3.235 14.041 1 93.43 209 GLU B N 1
ATOM 4206 C CA . GLU B 1 209 ? -5.009 3.732 15.252 1 93.43 209 GLU B CA 1
ATOM 4207 C C . GLU B 1 209 ? -3.99 4.335 16.215 1 93.43 209 GLU B C 1
ATOM 4209 O O . GLU B 1 209 ? -4.198 5.43 16.741 1 93.43 209 GLU B O 1
ATOM 4214 N N . SER B 1 210 ? -2.895 3.647 16.449 1 93.88 210 SER B N 1
ATOM 4215 C CA . SER B 1 210 ? -1.913 4.131 17.414 1 93.88 210 SER B CA 1
ATOM 4216 C C . SER B 1 210 ? -1.343 5.481 16.993 1 93.88 210 SER B C 1
ATOM 4218 O O . SER B 1 210 ? -1.146 6.366 17.829 1 93.88 210 SER B O 1
ATOM 4220 N N . ALA B 1 211 ? -1.074 5.638 15.742 1 95.5 211 ALA B N 1
ATOM 4221 C CA . ALA B 1 211 ? -0.534 6.892 15.223 1 95.5 211 ALA B CA 1
ATOM 4222 C C . ALA B 1 211 ? -1.569 8.01 15.307 1 95.5 211 ALA B C 1
ATOM 4224 O O . ALA B 1 211 ? -1.229 9.159 15.597 1 95.5 211 ALA B O 1
ATOM 4225 N N . ILE B 1 212 ? -2.82 7.659 15.043 1 96.66 212 ILE B N 1
ATOM 4226 C CA . ILE B 1 212 ? -3.91 8.628 15.073 1 96.66 212 ILE B CA 1
ATOM 4227 C C . ILE B 1 212 ? -4.118 9.126 16.502 1 96.66 212 ILE B C 1
ATOM 4229 O O . ILE B 1 212 ? -4.253 10.33 16.733 1 96.66 212 ILE B O 1
ATOM 4233 N N . VAL B 1 213 ? -4.082 8.231 17.425 1 96.7 213 VAL B N 1
ATOM 4234 C CA . VAL B 1 213 ? -4.223 8.602 18.829 1 96.7 213 VAL B CA 1
ATOM 4235 C C . VAL B 1 213 ? -3.068 9.51 19.242 1 96.7 213 VAL B C 1
ATOM 4237 O O . VAL B 1 213 ? -3.279 10.54 19.887 1 96.7 213 VAL B O 1
ATOM 4240 N N . ALA B 1 214 ? -1.896 9.125 18.849 1 96.27 214 ALA B N 1
ATOM 4241 C CA . ALA B 1 214 ? -0.725 9.947 19.14 1 96.27 214 ALA B CA 1
ATOM 4242 C C . ALA B 1 214 ? -0.871 11.342 18.539 1 96.27 214 ALA B C 1
ATOM 4244 O O . ALA B 1 214 ? -0.471 12.334 19.152 1 96.27 214 ALA B O 1
ATOM 4245 N N . GLY B 1 215 ? -1.4 11.403 17.327 1 97.91 215 GLY B N 1
ATOM 4246 C CA . GLY B 1 215 ? -1.616 12.685 16.676 1 97.91 215 GLY B CA 1
ATOM 4247 C C . GLY B 1 215 ? -2.594 13.575 17.42 1 97.91 215 GLY B C 1
ATOM 4248 O O . GLY B 1 215 ? -2.347 14.771 17.591 1 97.91 215 GLY B O 1
ATOM 4249 N N . VAL B 1 216 ? -3.708 13.007 17.873 1 98.1 216 VAL B N 1
ATOM 4250 C CA . VAL B 1 216 ? -4.717 13.766 18.605 1 98.1 216 VAL B CA 1
ATOM 4251 C C . VAL B 1 216 ? -4.126 14.28 19.916 1 98.1 216 VAL B C 1
ATOM 4253 O O . VAL B 1 216 ? -4.231 15.469 20.227 1 98.1 216 VAL B O 1
ATOM 4256 N N . GLU B 1 217 ? -3.496 13.41 20.619 1 97.02 217 GLU B N 1
ATOM 4257 C CA . GLU B 1 217 ? -2.883 13.794 21.887 1 97.02 217 GLU B CA 1
ATOM 4258 C C . GLU B 1 217 ? -1.801 14.849 21.679 1 97.02 217 GLU B C 1
ATOM 4260 O O . GLU B 1 217 ? -1.688 15.793 22.464 1 97.02 217 GLU B O 1
ATOM 4265 N N . GLY B 1 218 ? -1.026 14.606 20.645 1 97.99 218 GLY B N 1
ATOM 4266 C CA . GLY B 1 218 ? 0.018 15.567 20.328 1 97.99 218 GLY B CA 1
ATOM 4267 C C . GLY B 1 218 ? -0.518 16.957 20.042 1 97.99 218 GLY B C 1
ATOM 4268 O O . GLY B 1 218 ? 0.01 17.948 20.551 1 97.99 218 GLY B O 1
ATOM 4269 N N . LEU B 1 219 ? -1.583 17.076 19.29 1 98.45 219 LEU B N 1
ATOM 4270 C CA . LEU B 1 219 ? -2.155 18.373 18.943 1 98.45 219 LEU B CA 1
ATOM 4271 C C . LEU B 1 219 ? -2.778 19.037 20.167 1 98.45 219 LEU B C 1
ATOM 4273 O O . LEU B 1 219 ? -2.702 20.258 20.321 1 98.45 219 LEU B O 1
ATOM 4277 N N . LEU B 1 220 ? -3.406 18.25 20.997 1 97.64 220 LEU B N 1
ATOM 4278 C CA . LEU B 1 220 ? -3.954 18.805 22.229 1 97.64 220 LEU B CA 1
ATOM 4279 C C . LEU B 1 220 ? -2.848 19.383 23.104 1 97.64 220 LEU B C 1
ATOM 4281 O O . LEU B 1 220 ? -3.004 20.464 23.678 1 97.64 220 LEU B O 1
ATOM 4285 N N . ASN B 1 221 ? -1.758 18.727 23.201 1 97.95 221 ASN B N 1
ATOM 4286 C CA . ASN B 1 221 ? -0.629 19.214 23.985 1 97.95 221 ASN B CA 1
ATOM 4287 C C . ASN B 1 221 ? -0.03 20.48 23.379 1 97.95 221 ASN B C 1
ATOM 4289 O O . ASN B 1 221 ? 0.391 21.382 24.105 1 97.95 221 ASN B O 1
ATOM 4293 N N . VAL B 1 222 ? 0.073 20.491 22.074 1 98.17 222 VAL B N 1
ATOM 4294 C CA . VAL B 1 222 ? 0.547 21.69 21.392 1 98.17 222 VAL B CA 1
ATOM 4295 C C . VAL B 1 222 ? -0.371 22.867 21.716 1 98.17 222 VAL B C 1
ATOM 4297 O O . VAL B 1 222 ? 0.101 23.973 21.991 1 98.17 222 VAL B O 1
ATOM 4300 N N . CYS B 1 223 ? -1.656 22.645 21.701 1 97.99 223 CYS B N 1
ATOM 4301 C CA . CYS B 1 223 ? -2.611 23.693 22.046 1 97.99 223 CYS B CA 1
ATOM 4302 C C . CYS B 1 223 ? -2.382 24.191 23.468 1 97.99 223 CYS B C 1
ATOM 4304 O O . CYS B 1 223 ? -2.475 25.391 23.732 1 97.99 223 CYS B O 1
ATOM 4306 N N . ARG B 1 224 ? -2.082 23.298 24.342 1 97.41 224 ARG B N 1
ATOM 4307 C CA . ARG B 1 224 ? -1.801 23.684 25.721 1 97.41 224 ARG B CA 1
ATOM 4308 C C . ARG B 1 224 ? -0.51 24.491 25.812 1 97.41 224 ARG B C 1
ATOM 4310 O O . ARG B 1 224 ? -0.449 25.497 26.522 1 97.41 224 ARG B O 1
ATOM 4317 N N . SER B 1 225 ? 0.446 24.006 25.097 1 97.17 225 SER B N 1
ATOM 4318 C CA . SER B 1 225 ? 1.741 24.678 25.128 1 97.17 225 SER B CA 1
ATOM 4319 C C . SER B 1 225 ? 1.637 26.105 24.601 1 97.17 225 SER B C 1
ATOM 4321 O O . SER B 1 225 ? 2.384 26.987 25.031 1 97.17 225 SER B O 1
ATOM 4323 N N . LEU B 1 226 ? 0.692 26.345 23.696 1 97.03 226 LEU B N 1
ATOM 4324 C CA . LEU B 1 226 ? 0.48 27.665 23.111 1 97.03 226 LEU B CA 1
ATOM 4325 C C . LEU B 1 226 ? -0.548 28.456 23.913 1 97.03 226 LEU B C 1
ATOM 4327 O O . LEU B 1 226 ? -0.918 29.569 23.53 1 97.03 226 LEU B O 1
ATOM 4331 N N . SER B 1 227 ? -1.094 27.836 24.948 1 95.89 227 SER B N 1
ATOM 4332 C CA . SER B 1 227 ? -2.079 28.45 25.833 1 95.89 227 SER B CA 1
ATOM 4333 C C . SER B 1 227 ? -3.416 28.641 25.124 1 95.89 227 SER B C 1
ATOM 4335 O O . SER B 1 227 ? -4.161 29.572 25.434 1 95.89 227 SER B O 1
ATOM 4337 N N . ILE B 1 228 ? -3.628 27.864 24.12 1 97.08 228 ILE B N 1
ATOM 4338 C CA . ILE B 1 228 ? -4.934 27.831 23.47 1 97.08 228 ILE B CA 1
ATOM 4339 C C . ILE B 1 228 ? -5.914 27.028 24.323 1 97.08 228 ILE B C 1
ATOM 4341 O O . ILE B 1 228 ? -7.1 27.36 24.396 1 97.08 228 ILE B O 1
ATOM 4345 N N . LEU B 1 229 ? -5.427 25.963 24.865 1 95.86 229 LEU B N 1
ATOM 4346 C CA . LEU B 1 229 ? -6.156 25.153 25.836 1 95.86 229 LEU B CA 1
ATOM 4347 C C . LEU B 1 229 ? -5.531 25.272 27.222 1 95.86 229 LEU B C 1
ATOM 4349 O O . LEU B 1 229 ? -4.316 25.444 27.347 1 95.86 229 LEU B O 1
ATOM 4353 N N . THR B 1 230 ? -6.426 25.127 28.18 1 92.85 230 THR B N 1
ATOM 4354 C CA . THR B 1 230 ? -5.917 25.101 29.546 1 92.85 230 THR B CA 1
ATOM 4355 C C . THR B 1 230 ? -5.409 23.709 29.908 1 92.85 230 THR B C 1
ATOM 4357 O O . THR B 1 230 ? -5.826 22.715 29.309 1 92.85 230 THR B O 1
ATOM 4360 N N . GLY B 1 231 ? -4.452 23.736 30.862 1 91.2 231 GLY B N 1
ATOM 4361 C CA . GLY B 1 231 ? -3.944 22.46 31.341 1 91.2 231 GLY B CA 1
ATOM 4362 C C . GLY B 1 231 ? -2.435 22.344 31.242 1 91.2 231 GLY B C 1
ATOM 4363 O O . GLY B 1 231 ? -1.789 23.144 30.561 1 91.2 231 GLY B O 1
ATOM 4364 N N . ALA B 1 232 ? -1.889 21.308 31.848 1 91.64 232 ALA B N 1
ATOM 4365 C CA . ALA B 1 232 ? -0.448 21.071 31.853 1 91.64 232 ALA B CA 1
ATOM 4366 C C . ALA B 1 232 ? -0.003 20.366 30.575 1 91.64 232 ALA B C 1
ATOM 4368 O O . ALA B 1 232 ? -0.73 19.528 30.036 1 91.64 232 ALA B O 1
ATOM 4369 N N . VAL B 1 233 ? 1.075 20.803 30.101 1 90.59 233 VAL B N 1
ATOM 4370 C CA . VAL B 1 233 ? 1.712 20.11 28.987 1 90.59 233 VAL B CA 1
ATOM 4371 C C . VAL B 1 233 ? 2.426 18.859 29.497 1 90.59 233 VAL B C 1
ATOM 4373 O O . VAL B 1 233 ? 3.188 18.923 30.464 1 90.59 233 VAL B O 1
ATOM 4376 N N . GLU B 1 234 ? 2.164 17.774 28.937 1 89.97 234 GLU B N 1
ATOM 4377 C CA . GLU B 1 234 ? 2.839 16.543 29.338 1 89.97 234 GLU B CA 1
ATOM 4378 C C . GLU B 1 234 ? 4.336 16.616 29.049 1 89.97 234 GLU B C 1
ATOM 4380 O O . GLU B 1 234 ? 4.745 17.021 27.959 1 89.97 234 GLU B O 1
ATOM 4385 N N . PRO B 1 235 ? 5.109 16.25 30.05 1 89.95 235 PRO B N 1
ATOM 4386 C CA . PRO B 1 235 ? 6.552 16.27 29.801 1 89.95 235 PRO B CA 1
ATOM 4387 C C . PRO B 1 235 ? 6.98 15.274 28.726 1 89.95 235 PRO B C 1
ATOM 4389 O O . PRO B 1 235 ? 6.38 14.204 28.597 1 89.95 235 PRO B O 1
ATOM 4392 N N . TRP B 1 236 ? 7.911 15.67 27.973 1 90.94 236 TRP B N 1
ATOM 4393 C CA . TRP B 1 236 ? 8.409 14.818 26.898 1 90.94 236 TRP B CA 1
ATOM 4394 C C . TRP B 1 236 ? 9.658 14.062 27.338 1 90.94 236 TRP B C 1
ATOM 4396 O O . TRP B 1 236 ? 10.6 14.659 27.866 1 90.94 236 TRP B O 1
ATOM 4406 N N . ASN B 1 237 ? 9.716 12.746 27.207 1 88.14 237 ASN B N 1
ATOM 4407 C CA . ASN B 1 237 ? 10.826 11.892 27.616 1 88.14 237 ASN B CA 1
ATOM 4408 C C . ASN B 1 237 ? 11.385 11.097 26.439 1 88.14 237 ASN B C 1
ATOM 4410 O O . ASN B 1 237 ? 12.003 10.048 26.63 1 88.14 237 ASN B O 1
ATOM 4414 N N . GLY B 1 238 ? 11.176 11.659 25.287 1 89.75 238 GLY B N 1
ATOM 4415 C CA . GLY B 1 238 ? 11.654 10.934 24.12 1 89.75 238 GLY B CA 1
ATOM 4416 C C . GLY B 1 238 ? 13.099 11.241 23.777 1 89.75 238 GLY B C 1
ATOM 4417 O O . GLY B 1 238 ? 13.867 11.678 24.637 1 89.75 238 GLY B O 1
ATOM 4418 N N . GLN B 1 239 ? 13.503 10.788 22.557 1 88.61 239 GLN B N 1
ATOM 4419 C CA . GLN B 1 239 ? 14.879 10.967 22.105 1 88.61 239 GLN B CA 1
ATOM 4420 C C . GLN B 1 239 ? 14.932 11.774 20.811 1 88.61 239 GLN B C 1
ATOM 4422 O O . GLN B 1 239 ? 13.995 11.737 20.011 1 88.61 239 GLN B O 1
ATOM 4427 N N . THR B 1 240 ? 16.023 12.46 20.693 1 89.5 240 THR B N 1
ATOM 4428 C CA . THR B 1 240 ? 16.253 13.248 19.487 1 89.5 240 THR B CA 1
ATOM 4429 C C . THR B 1 240 ? 17.409 12.67 18.676 1 89.5 240 THR B C 1
ATOM 4431 O O . THR B 1 240 ? 18.445 12.304 19.235 1 89.5 240 THR B O 1
ATOM 4434 N N . TYR B 1 241 ? 17.159 12.491 17.42 1 88.3 241 TYR B N 1
ATOM 4435 C CA . TYR B 1 241 ? 18.165 12.007 16.481 1 88.3 241 TYR B CA 1
ATOM 4436 C C . TYR B 1 241 ? 18.284 12.939 15.281 1 88.3 241 TYR B C 1
ATOM 4438 O O . TYR B 1 241 ? 17.497 13.877 15.135 1 88.3 241 TYR B O 1
ATOM 4446 N N . ARG B 1 242 ? 19.311 12.676 14.49 1 83.82 242 ARG B N 1
ATOM 4447 C CA . ARG B 1 242 ? 19.473 13.387 13.225 1 83.82 242 ARG B CA 1
ATOM 4448 C C . ARG B 1 242 ? 18.893 12.582 12.067 1 83.82 242 ARG B C 1
ATOM 4450 O O . ARG B 1 242 ? 19.024 11.357 12.028 1 83.82 242 ARG B O 1
ATOM 4457 N N . ASN B 1 243 ? 18.348 13.294 11.201 1 74.54 243 ASN B N 1
ATOM 4458 C CA . ASN B 1 243 ? 17.695 12.677 10.051 1 74.54 243 ASN B CA 1
ATOM 4459 C C . ASN B 1 243 ? 18.66 12.51 8.881 1 74.54 243 ASN B C 1
ATOM 4461 O O . ASN B 1 243 ? 19.698 13.173 8.827 1 74.54 243 ASN B O 1
ATOM 4465 N N . HIS B 1 244 ? 18.272 11.583 7.944 1 60.82 244 HIS B N 1
ATOM 4466 C CA . HIS B 1 244 ? 18.635 11.433 6.54 1 60.82 244 HIS B CA 1
ATOM 4467 C C . HIS B 1 244 ? 20.082 10.974 6.391 1 60.82 244 HIS B C 1
ATOM 4469 O O . HIS B 1 244 ? 20.547 10.724 5.277 1 60.82 244 HIS B O 1
ATOM 4475 N N . LEU B 1 245 ? 20.736 10.629 7.442 1 62.14 245 LEU B N 1
ATOM 4476 C CA . LEU B 1 245 ? 22.15 10.317 7.266 1 62.14 245 LEU B CA 1
ATOM 4477 C C . LEU B 1 245 ? 22.39 8.814 7.352 1 62.14 245 LEU B C 1
ATOM 4479 O O . LEU B 1 245 ? 23.44 8.323 6.93 1 62.14 245 LEU B O 1
ATOM 4483 N N . GLY B 1 246 ? 21.525 8.11 7.682 1 70.34 246 GLY B N 1
ATOM 4484 C CA . GLY B 1 246 ? 21.744 6.687 7.885 1 70.34 246 GLY B CA 1
ATOM 4485 C C . GLY B 1 246 ? 20.871 5.816 7.003 1 70.34 246 GLY B C 1
ATOM 4486 O O . GLY B 1 246 ? 20.442 4.737 7.416 1 70.34 246 GLY B O 1
ATOM 4487 N N . ARG B 1 247 ? 20.689 6.247 5.794 1 83.09 247 ARG B N 1
ATOM 4488 C CA . ARG B 1 247 ? 19.841 5.47 4.895 1 83.09 247 ARG B CA 1
ATOM 4489 C C . ARG B 1 247 ? 20.637 4.363 4.212 1 83.09 247 ARG B C 1
ATOM 4491 O O . ARG B 1 247 ? 21.75 4.595 3.736 1 83.09 247 ARG B O 1
ATOM 4498 N N . VAL B 1 248 ? 20.118 3.226 4.236 1 92.57 248 VAL B N 1
ATOM 4499 C CA . VAL B 1 248 ? 20.657 2.098 3.483 1 92.57 248 VAL B CA 1
ATOM 4500 C C . VAL B 1 248 ? 19.867 1.914 2.19 1 92.57 248 VAL B C 1
ATOM 4502 O O . VAL B 1 248 ? 18.649 1.718 2.222 1 92.57 248 VAL B O 1
ATOM 4505 N N . SER B 1 249 ? 20.552 1.94 1.082 1 92.56 249 SER B N 1
ATOM 4506 C CA . SER B 1 249 ? 19.866 1.962 -0.206 1 92.56 249 SER B CA 1
ATOM 4507 C C . SER B 1 249 ? 20.098 0.668 -0.979 1 92.56 249 SER B C 1
ATOM 4509 O O . SER B 1 249 ? 21.06 -0.056 -0.713 1 92.56 249 SER B O 1
ATOM 4511 N N . ALA B 1 250 ? 19.301 0.4 -1.88 1 94.2 250 ALA B N 1
ATOM 4512 C CA . ALA B 1 250 ? 19.467 -0.717 -2.807 1 94.2 250 ALA B CA 1
ATOM 4513 C C . ALA B 1 250 ? 20.548 -0.415 -3.841 1 94.2 250 ALA B C 1
ATOM 4515 O O . ALA B 1 250 ? 20.453 0.568 -4.579 1 94.2 250 ALA B O 1
ATOM 4516 N N . ALA B 1 251 ? 21.518 -1.21 -3.936 1 93.19 251 ALA B N 1
ATOM 4517 C CA . ALA B 1 251 ? 22.565 -1.069 -4.945 1 93.19 251 ALA B CA 1
ATOM 4518 C C . ALA B 1 251 ? 22.077 -1.544 -6.31 1 93.19 251 ALA B C 1
ATOM 4520 O O . ALA B 1 251 ? 22.602 -1.124 -7.345 1 93.19 251 ALA B O 1
ATOM 4521 N N . THR B 1 252 ? 21.115 -2.455 -6.243 1 92.74 252 THR B N 1
ATOM 4522 C CA . THR B 1 252 ? 20.528 -3.027 -7.45 1 92.74 252 THR B CA 1
ATOM 4523 C C . THR B 1 252 ? 19.026 -3.234 -7.275 1 92.74 252 THR B C 1
ATOM 4525 O O . THR B 1 252 ? 18.519 -3.222 -6.151 1 92.74 252 THR B O 1
ATOM 4528 N N . SER B 1 253 ? 18.364 -3.315 -8.422 1 94.41 253 SER B N 1
ATOM 4529 C CA . SER B 1 253 ? 16.926 -3.567 -8.402 1 94.41 253 SER B CA 1
ATOM 4530 C C . SER B 1 253 ? 16.627 -5.036 -8.126 1 94.41 253 SER B C 1
ATOM 4532 O O . SER B 1 253 ? 17.41 -5.914 -8.493 1 94.41 253 SER B O 1
ATOM 4534 N N . GLY B 1 254 ? 15.524 -5.321 -7.43 1 95.6 254 GLY B N 1
ATOM 4535 C CA . GLY B 1 254 ? 15.115 -6.679 -7.108 1 95.6 254 GLY B CA 1
ATOM 4536 C C . GLY B 1 254 ? 14.018 -6.74 -6.062 1 95.6 254 GLY B C 1
ATOM 4537 O O . GLY B 1 254 ? 13.17 -5.848 -5.992 1 95.6 254 GLY B O 1
ATOM 4538 N N . LEU B 1 255 ? 13.979 -7.859 -5.42 1 95.93 255 LEU B N 1
ATOM 4539 C CA . LEU B 1 255 ? 13.027 -8.08 -4.337 1 95.93 255 LEU B CA 1
ATOM 4540 C C . LEU B 1 255 ? 13.712 -7.972 -2.979 1 95.93 255 LEU B C 1
ATOM 4542 O O . LEU B 1 255 ? 14.608 -8.759 -2.667 1 95.93 255 LEU B O 1
ATOM 4546 N N . PHE B 1 256 ? 13.293 -7.009 -2.166 1 95.42 256 PHE B N 1
ATOM 4547 C CA . PHE B 1 256 ? 13.886 -6.793 -0.851 1 95.42 256 PHE B CA 1
ATOM 4548 C C . PHE B 1 256 ? 13.185 -7.638 0.205 1 95.42 256 PHE B C 1
ATOM 4550 O O . PHE B 1 256 ? 11.962 -7.576 0.346 1 95.42 256 PHE B O 1
ATOM 4557 N N . VAL B 1 257 ? 14.005 -8.381 0.912 1 94.34 257 VAL B N 1
ATOM 4558 C CA . VAL B 1 257 ? 13.54 -9.172 2.047 1 94.34 257 VAL B CA 1
ATOM 4559 C C . VAL B 1 257 ? 14.234 -8.703 3.324 1 94.34 257 VAL B C 1
ATOM 4561 O O . VAL B 1 257 ? 15.415 -8.987 3.536 1 94.34 257 VAL B O 1
ATOM 4564 N N . ALA B 1 258 ? 13.492 -7.996 4.138 1 93.67 258 ALA B N 1
ATOM 4565 C CA . ALA B 1 258 ? 14.041 -7.587 5.428 1 93.67 258 ALA B CA 1
ATOM 4566 C C . ALA B 1 258 ? 14.172 -8.779 6.372 1 93.67 258 ALA B C 1
ATOM 4568 O O . ALA B 1 258 ? 13.311 -9.661 6.391 1 93.67 258 ALA B O 1
ATOM 4569 N N . ARG B 1 259 ? 15.206 -8.732 7.149 1 93.35 259 ARG B N 1
ATOM 4570 C CA . ARG B 1 259 ? 15.319 -9.752 8.186 1 93.35 259 ARG B CA 1
ATOM 4571 C C . ARG B 1 259 ? 14.168 -9.652 9.182 1 93.35 259 ARG B C 1
ATOM 4573 O O . ARG B 1 259 ? 13.715 -8.552 9.506 1 93.35 259 ARG B O 1
ATOM 4580 N N . GLU B 1 260 ? 13.834 -10.752 9.716 1 87.32 260 GLU B N 1
ATOM 4581 C CA . GLU B 1 260 ? 12.656 -10.84 10.573 1 87.32 260 GLU B CA 1
ATOM 4582 C C . GLU B 1 260 ? 12.855 -10.059 11.868 1 87.32 260 GLU B C 1
ATOM 4584 O O . GLU B 1 260 ? 11.896 -9.532 12.435 1 87.32 260 GLU B O 1
ATOM 4589 N N . ASP B 1 261 ? 14.003 -9.893 12.306 1 89.46 261 ASP B N 1
ATOM 4590 C CA . ASP B 1 261 ? 14.25 -9.288 13.611 1 89.46 261 ASP B CA 1
ATOM 4591 C C . ASP B 1 261 ? 14.536 -7.794 13.479 1 89.46 261 ASP B C 1
ATOM 4593 O O . ASP B 1 261 ? 14.786 -7.114 14.476 1 89.46 261 ASP B O 1
ATOM 4597 N N . VAL B 1 262 ? 14.554 -7.318 12.304 1 90.38 262 VAL B N 1
ATOM 4598 C CA . VAL B 1 262 ? 14.7 -5.878 12.119 1 90.38 262 VAL B CA 1
ATOM 4599 C C . VAL B 1 262 ? 13.361 -5.186 12.363 1 90.38 262 VAL B C 1
ATOM 4601 O O . VAL B 1 262 ? 12.378 -5.463 11.671 1 90.38 262 VAL B O 1
ATOM 4604 N N . GLU B 1 263 ? 13.312 -4.393 13.335 1 91.72 263 GLU B N 1
ATOM 4605 C CA . GLU B 1 263 ? 12.081 -3.713 13.727 1 91.72 263 GLU B CA 1
ATOM 4606 C C . GLU B 1 263 ? 12.321 -2.222 13.95 1 91.72 263 GLU B C 1
ATOM 4608 O O . GLU B 1 263 ? 13.445 -1.804 14.234 1 91.72 263 GLU B O 1
ATOM 4613 N N . LEU B 1 264 ? 11.271 -1.528 13.835 1 90.05 264 LEU B N 1
ATOM 4614 C CA . LEU B 1 264 ? 11.347 -0.1 14.122 1 90.05 264 LEU B CA 1
ATOM 4615 C C . LEU B 1 264 ? 11.778 0.143 15.564 1 90.05 264 LEU B C 1
ATOM 4617 O O . LEU B 1 264 ? 11.336 -0.561 16.475 1 90.05 264 LEU B O 1
ATOM 4621 N N . GLY B 1 265 ? 12.632 1.133 15.712 1 90.02 265 GLY B N 1
ATOM 4622 C CA . GLY B 1 265 ? 13.091 1.488 17.045 1 90.02 265 GLY B CA 1
ATOM 4623 C C . GLY B 1 265 ? 14.336 0.731 17.469 1 90.02 265 GLY B C 1
ATOM 4624 O O . GLY B 1 265 ? 14.98 1.091 18.457 1 90.02 265 GLY B O 1
ATOM 4625 N N . HIS B 1 266 ? 14.66 -0.292 16.743 1 91.66 266 HIS B N 1
ATOM 4626 C CA . HIS B 1 266 ? 15.831 -1.095 17.077 1 91.66 266 HIS B CA 1
ATOM 4627 C C . HIS B 1 266 ? 17.121 -0.332 16.795 1 91.66 266 HIS B C 1
ATOM 4629 O O . HIS B 1 266 ? 17.23 0.358 15.779 1 91.66 266 HIS B O 1
ATOM 4635 N N . GLU B 1 267 ? 18.061 -0.535 17.712 1 92.78 267 GLU B N 1
ATOM 4636 C CA . GLU B 1 267 ? 19.396 0.018 17.503 1 92.78 267 GLU B CA 1
ATOM 4637 C C . GLU B 1 267 ? 20.226 -0.875 16.585 1 92.78 267 GLU B C 1
ATOM 4639 O O . GLU B 1 267 ? 20.151 -2.103 16.672 1 92.78 267 GLU B O 1
ATOM 4644 N N . VAL B 1 268 ? 20.929 -0.194 15.739 1 94 268 VAL B N 1
ATOM 4645 C CA . VAL B 1 268 ? 21.8 -0.95 14.845 1 94 268 VAL B CA 1
ATOM 4646 C C . VAL B 1 268 ? 23.219 -0.39 14.909 1 94 268 VAL B C 1
ATOM 4648 O O . VAL B 1 268 ? 23.42 0.766 15.291 1 94 268 VAL B O 1
ATOM 4651 N N . ARG B 1 269 ? 24.235 -1.264 14.597 1 93.71 269 ARG B N 1
ATOM 4652 C CA . ARG B 1 269 ? 25.647 -0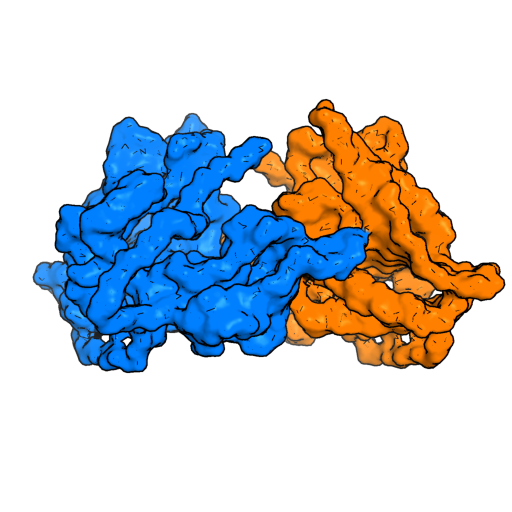.921 14.459 1 93.71 269 ARG B CA 1
ATOM 4653 C C . ARG B 1 269 ? 26.137 -1.18 13.038 1 93.71 269 ARG B C 1
ATOM 4655 O O . ARG B 1 269 ? 25.523 -1.949 12.295 1 93.71 269 ARG B O 1
ATOM 4662 N N . PRO B 1 270 ? 27.21 -0.475 12.711 1 92.67 270 PRO B N 1
ATOM 4663 C CA . PRO B 1 270 ? 27.763 -0.765 11.386 1 92.67 270 PRO B CA 1
ATOM 4664 C C . PRO B 1 270 ? 28.061 -2.249 11.183 1 92.67 270 PRO B C 1
ATOM 4666 O O . PRO B 1 270 ? 28.662 -2.886 12.051 1 92.67 270 PRO B O 1
ATOM 4669 N N . GLY B 1 271 ? 27.519 -2.781 10.061 1 94.74 271 GLY B N 1
ATOM 4670 C CA . GLY B 1 271 ? 27.775 -4.178 9.749 1 94.74 271 GLY B CA 1
ATOM 4671 C C . GLY B 1 271 ? 26.611 -5.088 10.091 1 94.74 271 GLY B C 1
ATOM 4672 O O . GLY B 1 271 ? 26.559 -6.234 9.639 1 94.74 271 GLY B O 1
ATOM 4673 N N . ASP B 1 272 ? 25.71 -4.581 10.933 1 95.85 272 ASP B N 1
ATOM 4674 C CA . ASP B 1 272 ? 24.538 -5.393 11.244 1 95.85 272 ASP B CA 1
ATOM 4675 C C . ASP B 1 272 ? 23.774 -5.763 9.975 1 95.85 272 ASP B C 1
ATOM 4677 O O . ASP B 1 272 ? 23.535 -4.91 9.117 1 95.85 272 ASP B O 1
ATOM 4681 N N . HIS B 1 273 ? 23.481 -7.003 9.851 1 97.07 273 HIS B N 1
ATOM 4682 C CA . HIS B 1 273 ? 22.736 -7.5 8.699 1 97.07 273 HIS B CA 1
ATOM 4683 C C . HIS B 1 273 ? 21.259 -7.135 8.798 1 97.07 273 HIS B C 1
ATOM 4685 O O . HIS B 1 273 ? 20.613 -7.415 9.81 1 97.07 273 HIS B O 1
ATOM 4691 N N . LEU B 1 274 ? 20.698 -6.527 7.74 1 96.75 274 LEU B N 1
ATOM 4692 C CA . LEU B 1 274 ? 19.337 -6.005 7.784 1 96.75 274 LEU B CA 1
ATOM 4693 C C . LEU B 1 274 ? 18.426 -6.779 6.837 1 96.75 274 LEU B C 1
ATOM 4695 O O . LEU B 1 274 ? 17.2 -6.705 6.948 1 96.75 274 LEU B O 1
ATOM 4699 N N . GLY B 1 275 ? 19.036 -7.497 5.823 1 96.79 275 GLY B N 1
ATOM 4700 C CA . GLY B 1 275 ? 18.235 -8.249 4.871 1 96.79 275 GLY B CA 1
ATOM 4701 C C . GLY B 1 275 ? 18.965 -8.534 3.571 1 96.79 275 GLY B C 1
ATOM 4702 O O . GLY B 1 275 ? 20.197 -8.569 3.54 1 96.79 275 GLY B O 1
ATOM 4703 N N . TRP B 1 276 ? 18.124 -8.8 2.46 1 96.76 276 TRP B N 1
ATOM 4704 C CA . TRP B 1 276 ? 18.665 -9.159 1.153 1 96.76 276 TRP B CA 1
ATOM 4705 C C . TRP B 1 276 ? 17.862 -8.504 0.034 1 96.76 276 TRP B C 1
ATOM 4707 O O . TRP B 1 276 ? 16.661 -8.264 0.181 1 96.76 276 TRP B O 1
ATOM 4717 N N . VAL B 1 277 ? 18.561 -8.246 -0.973 1 96.13 277 VAL B N 1
ATOM 4718 C CA . VAL B 1 277 ? 17.896 -8.038 -2.255 1 96.13 277 VAL B CA 1
ATOM 4719 C C . VAL B 1 277 ? 18.152 -9.234 -3.169 1 96.13 277 VAL B C 1
ATOM 4721 O O . VAL B 1 277 ? 19.303 -9.614 -3.398 1 96.13 277 VAL B O 1
ATOM 4724 N N . TYR B 1 278 ? 17.058 -9.796 -3.713 1 95.7 278 TYR B N 1
ATOM 4725 C CA . TYR B 1 278 ? 17.159 -10.986 -4.55 1 95.7 278 TYR B CA 1
ATOM 4726 C C . TYR B 1 278 ? 16.73 -10.684 -5.981 1 95.7 278 TYR B C 1
ATOM 4728 O O . TYR B 1 278 ? 15.938 -9.769 -6.218 1 95.7 278 TYR B O 1
ATOM 4736 N N . ASP B 1 279 ? 17.297 -11.518 -6.858 1 95.01 279 ASP B N 1
ATOM 4737 C CA . ASP B 1 279 ? 16.718 -11.596 -8.196 1 95.01 279 ASP B CA 1
ATOM 4738 C C . ASP B 1 279 ? 15.407 -12.378 -8.183 1 95.01 279 ASP B C 1
ATOM 4740 O O . ASP B 1 279 ? 15.392 -13.571 -7.871 1 95.01 279 ASP B O 1
ATOM 4744 N N . PRO B 1 280 ? 14.344 -11.743 -8.506 1 92.72 280 PRO B N 1
ATOM 4745 C CA . PRO B 1 280 ? 13.052 -12.418 -8.361 1 92.72 280 PRO B CA 1
ATOM 4746 C C . PRO B 1 280 ? 12.884 -13.584 -9.334 1 92.72 280 PRO B C 1
ATOM 4748 O O . PRO B 1 280 ? 12.035 -14.453 -9.119 1 92.72 280 PRO B O 1
ATOM 4751 N N . THR B 1 281 ? 13.599 -13.62 -10.406 1 93.79 281 THR B N 1
ATOM 4752 C CA . THR B 1 281 ? 13.421 -14.658 -11.414 1 93.79 281 THR B CA 1
ATOM 4753 C C . THR B 1 281 ? 14.459 -15.764 -11.242 1 93.79 281 THR B C 1
ATOM 4755 O O . THR B 1 281 ? 14.16 -16.941 -11.452 1 93.79 281 THR B O 1
ATOM 4758 N N . GLU B 1 282 ? 15.668 -15.415 -10.815 1 92.95 282 GLU B N 1
ATOM 4759 C CA . GLU B 1 282 ? 16.762 -16.38 -10.751 1 92.95 282 GLU B CA 1
ATOM 4760 C C . GLU B 1 282 ? 17.033 -16.813 -9.313 1 92.95 282 GLU B C 1
ATOM 4762 O O . GLU B 1 282 ? 17.842 -17.711 -9.072 1 92.95 282 GLU B O 1
ATOM 4767 N N . TYR B 1 283 ? 16.487 -16.189 -8.328 1 93.33 283 TYR B N 1
ATOM 4768 C CA . TYR B 1 283 ? 16.527 -16.535 -6.912 1 93.33 283 TYR B CA 1
ATOM 4769 C C . TYR B 1 283 ? 17.871 -16.161 -6.297 1 93.33 283 TYR B C 1
ATOM 4771 O O . TYR B 1 283 ? 18.078 -16.33 -5.093 1 93.33 283 TYR B O 1
ATOM 4779 N N . THR B 1 284 ? 18.787 -15.582 -7.029 1 94.28 284 THR B N 1
ATOM 4780 C CA . THR B 1 284 ? 20.13 -15.295 -6.537 1 94.28 284 THR B CA 1
ATOM 4781 C C . THR B 1 284 ? 20.129 -14.048 -5.657 1 94.28 284 THR B C 1
ATOM 4783 O O . THR B 1 284 ? 19.371 -13.108 -5.905 1 94.28 284 THR B O 1
ATOM 4786 N N . VAL B 1 285 ? 21.037 -14.087 -4.649 1 95.85 285 VAL B N 1
ATOM 4787 C CA . VAL B 1 285 ? 21.228 -12.906 -3.815 1 95.85 285 VAL B CA 1
ATOM 4788 C C . VAL B 1 285 ? 22.013 -11.848 -4.588 1 95.85 285 VAL B C 1
ATOM 4790 O O . VAL B 1 285 ? 23.116 -12.114 -5.071 1 95.85 285 VAL B O 1
ATOM 4793 N N . LEU B 1 286 ? 21.491 -10.672 -4.69 1 96.04 286 LEU B N 1
ATOM 4794 C CA . LEU B 1 286 ? 22.126 -9.584 -5.425 1 96.04 286 LEU B CA 1
ATOM 4795 C C . LEU B 1 286 ? 22.852 -8.638 -4.476 1 96.04 286 LEU B C 1
ATOM 4797 O O . LEU B 1 286 ? 23.802 -7.959 -4.874 1 96.04 286 LEU B O 1
ATOM 4801 N N . GLN B 1 287 ? 22.357 -8.52 -3.208 1 96.43 287 GLN B N 1
ATOM 4802 C CA . GLN B 1 287 ? 22.915 -7.617 -2.207 1 96.43 287 GLN B CA 1
ATOM 4803 C C . GLN B 1 287 ? 22.643 -8.125 -0.794 1 96.43 287 GLN B C 1
ATOM 4805 O O . GLN B 1 287 ? 21.511 -8.486 -0.466 1 96.43 287 GLN B O 1
ATOM 4810 N N . GLU B 1 288 ? 23.691 -8.203 -0.053 1 96.96 288 GLU B N 1
ATOM 4811 C CA . GLU B 1 288 ? 23.554 -8.265 1.399 1 96.96 288 GLU B CA 1
ATOM 4812 C C . GLU B 1 288 ? 23.365 -6.874 1.996 1 96.96 288 GLU B C 1
ATOM 4814 O O . GLU B 1 288 ? 24.258 -6.028 1.907 1 96.96 288 GLU B O 1
ATOM 4819 N N . VAL B 1 289 ? 22.253 -6.618 2.613 1 95.98 289 VAL B N 1
ATOM 4820 C CA . VAL B 1 289 ? 21.936 -5.286 3.12 1 95.98 289 VAL B CA 1
ATOM 4821 C C . VAL B 1 289 ? 22.436 -5.147 4.556 1 95.98 289 VAL B C 1
ATOM 4823 O O . VAL B 1 289 ? 21.988 -5.871 5.448 1 95.98 289 VAL B O 1
ATOM 4826 N N . GLU B 1 290 ? 23.301 -4.176 4.763 1 96.24 290 GLU B N 1
ATOM 4827 C CA . GLU B 1 290 ? 23.898 -3.971 6.079 1 96.24 290 GLU B CA 1
ATOM 4828 C C . GLU B 1 290 ? 23.827 -2.505 6.496 1 96.24 290 GLU B C 1
ATOM 4830 O O . GLU B 1 290 ? 23.851 -1.611 5.648 1 96.24 290 GLU B O 1
ATOM 4835 N N . ALA B 1 291 ? 23.742 -2.343 7.79 1 94.14 291 ALA B N 1
ATOM 4836 C CA . ALA B 1 291 ? 23.803 -0.979 8.307 1 94.14 291 ALA B CA 1
ATOM 4837 C C . ALA B 1 291 ? 25.181 -0.365 8.075 1 94.14 291 ALA B C 1
ATOM 4839 O O . ALA B 1 291 ? 26.202 -1.039 8.233 1 94.14 291 ALA B O 1
ATOM 4840 N N . GLU B 1 292 ? 25.16 0.885 7.735 1 90.19 292 GLU B N 1
ATOM 4841 C CA . GLU B 1 292 ? 26.417 1.58 7.472 1 90.19 292 GLU B CA 1
ATOM 4842 C C . GLU B 1 292 ? 26.83 2.441 8.662 1 90.19 292 GLU B C 1
ATOM 4844 O O . GLU B 1 292 ? 28.013 2.743 8.835 1 90.19 292 GLU B O 1
ATOM 4849 N N . ARG B 1 293 ? 25.886 2.86 9.451 1 89.77 293 ARG B N 1
ATOM 4850 C CA . ARG B 1 293 ? 26.101 3.719 10.61 1 89.77 293 ARG B CA 1
ATOM 4851 C C . ARG B 1 293 ? 25.287 3.238 11.807 1 89.77 293 ARG B C 1
ATOM 4853 O O . ARG B 1 293 ? 24.316 2.497 11.646 1 89.77 293 ARG B O 1
ATOM 4860 N N . ALA B 1 294 ? 25.791 3.67 12.933 1 91.05 294 ALA B N 1
ATOM 4861 C CA . ALA B 1 294 ? 25.036 3.369 14.146 1 91.05 294 ALA B CA 1
ATOM 4862 C C . ALA B 1 294 ? 23.852 4.319 14.305 1 91.05 294 ALA B C 1
ATOM 4864 O O . ALA B 1 294 ? 23.949 5.503 13.973 1 91.05 294 ALA B O 1
ATOM 4865 N N . GLY B 1 295 ? 22.759 3.78 14.824 1 92.52 295 GLY B N 1
ATOM 4866 C CA . GLY B 1 295 ? 21.579 4.593 15.07 1 92.52 295 GLY B CA 1
ATOM 4867 C C . GLY B 1 295 ? 20.34 3.771 15.372 1 92.52 295 GLY B C 1
ATOM 4868 O O . GLY B 1 295 ? 20.436 2.675 15.927 1 92.52 295 GLY B O 1
ATOM 4869 N N . ILE B 1 296 ? 19.202 4.373 15.072 1 92.49 296 ILE B N 1
ATOM 4870 C CA . ILE B 1 296 ? 17.931 3.702 15.322 1 92.49 296 ILE B CA 1
ATOM 4871 C C . ILE B 1 296 ? 17.166 3.541 14.01 1 92.49 296 ILE B C 1
ATOM 4873 O O . ILE B 1 296 ? 17.11 4.469 13.199 1 92.49 296 ILE B O 1
ATOM 4877 N N . VAL B 1 297 ? 16.63 2.318 13.822 1 93.09 297 VAL B N 1
ATOM 4878 C CA . VAL B 1 297 ? 15.817 2.056 12.639 1 93.09 297 VAL B CA 1
ATOM 4879 C C . VAL B 1 297 ? 14.484 2.791 12.754 1 93.09 297 VAL B C 1
ATOM 4881 O O . VAL B 1 297 ? 13.722 2.563 13.696 1 93.09 297 VAL B O 1
ATOM 4884 N N . TYR B 1 298 ? 14.173 3.664 11.794 1 91.19 298 TYR B N 1
ATOM 4885 C CA . TYR B 1 298 ? 12.912 4.385 11.921 1 91.19 298 TYR B CA 1
ATOM 4886 C C . TYR B 1 298 ? 12.035 4.172 10.693 1 91.19 298 TYR B C 1
ATOM 4888 O O . TYR B 1 298 ? 10.881 4.607 10.663 1 91.19 298 TYR B O 1
ATOM 4896 N N . SER B 1 299 ? 12.587 3.507 9.707 1 92.15 299 SER B N 1
ATOM 4897 C CA . SER B 1 299 ? 11.763 3.115 8.569 1 92.15 299 SER B CA 1
ATOM 4898 C C . SER B 1 299 ? 12.286 1.836 7.923 1 92.15 299 SER B C 1
ATOM 4900 O O . SER B 1 299 ? 13.497 1.608 7.877 1 92.15 299 SER B O 1
ATOM 4902 N N . ILE B 1 300 ? 11.487 1.018 7.484 1 92.64 300 ILE B N 1
ATOM 4903 C CA . ILE B 1 300 ? 11.794 -0.201 6.744 1 92.64 300 ILE B CA 1
ATOM 4904 C C . ILE B 1 300 ? 10.929 -0.275 5.489 1 92.64 300 ILE B C 1
ATOM 4906 O O . ILE B 1 300 ? 9.703 -0.161 5.564 1 92.64 300 ILE B O 1
ATOM 4910 N N . THR B 1 301 ? 11.509 -0.461 4.389 1 91.58 301 THR B N 1
ATOM 4911 C CA . THR B 1 301 ? 10.773 -0.611 3.139 1 91.58 301 THR B CA 1
ATOM 4912 C C . THR B 1 301 ? 10.006 -1.931 3.118 1 91.58 301 THR B C 1
ATOM 4914 O O . THR B 1 301 ? 10.604 -3.004 3.219 1 91.58 301 THR B O 1
ATOM 4917 N N . ARG B 1 302 ? 8.731 -1.796 2.954 1 88.9 302 ARG B N 1
ATOM 4918 C CA . ARG B 1 302 ? 7.918 -3.007 2.957 1 88.9 302 ARG B CA 1
ATOM 4919 C C . ARG B 1 302 ? 7.394 -3.318 1.559 1 88.9 302 ARG B C 1
ATOM 4921 O O . ARG B 1 302 ? 7.02 -4.457 1.269 1 88.9 302 ARG B O 1
ATOM 4928 N N . GLU B 1 303 ? 7.247 -2.29 0.782 1 88.84 303 GLU B N 1
ATOM 4929 C CA . GLU B 1 303 ? 7.047 -2.598 -0.631 1 88.84 303 GLU B CA 1
ATOM 4930 C C . GLU B 1 303 ? 8.281 -3.269 -1.229 1 88.84 303 GLU B C 1
ATOM 4932 O O . GLU B 1 303 ? 9.279 -2.603 -1.513 1 88.84 303 GLU B O 1
ATOM 4937 N N . ALA B 1 304 ? 8.23 -4.488 -1.491 1 92.87 304 ALA B N 1
ATOM 4938 C CA . ALA B 1 304 ? 9.41 -5.346 -1.576 1 92.87 304 ALA B CA 1
ATOM 4939 C C . ALA B 1 304 ? 10.072 -5.234 -2.946 1 92.87 304 ALA B C 1
ATOM 4941 O O . ALA B 1 304 ? 11.255 -5.545 -3.098 1 92.87 304 ALA B O 1
ATOM 4942 N N . THR B 1 305 ? 9.321 -4.922 -4.021 1 94.28 305 THR B N 1
ATOM 4943 C CA . THR B 1 305 ? 9.934 -4.704 -5.327 1 94.28 305 THR B CA 1
ATOM 4944 C C . THR B 1 305 ? 10.635 -3.349 -5.376 1 94.28 305 THR B C 1
ATOM 4946 O O . THR B 1 305 ? 9.981 -2.304 -5.344 1 94.28 305 THR B O 1
ATOM 4949 N N . VAL B 1 306 ? 11.942 -3.36 -5.403 1 94.37 306 VAL B N 1
ATOM 4950 C CA . VAL B 1 306 ? 12.692 -2.12 -5.239 1 94.37 306 VAL B CA 1
ATOM 4951 C C . VAL B 1 306 ? 13.573 -1.883 -6.464 1 94.37 306 VAL B C 1
ATOM 4953 O O . VAL B 1 306 ? 13.969 -2.832 -7.145 1 94.37 306 VAL B O 1
ATOM 4956 N N . THR B 1 307 ? 13.802 -0.646 -6.79 1 92.62 307 THR B N 1
ATOM 4957 C CA . THR B 1 307 ? 14.751 -0.242 -7.822 1 92.62 307 THR B CA 1
ATOM 4958 C C . THR B 1 307 ? 16.057 0.239 -7.197 1 92.62 307 THR B C 1
ATOM 4960 O O . THR B 1 307 ? 16.08 0.655 -6.037 1 92.62 307 THR B O 1
ATOM 4963 N N . ALA B 1 308 ? 17.121 0.135 -7.925 1 92.94 308 ALA B N 1
ATOM 4964 C CA . ALA B 1 308 ? 18.404 0.667 -7.475 1 92.94 308 ALA B CA 1
ATOM 4965 C C . ALA B 1 308 ? 18.265 2.111 -7.003 1 92.94 308 ALA B C 1
ATOM 4967 O O . ALA B 1 308 ? 17.608 2.924 -7.657 1 92.94 308 ALA B O 1
ATOM 4968 N N . GLY B 1 309 ? 18.882 2.447 -5.783 1 91 309 GLY B N 1
ATOM 4969 C CA . GLY B 1 309 ? 18.844 3.796 -5.241 1 91 309 GLY B CA 1
ATOM 4970 C C . GLY B 1 309 ? 17.739 3.999 -4.222 1 91 309 GLY B C 1
ATOM 4971 O O . GLY B 1 309 ? 17.751 4.976 -3.472 1 91 309 GLY B O 1
ATOM 4972 N N . THR B 1 310 ? 16.765 3.06 -4.177 1 90.43 310 THR B N 1
ATOM 4973 C CA . THR B 1 310 ? 15.667 3.147 -3.219 1 90.43 310 THR B CA 1
ATOM 4974 C C . THR B 1 310 ? 16.176 2.95 -1.794 1 90.43 310 THR B C 1
ATOM 4976 O O . THR B 1 310 ? 17.025 2.092 -1.546 1 90.43 310 THR B O 1
ATOM 4979 N N . THR B 1 311 ? 15.646 3.709 -0.921 1 90.81 311 THR B N 1
ATOM 4980 C CA . THR B 1 311 ? 15.963 3.497 0.486 1 90.81 311 THR B CA 1
ATOM 4981 C C . THR B 1 311 ? 15.299 2.224 1.004 1 90.81 311 THR B C 1
ATOM 4983 O O . THR B 1 311 ? 14.082 2.063 0.892 1 90.81 311 THR B O 1
ATOM 4986 N N . LEU B 1 312 ? 16.091 1.357 1.58 1 94.59 312 LEU B N 1
ATOM 4987 C CA . LEU B 1 312 ? 15.588 0.093 2.109 1 94.59 312 LEU B CA 1
ATOM 4988 C C . LEU B 1 312 ? 15.289 0.208 3.6 1 94.59 312 LEU B C 1
ATOM 4990 O O . LEU B 1 312 ? 14.258 -0.279 4.069 1 94.59 312 LEU B O 1
ATOM 4994 N N . VAL B 1 313 ? 16.232 0.816 4.265 1 93.98 313 VAL B N 1
ATOM 4995 C CA . VAL B 1 313 ? 16.097 1.016 5.704 1 93.98 313 VAL B CA 1
ATOM 4996 C C . VAL B 1 313 ? 16.582 2.414 6.08 1 93.98 313 VAL B C 1
ATOM 4998 O O . VAL B 1 313 ? 17.649 2.847 5.638 1 93.98 313 VAL B O 1
ATOM 5001 N N . GLY B 1 314 ? 15.751 3.115 6.83 1 92.06 314 GLY B N 1
ATOM 5002 C CA . GLY B 1 314 ? 16.159 4.395 7.386 1 92.06 314 GLY B CA 1
ATOM 5003 C C . GLY B 1 314 ? 16.728 4.283 8.788 1 92.06 314 GLY B C 1
ATOM 5004 O O . GLY B 1 314 ? 16.11 3.681 9.668 1 92.06 314 GLY B O 1
ATOM 5005 N N . VAL B 1 315 ? 17.907 4.862 8.971 1 91.29 315 VAL B N 1
ATOM 5006 C CA . VAL B 1 315 ? 18.575 4.851 10.269 1 91.29 315 VAL B CA 1
ATOM 5007 C C . VAL B 1 315 ? 18.827 6.283 10.732 1 91.29 315 VAL B C 1
ATOM 5009 O O . VAL B 1 315 ? 19.486 7.061 10.037 1 91.29 315 VAL B O 1
ATOM 5012 N N . ALA B 1 316 ? 18.2 6.663 11.814 1 91.04 316 ALA B N 1
ATOM 5013 C CA . ALA B 1 316 ? 18.447 7.968 12.42 1 91.04 316 ALA B CA 1
ATOM 5014 C C . ALA B 1 316 ? 19.716 7.948 13.268 1 91.04 316 ALA B C 1
ATOM 5016 O O . ALA B 1 316 ? 19.92 7.032 14.069 1 91.04 316 ALA B O 1
ATOM 5017 N N . LEU B 1 317 ? 20.498 8.953 13.12 1 89.25 317 LEU B N 1
ATOM 5018 C CA . LEU B 1 317 ? 21.794 8.984 13.79 1 89.25 317 LEU B CA 1
ATOM 5019 C C . LEU B 1 317 ? 21.72 9.798 15.078 1 89.25 317 LEU B C 1
ATOM 5021 O O . LEU B 1 317 ? 21.02 10.811 15.137 1 89.25 317 LEU B O 1
ATOM 5025 N N . PRO B 1 318 ? 22.454 9.325 16.078 1 82.88 318 PRO B N 1
ATOM 5026 C CA . PRO B 1 318 ? 22.485 10.133 17.299 1 82.88 318 PRO B CA 1
ATOM 5027 C C . PRO B 1 318 ? 22.998 11.55 17.056 1 82.88 318 PRO B C 1
ATOM 5029 O O . PRO B 1 318 ? 23.832 11.765 16.173 1 82.88 318 PRO B O 1
ATOM 5032 N N . LEU B 1 319 ? 22.412 12.523 17.607 1 75.19 319 LEU B N 1
ATOM 5033 C CA . LEU B 1 319 ? 22.852 13.91 17.514 1 75.19 319 LEU B CA 1
ATOM 5034 C C . LEU B 1 319 ? 24.275 14.065 18.04 1 75.19 319 LEU B C 1
ATOM 5036 O O . LEU B 1 319 ? 24.604 13.553 19.112 1 75.19 319 LEU B O 1
ATOM 5040 N N . ALA B 1 320 ? 25.421 13.735 17.353 1 55.76 320 ALA B N 1
ATOM 5041 C CA . ALA B 1 320 ? 26.754 13.94 17.914 1 55.76 320 ALA B CA 1
ATOM 5042 C C . ALA B 1 320 ? 26.785 15.167 18.821 1 55.76 320 ALA B C 1
ATOM 5044 O O . ALA B 1 320 ? 26.228 16.213 18.48 1 55.76 320 ALA B O 1
ATOM 5045 N N . ASP B 1 321 ? 26.934 15.187 20.062 1 47.48 321 ASP B N 1
ATOM 5046 C CA . ASP B 1 321 ? 27.387 16.44 20.658 1 47.48 321 ASP B CA 1
ATOM 5047 C C . ASP B 1 321 ? 28.13 17.297 19.635 1 47.48 321 ASP B C 1
ATOM 5049 O O . ASP B 1 321 ? 27.593 18.292 19.144 1 47.48 321 ASP B O 1
ATOM 5053 N N . GLY B 1 322 ? 29.734 17.53 19.565 1 36.14 322 GLY B N 1
ATOM 5054 C CA . GLY B 1 322 ? 30.798 18.3 18.94 1 36.14 322 GLY B CA 1
ATOM 5055 C C . GLY B 1 322 ? 31.061 17.894 17.502 1 36.14 322 GLY B C 1
ATOM 5056 O O . GLY B 1 322 ? 31.927 18.469 16.839 1 36.14 322 GLY B O 1
ATOM 5057 N N . LEU B 1 323 ? 31.156 16.599 17.123 1 33.42 323 LEU B N 1
ATOM 5058 C CA . LEU B 1 323 ? 31.865 16.38 15.868 1 33.42 323 LEU B CA 1
ATOM 5059 C C . LEU B 1 323 ? 31.012 16.809 14.679 1 33.42 323 LEU B C 1
ATOM 5061 O O . LEU B 1 323 ? 29.922 16.272 14.466 1 33.42 323 LEU B O 1
ATOM 5065 N N . ASP B 1 324 ? 31.064 17.946 14.259 1 35.56 324 ASP B N 1
ATOM 5066 C CA . ASP B 1 324 ? 30.778 18.576 12.974 1 35.56 324 ASP B CA 1
ATOM 5067 C C . ASP B 1 324 ? 31.063 17.621 11.818 1 35.56 324 ASP B C 1
ATOM 5069 O O . ASP B 1 324 ? 32.101 17.724 11.162 1 35.56 324 ASP B O 1
ATOM 5073 N N . ALA B 1 325 ? 31.121 16.313 11.975 1 33.26 325 ALA B N 1
ATOM 5074 C CA . ALA B 1 325 ? 31.696 15.62 10.825 1 33.26 325 ALA B CA 1
ATOM 5075 C C . ALA B 1 325 ? 31.111 16.147 9.518 1 33.26 325 ALA B C 1
ATOM 5077 O O . ALA B 1 325 ? 29.983 16.644 9.492 1 33.26 325 ALA B O 1
ATOM 5078 N N . ASP B 1 326 ? 31.97 16.184 8.466 1 32.02 326 ASP B N 1
ATOM 5079 C CA . ASP B 1 326 ? 31.813 16.508 7.051 1 32.02 326 ASP B CA 1
ATOM 5080 C C . ASP B 1 326 ? 30.614 15.778 6.45 1 32.02 326 ASP B C 1
ATOM 5082 O O . ASP B 1 326 ? 30.577 14.546 6.43 1 32.02 326 ASP B O 1
ATOM 5086 N N . LEU B 1 327 ? 29.439 16.203 6.645 1 34.34 327 LEU B N 1
ATOM 5087 C CA . LEU B 1 327 ? 28.257 15.866 5.859 1 34.34 327 LEU B CA 1
ATOM 5088 C C . LEU B 1 327 ? 28.645 15.458 4.442 1 34.34 327 LEU B C 1
ATOM 5090 O O . LEU B 1 327 ? 29.194 16.264 3.688 1 34.34 327 LEU B O 1
ATOM 5094 N N . ASP B 1 328 ? 29.257 14.259 4.321 1 30.41 328 ASP B N 1
ATOM 5095 C CA . ASP B 1 328 ? 29.404 13.922 2.908 1 30.41 328 ASP B CA 1
ATOM 5096 C C . ASP B 1 328 ? 28.129 14.241 2.131 1 30.41 328 ASP B C 1
ATOM 5098 O O . ASP B 1 328 ? 27.024 14.115 2.662 1 30.41 328 ASP B O 1
ATOM 5102 N N . GLU B 1 329 ? 28.258 14.949 1.027 1 30.92 329 GLU B N 1
ATOM 5103 C CA . GLU B 1 329 ? 27.505 15.6 -0.042 1 30.92 329 GLU B CA 1
ATOM 5104 C C . GLU B 1 329 ? 26.402 14.689 -0.574 1 30.92 329 GLU B C 1
ATOM 5106 O O . GLU B 1 329 ? 25.48 15.152 -1.248 1 30.92 329 GLU B O 1
ATOM 5111 N N . ASP B 1 330 ? 26.58 13.322 -0.577 1 27.94 330 ASP B N 1
ATOM 5112 C CA . ASP B 1 330 ? 25.762 12.531 -1.492 1 27.94 330 ASP B CA 1
ATOM 5113 C C . ASP B 1 330 ? 24.45 12.112 -0.833 1 27.94 330 ASP B C 1
ATOM 5115 O O . ASP B 1 330 ? 24.347 11.01 -0.29 1 27.94 330 ASP B O 1
ATOM 5119 N N . ASP B 1 331 ? 23.801 12.977 -0.287 1 29.94 331 ASP B N 1
ATOM 5120 C CA . ASP B 1 331 ? 22.5 12.675 0.303 1 29.94 331 ASP B CA 1
ATOM 5121 C C . ASP B 1 331 ? 21.561 12.054 -0.728 1 29.94 331 ASP B C 1
ATOM 5123 O O . ASP B 1 331 ? 21.131 12.725 -1.668 1 29.94 331 ASP B O 1
ATOM 5127 N N . PRO B 1 332 ? 21.606 10.828 -0.925 1 28.35 332 PRO B N 1
ATOM 5128 C CA . PRO B 1 332 ? 20.746 10.304 -1.989 1 28.35 332 PRO B CA 1
ATOM 5129 C C . PRO B 1 332 ? 19.262 10.533 -1.715 1 28.35 332 PRO B C 1
ATOM 5131 O O . PRO B 1 332 ? 18.421 10.246 -2.571 1 28.35 332 PRO B O 1
ATOM 5134 N N . PHE B 1 333 ? 18.969 10.711 -0.413 1 28.16 333 PHE B N 1
ATOM 5135 C CA . PHE B 1 333 ? 17.546 10.976 -0.234 1 28.16 333 PHE B CA 1
ATOM 5136 C C . PHE B 1 333 ? 17.215 12.42 -0.592 1 28.16 333 PHE B C 1
ATOM 5138 O O . PHE B 1 333 ? 16.143 12.921 -0.245 1 28.16 333 PHE B O 1
ATOM 5145 N N . ALA B 1 334 ? 18.223 13.286 -0.935 1 28.37 334 ALA B N 1
ATOM 5146 C CA . ALA B 1 334 ? 17.903 14.393 -1.833 1 28.37 334 ALA B CA 1
ATOM 5147 C C . ALA B 1 334 ? 16.941 13.947 -2.931 1 28.37 334 ALA B C 1
ATOM 5149 O O . ALA B 1 334 ? 17.109 12.874 -3.515 1 28.37 334 ALA B O 1
ATOM 5150 N N . ASP B 1 335 ? 15.756 14.408 -2.852 1 28.4 335 ASP B N 1
ATOM 5151 C CA . ASP B 1 335 ? 14.745 14.129 -3.868 1 28.4 335 ASP B CA 1
ATOM 5152 C C . ASP B 1 335 ? 15.388 13.888 -5.232 1 28.4 335 ASP B C 1
ATOM 5154 O O . ASP B 1 335 ? 15.777 14.835 -5.917 1 28.4 335 ASP B O 1
ATOM 5158 N N . ASP B 1 336 ? 16.397 13.004 -5.365 1 27.23 336 ASP B N 1
ATOM 5159 C CA . ASP B 1 336 ? 16.62 12.858 -6.8 1 27.23 336 ASP B CA 1
ATOM 5160 C C . ASP B 1 336 ? 15.319 13.039 -7.579 1 27.23 336 ASP B C 1
ATOM 5162 O O . ASP B 1 336 ? 14.233 12.799 -7.048 1 27.23 336 ASP B O 1
ATOM 5166 N N . ASP B 1 337 ? 15.525 13.701 -8.749 1 25.46 337 ASP B N 1
ATOM 5167 C CA . ASP B 1 337 ? 14.595 14.059 -9.815 1 25.46 337 ASP B CA 1
ATOM 5168 C C . ASP B 1 337 ? 13.524 12.986 -9.993 1 25.46 337 ASP B C 1
ATOM 5170 O O . ASP B 1 337 ? 13.786 11.799 -9.786 1 25.46 337 ASP B O 1
ATOM 5174 N N . ASP B 1 338 ? 12.301 13.441 -9.985 1 25.1 338 ASP B N 1
ATOM 5175 C CA . ASP B 1 338 ? 11.066 13.041 -10.651 1 25.1 338 ASP B CA 1
ATOM 5176 C C . ASP B 1 338 ? 11.359 12.336 -11.973 1 25.1 338 ASP B C 1
ATOM 5178 O O . ASP B 1 338 ? 11.107 12.887 -13.047 1 25.1 338 ASP B O 1
ATOM 5182 N N . VAL B 1 339 ? 12.462 11.658 -12.258 1 23.41 339 VAL B N 1
ATOM 5183 C CA . VAL B 1 339 ? 12.172 11.065 -13.559 1 23.41 339 VAL B CA 1
ATOM 5184 C C . VAL B 1 339 ? 10.839 10.322 -13.502 1 23.41 339 VAL B C 1
ATOM 5186 O O . VAL B 1 339 ? 10.724 9.291 -12.835 1 23.41 339 VAL B O 1
ATOM 5189 N N . LEU B 1 340 ? 9.711 10.971 -13.334 1 21.01 340 LEU B N 1
ATOM 5190 C CA . LEU B 1 340 ? 8.449 10.542 -13.926 1 21.01 340 LEU B CA 1
ATOM 5191 C C . LEU B 1 340 ? 8.683 9.846 -15.262 1 21.01 340 LEU B C 1
ATOM 5193 O O . LEU B 1 340 ? 8.964 10.502 -16.268 1 21.01 340 LEU B O 1
ATOM 5197 N N . ASP B 1 341 ? 9.591 8.924 -15.414 1 17.35 341 ASP B N 1
ATOM 5198 C CA . ASP B 1 341 ? 9.391 8.419 -16.769 1 17.35 341 ASP B CA 1
ATOM 5199 C C . ASP B 1 341 ? 7.906 8.367 -17.122 1 17.35 341 ASP B C 1
ATOM 5201 O O . ASP B 1 341 ? 7.094 7.865 -16.342 1 17.35 341 ASP B O 1
ATOM 5205 N N . ILE B 1 342 ? 7.454 9.25 -18.021 1 15.66 342 ILE B N 1
ATOM 5206 C CA . ILE B 1 342 ? 6.409 8.987 -19.005 1 15.66 342 ILE B CA 1
ATOM 5207 C C . ILE B 1 342 ? 6.479 7.53 -19.455 1 15.66 342 ILE B C 1
ATOM 5209 O O . ILE B 1 342 ? 7.565 7.003 -19.709 1 15.66 342 ILE B O 1
#